Protein AF-V9KMQ1-F1 (afdb_monomer_lite)

Secondary structure (DSSP, 8-state):
-------------------------------------PPP-------------PPS---------HHHHHHHHHHHHHH-GGGGGG--------TTTTHHHH-S----HHHHHHHHHHHHHHHHHHHHHH-HHHHHHHHH---S-TTSS---HHHHHHHHHHHHHHHHHHHHHHHHHHHHH---HHHHHHHHHHHHHHHHHHHHHHHHHHHHHHHHHHHHHHHHHHHHHHHHHHHTSTT--HHHHHHHHHHHHHHHHHHHHHHHHHHHHHHHHHHHHHHHHHHHHHHHTTTTTTS-HHHHHHHHHHHHHHHHHHHHHHHHHHHHHHHHHHHHHHHHHHHHHTPPPSTTHHHHHHHHHHHHHHHHHHHHHHHHHHHHHHHHHHHHHHHHHHHHHHHHHH-----PPP-SSHHHHHHHHHHHHHHHHHHHHHHHHHHHHHHHHHHHHHHHHHHHHHHHHHHHHHHHHHHHHHHHHHHHHHHHHHHHHHHHHHHHHHHHHHHHHHHHHHHHHHHHHHHHHHSTT------------------------------------------------

Radius of gyration: 43.31 Å; chains: 1; bounding box: 112×114×112 Å

pLDDT: mean 76.74, std 24.16, range [22.09, 98.56]

InterPro domains:
  IPR031738 JMY/WHAMM, middle domain [PF15871] (151-413)
  IPR031808 JMY/WHAMM, N-terminal [PF15920] (49-150)

Sequence (569 aa):
MTVPESISGDPKMTGHGTGKTCFLDPIQDHTRVQESTTTAGEAGDQTQDQESVMPDDCSWAGLFSFQDLRLIHQQFCAVNSELEPCLPAFPEETSGMWSVLFGATEVFEGEMDSLCLQLQMYLGHALDICGWKILSHLLFTESDDPDEYYESLSELRQKGYEEVLHRAKKHLQELLEKHKTTERMVELLDLYLEEDEAFAALVEATTELYQYLLQPFRDMRELAMLRRQQIKISIENDYLGPRRIEGLKKEDFNWQRKAHMAVLSIQDLTVKYFEITAKAQKGVYDRMRADQKKCGKAAWAMAVERMEKLRYAVAKETLQLMRAKEICLEQNKHALKDKMQSLQSGTDAIARLVRLETDYYDMQLQLYEVQFEILKCEELLLTAQLESIKRLITEKQEEVVYYDTYESMEAMQAKEEIAMSTTAQKAELVKLQQKSRQLEARRGRISAKKAYLRNKKEICIVSHSDQIQQYKLSEEAHRAHHGVQTKREPDDEEERSSKWVSQERQKTLDRLRSFKQRYPGQVILKSTRQRFGRRKGTTGSVTFTSKEQPQSLPGAFQALHTTEDISAR

Organism: Callorhinchus milii (NCBI:txid7868)

Foldseek 3Di:
DDDDDDDDDDDDDFAFAADDDDDDDDDDPPPPDDDDDDDDDDDDDDDDDDDDPDDPDAAWDADDDPVLVVVLLVVLCVQPVVLVVQDDDDDDFPDDPVCVVPNTPDDDPVNVVVNVVSVVVSLVVSCVPVNDVSSCCSRPDDDPDPPDGIDGPLRVVLVVLVVQLVVLVVQLVVLVVVVVVDQDLVVVVVSLVVNVVSLVSNLVSLVVSLVSVLVVLVVLLVVLVVLLVVLVVVLVDPPDDPVVNVVSVVVNVVSVVSNVVSVLSNLVSQLVSLVVSLVVLVVSNHSSSHRCVSDDPVSCVVNVVNHQVSLLVNLVSLLSNLVSVLVNLVVVLVVLVVVLVPQDDDPCSVVVNVVSVVVNLVSVLVNLVSVLSNLVSVLSNLVSVLVVLVVVLVCLVPPDDDDDDDDDPVVVVVVVVVVVVVVVSVVVSVVSVVVSVVSVVVSVVSVVVSVVSVVVSVCSVVVVVVVVVVVVVVVVVVVVVVVVVVVVVVVVVVVVVVVVVVVVVVVVVVVVVVVCVVDPPDDDPPPPCDDDDDDDDDDDDDDDDDDDDDDDDDDDDDDDDDDDDDDDD

Structure (mmCIF, N/CA/C/O backbone):
data_AF-V9KMQ1-F1
#
_entry.id   AF-V9KMQ1-F1
#
loop_
_atom_site.group_PDB
_atom_site.id
_atom_site.type_symbol
_atom_site.label_atom_id
_atom_site.label_alt_id
_atom_site.label_comp_id
_atom_site.label_asym_id
_atom_site.label_entity_id
_atom_site.label_seq_id
_atom_site.pdbx_PDB_ins_code
_atom_site.Cartn_x
_atom_site.Cartn_y
_atom_site.Cartn_z
_atom_site.occupancy
_atom_site.B_iso_or_equiv
_atom_site.auth_seq_id
_atom_site.auth_comp_id
_atom_site.auth_asym_id
_atom_site.auth_atom_id
_atom_site.pdbx_PDB_model_num
ATOM 1 N N . MET A 1 1 ? 12.046 -12.776 -5.323 1.00 27.17 1 MET A N 1
ATOM 2 C CA . MET A 1 1 ? 11.687 -12.234 -3.996 1.00 27.17 1 MET A CA 1
ATOM 3 C C . MET A 1 1 ? 10.221 -12.535 -3.779 1.00 27.17 1 MET A C 1
ATOM 5 O O . MET A 1 1 ? 9.415 -12.137 -4.608 1.00 27.17 1 MET A O 1
ATOM 9 N N . THR A 1 2 ? 9.905 -13.324 -2.759 1.00 23.42 2 THR A N 1
ATOM 10 C CA . THR A 1 2 ? 8.551 -13.802 -2.464 1.00 23.42 2 THR A CA 1
ATOM 11 C C . THR A 1 2 ? 7.707 -12.677 -1.871 1.00 23.42 2 THR A C 1
ATOM 13 O O . THR A 1 2 ? 8.019 -12.161 -0.800 1.00 23.42 2 THR A O 1
ATOM 16 N N . VAL A 1 3 ? 6.642 -12.299 -2.577 1.00 28.31 3 VAL A N 1
ATOM 17 C CA . VAL A 1 3 ? 5.535 -11.520 -2.005 1.00 28.31 3 VAL A CA 1
ATOM 18 C C . VAL A 1 3 ? 4.736 -12.482 -1.115 1.00 28.31 3 VAL A C 1
ATOM 20 O O . VAL A 1 3 ? 4.497 -13.605 -1.558 1.00 28.31 3 VAL A O 1
ATOM 23 N N . PRO A 1 4 ? 4.366 -12.121 0.126 1.00 29.52 4 PRO A N 1
ATOM 24 C CA . PRO A 1 4 ? 3.642 -13.033 1.001 1.00 29.52 4 PRO A CA 1
ATOM 25 C C . PRO A 1 4 ? 2.191 -13.215 0.537 1.00 29.52 4 PRO A C 1
ATOM 27 O O . PRO A 1 4 ? 1.388 -12.285 0.587 1.00 29.52 4 PRO A O 1
ATOM 30 N N . GLU A 1 5 ? 1.850 -14.437 0.139 1.00 31.50 5 GLU A N 1
ATOM 31 C CA . GLU A 1 5 ? 0.468 -14.896 0.003 1.00 31.50 5 GLU A CA 1
ATOM 32 C C . GLU A 1 5 ? -0.148 -15.081 1.394 1.00 31.50 5 GLU A C 1
ATOM 34 O O . GLU A 1 5 ? 0.209 -16.008 2.122 1.00 31.50 5 GLU A O 1
ATOM 39 N N . SER A 1 6 ? -1.050 -14.185 1.797 1.00 27.27 6 SER A N 1
ATOM 40 C CA . SER A 1 6 ? -2.115 -14.462 2.782 1.00 27.27 6 SER A CA 1
ATOM 41 C C . SER A 1 6 ? -3.076 -13.272 2.872 1.00 27.27 6 SER A C 1
ATOM 43 O O . SER A 1 6 ? -2.911 -12.376 3.699 1.00 27.27 6 SER A O 1
ATOM 45 N N . ILE A 1 7 ? -4.103 -13.271 2.018 1.00 31.48 7 ILE A N 1
ATOM 46 C CA . ILE A 1 7 ? -5.279 -12.400 2.157 1.00 31.48 7 ILE A CA 1
ATOM 47 C C . ILE A 1 7 ? -6.444 -13.282 2.620 1.00 31.48 7 ILE A C 1
ATOM 49 O O . ILE A 1 7 ? -7.217 -13.783 1.816 1.00 31.48 7 ILE A O 1
ATOM 53 N N . SER A 1 8 ? -6.510 -13.534 3.927 1.00 28.25 8 SER A N 1
ATOM 54 C CA . SER A 1 8 ? -7.665 -14.129 4.611 1.00 28.25 8 SER A CA 1
ATOM 55 C C . SER A 1 8 ? -7.524 -13.889 6.118 1.00 28.25 8 SER A C 1
ATOM 57 O O . SER A 1 8 ? -6.419 -13.993 6.658 1.00 28.25 8 SER A O 1
ATOM 59 N N . GLY A 1 9 ? -8.615 -13.520 6.793 1.00 25.56 9 GLY A N 1
ATOM 60 C CA . GLY A 1 9 ? -8.625 -13.274 8.236 1.00 25.56 9 GLY A CA 1
ATOM 61 C C . GLY A 1 9 ? -9.769 -12.365 8.679 1.00 25.56 9 GLY A C 1
ATOM 62 O O . GLY A 1 9 ? -9.627 -11.141 8.649 1.00 25.56 9 GLY A O 1
ATOM 63 N N . ASP A 1 10 ? -10.862 -12.988 9.119 1.00 26.70 10 ASP A N 1
ATOM 64 C CA . ASP A 1 10 ? -12.123 -12.348 9.511 1.00 26.70 10 ASP A CA 1
ATOM 65 C C . ASP A 1 10 ? -11.997 -11.307 10.644 1.00 26.70 10 ASP A C 1
ATOM 67 O O . ASP A 1 10 ? -11.125 -11.413 11.520 1.00 26.70 10 ASP A O 1
ATOM 71 N N . PRO A 1 11 ? -12.897 -10.305 10.695 1.00 28.30 11 PRO A N 1
ATOM 72 C CA . PRO A 1 11 ? -12.863 -9.258 11.704 1.00 28.30 11 PRO A CA 1
ATOM 73 C C . PRO A 1 11 ? -13.692 -9.605 12.951 1.00 28.30 11 PRO A C 1
ATOM 75 O O . PRO A 1 11 ? -14.869 -9.942 12.870 1.00 28.30 11 PRO A O 1
ATOM 78 N N . LYS A 1 12 ? -13.137 -9.354 14.146 1.00 25.72 12 LYS A N 1
ATOM 79 C CA . LYS A 1 12 ? -13.947 -9.111 15.357 1.00 25.72 12 LYS A CA 1
ATOM 80 C C . LYS A 1 12 ? -13.995 -7.626 15.717 1.00 25.72 12 LYS A C 1
ATOM 82 O O . LYS A 1 12 ? -13.364 -7.178 16.675 1.00 25.72 12 LYS A O 1
ATOM 87 N N . MET A 1 13 ? -14.767 -6.928 14.875 1.00 26.53 13 MET A N 1
ATOM 88 C CA . MET A 1 13 ? -15.760 -5.887 15.193 1.00 26.53 13 MET A CA 1
ATOM 89 C C . MET A 1 13 ? -15.387 -4.817 16.219 1.00 26.53 13 MET A C 1
ATOM 91 O O . MET A 1 13 ? -15.221 -5.203 17.363 1.00 26.53 13 MET A O 1
ATOM 95 N N . THR A 1 14 ? -15.357 -3.523 15.829 1.00 31.44 14 THR A N 1
ATOM 96 C CA . THR A 1 14 ? -15.757 -2.292 16.587 1.00 31.44 14 THR A CA 1
ATOM 97 C C . THR A 1 14 ? -14.917 -1.001 16.214 1.00 31.44 14 THR A C 1
ATOM 99 O O . THR A 1 14 ? -13.711 -1.010 16.429 1.00 31.44 14 THR A O 1
ATOM 102 N N . GLY A 1 15 ? -15.512 0.149 15.753 1.00 34.59 15 GLY A N 1
ATOM 103 C CA . GLY A 1 15 ? -14.858 1.441 15.298 1.00 34.59 15 GLY A CA 1
ATOM 104 C C . GLY A 1 15 ? -15.322 2.881 15.810 1.00 34.59 15 GLY A C 1
ATOM 105 O O . GLY A 1 15 ? -16.485 3.162 15.599 1.00 34.59 15 GLY A O 1
ATOM 106 N N . HIS A 1 16 ? -14.539 3.829 16.440 1.00 36.84 16 HIS A N 1
ATOM 107 C CA . HIS A 1 16 ? -15.062 5.157 17.016 1.00 36.84 16 HIS A CA 1
ATOM 108 C C . HIS A 1 16 ? -14.147 6.372 17.522 1.00 36.84 16 HIS A C 1
ATOM 110 O O . HIS A 1 16 ? -13.855 6.465 18.707 1.00 36.84 16 HIS A O 1
ATOM 116 N N . GLY A 1 17 ? -13.838 7.409 16.707 1.00 33.72 17 GLY A N 1
ATOM 117 C CA . GLY A 1 17 ? -13.583 8.889 16.979 1.00 33.72 17 GLY A CA 1
ATOM 118 C C . GLY A 1 17 ? -12.721 9.528 18.146 1.00 33.72 17 GLY A C 1
ATOM 119 O O . GLY A 1 17 ? -12.594 8.930 19.205 1.00 33.72 17 GLY A O 1
ATOM 120 N N . THR A 1 18 ? -12.116 10.773 18.139 1.00 34.31 18 THR A N 1
ATOM 121 C CA . THR A 1 18 ? -12.406 12.133 17.500 1.00 34.31 18 THR A CA 1
ATOM 122 C C . THR A 1 18 ? -11.250 13.167 17.282 1.00 34.31 18 THR A C 1
ATOM 124 O O . THR A 1 18 ? -10.168 12.968 17.837 1.00 34.31 18 THR A O 1
ATOM 127 N N . GLY A 1 19 ? -11.323 14.288 16.492 1.00 27.20 19 GLY A N 1
ATOM 128 C CA . GLY A 1 19 ? -12.398 14.836 15.604 1.00 27.20 19 GLY A CA 1
ATOM 129 C C . GLY A 1 19 ? -12.218 16.166 14.809 1.00 27.20 19 GLY A C 1
ATOM 130 O O . GLY A 1 19 ? -11.366 16.959 15.208 1.00 27.20 19 GLY A O 1
ATOM 131 N N . LYS A 1 20 ? -13.109 16.442 13.811 1.00 28.75 20 LYS A N 1
ATOM 132 C CA . LYS A 1 20 ? -13.250 17.631 12.884 1.00 28.75 20 LYS A CA 1
ATOM 133 C C . LYS A 1 20 ? -12.038 17.946 11.964 1.00 28.75 20 LYS A C 1
ATOM 135 O O . LYS A 1 20 ? -10.919 17.850 12.449 1.00 28.75 20 LYS A O 1
ATOM 140 N N . THR A 1 21 ? -12.114 18.425 10.707 1.00 22.09 21 THR A N 1
ATOM 141 C CA . THR A 1 21 ? -13.136 18.539 9.617 1.00 22.09 21 THR A CA 1
ATOM 142 C C . THR A 1 21 ? -12.367 18.904 8.327 1.00 22.09 21 THR A C 1
ATOM 144 O O . THR A 1 21 ? -11.640 19.895 8.363 1.00 22.09 21 THR A O 1
ATOM 147 N N . CYS A 1 22 ? -12.551 18.204 7.200 1.00 24.38 22 CYS A N 1
ATOM 148 C CA . CYS A 1 22 ? -12.001 18.600 5.888 1.00 24.38 22 CYS A CA 1
ATOM 149 C C . CYS A 1 22 ? -13.027 18.360 4.770 1.00 24.38 22 CYS A C 1
ATOM 151 O O . CYS A 1 22 ? -13.755 17.370 4.814 1.00 24.38 22 CYS A O 1
ATOM 153 N N . PHE A 1 23 ? -13.068 19.264 3.790 1.00 23.30 23 PHE A N 1
ATOM 154 C CA . PHE A 1 23 ? -13.918 19.157 2.603 1.00 23.30 23 PHE A CA 1
ATOM 155 C C . PHE A 1 23 ? -13.435 18.020 1.687 1.00 23.30 23 PHE A C 1
ATOM 157 O O . PHE A 1 23 ? -12.232 17.785 1.566 1.00 23.30 23 PHE A O 1
ATOM 164 N N . LEU A 1 24 ? -14.382 17.326 1.055 1.00 25.45 24 LEU A N 1
ATOM 165 C CA . LEU A 1 24 ? -14.137 16.380 -0.031 1.00 25.45 24 LEU A CA 1
ATOM 166 C C . LEU A 1 24 ? -14.703 16.994 -1.311 1.00 25.45 24 LEU A C 1
ATOM 168 O O . LEU A 1 24 ? -15.916 16.984 -1.508 1.00 25.45 24 LEU A O 1
ATOM 172 N N . ASP A 1 25 ? -13.820 17.529 -2.150 1.00 22.55 25 ASP A N 1
ATOM 173 C CA . ASP A 1 25 ? -14.165 17.910 -3.519 1.00 22.55 25 ASP A CA 1
ATOM 174 C C . ASP A 1 25 ? -14.283 16.661 -4.418 1.00 22.55 25 ASP A C 1
ATOM 176 O O . ASP A 1 25 ? -13.709 15.611 -4.090 1.00 22.55 25 ASP A O 1
ATOM 180 N N . PRO A 1 26 ? -15.009 16.739 -5.551 1.00 23.52 26 PRO A N 1
ATOM 181 C CA . PRO A 1 26 ? -15.170 15.613 -6.463 1.00 23.52 26 PRO A CA 1
ATOM 182 C C . PRO A 1 26 ? -13.827 15.179 -7.055 1.00 23.52 26 PRO A C 1
ATOM 184 O O . PRO A 1 26 ? -13.106 15.976 -7.655 1.00 23.52 26 PRO A O 1
ATOM 187 N N . ILE A 1 27 ? -13.506 13.893 -6.926 1.00 28.16 27 ILE A N 1
ATOM 188 C CA . ILE A 1 27 ? -12.366 13.295 -7.622 1.00 28.16 27 ILE A CA 1
ATOM 189 C C . ILE A 1 27 ? -12.800 13.077 -9.070 1.00 28.16 27 ILE A C 1
ATOM 191 O O . ILE A 1 27 ? -13.613 12.200 -9.348 1.00 28.16 27 ILE A O 1
ATOM 195 N N . GLN A 1 28 ? -12.280 13.894 -9.982 1.00 23.91 28 GLN A N 1
ATOM 196 C CA . GLN A 1 28 ? -12.376 13.626 -11.412 1.00 23.91 28 GLN A CA 1
ATOM 197 C C . GLN A 1 28 ? -11.380 12.515 -11.758 1.00 23.91 28 GLN A C 1
ATOM 199 O O . GLN A 1 28 ? -10.169 12.742 -11.759 1.00 23.91 28 GLN A O 1
ATOM 204 N N . ASP A 1 29 ? -11.890 11.314 -12.037 1.00 26.00 29 ASP A N 1
ATOM 205 C CA . ASP A 1 29 ? -11.082 10.217 -12.565 1.00 26.00 29 ASP A CA 1
ATOM 206 C C . ASP A 1 29 ? -10.661 10.542 -14.007 1.00 26.00 29 ASP A C 1
ATOM 208 O O . ASP A 1 29 ? -11.402 10.358 -14.970 1.00 26.00 29 ASP A O 1
ATOM 212 N N . HIS A 1 30 ? -9.435 11.044 -14.157 1.00 24.72 30 HIS A N 1
ATOM 213 C CA . HIS A 1 30 ? -8.754 11.155 -15.445 1.00 24.72 30 HIS A CA 1
ATOM 214 C C . HIS A 1 30 ? -7.867 9.930 -15.697 1.00 24.72 30 HIS A C 1
ATOM 216 O O . HIS A 1 30 ? -6.651 10.035 -15.866 1.00 24.72 30 HIS A O 1
ATOM 222 N N . THR A 1 31 ? -8.486 8.752 -15.777 1.00 26.83 31 THR A N 1
ATOM 223 C CA . THR A 1 31 ? -7.889 7.533 -16.345 1.00 26.83 31 THR A CA 1
ATOM 224 C C . THR A 1 31 ? -7.791 7.642 -17.869 1.00 26.83 31 THR A C 1
ATOM 226 O O . THR A 1 31 ? -8.400 6.887 -18.619 1.00 26.83 31 THR A O 1
ATOM 229 N N . ARG A 1 32 ? -6.979 8.588 -18.360 1.00 23.14 32 ARG A N 1
ATOM 230 C CA . ARG A 1 32 ? -6.567 8.595 -19.767 1.00 23.14 32 ARG A CA 1
ATOM 231 C C . ARG A 1 32 ? -5.417 7.609 -19.945 1.00 23.14 32 ARG A C 1
ATOM 233 O O . ARG A 1 32 ? -4.257 7.966 -19.745 1.00 23.14 32 ARG A O 1
ATOM 240 N N . VAL A 1 33 ? -5.745 6.373 -20.318 1.00 27.84 33 VAL A N 1
ATOM 241 C CA . VAL A 1 33 ? -4.754 5.442 -20.871 1.00 27.84 33 VAL A CA 1
ATOM 242 C C . VAL A 1 33 ? -4.158 6.097 -22.118 1.00 27.84 33 VAL A C 1
ATOM 244 O O . VAL A 1 33 ? -4.873 6.633 -22.963 1.00 27.84 33 VAL A O 1
ATOM 247 N N . GLN A 1 34 ? -2.830 6.154 -22.177 1.00 25.03 34 GLN A N 1
ATOM 248 C CA . GLN A 1 34 ? -2.115 6.883 -23.216 1.00 25.03 34 GLN A CA 1
ATOM 249 C C . GLN A 1 34 ? -1.796 5.937 -24.376 1.00 25.03 34 GLN A C 1
ATOM 251 O O . GLN A 1 34 ? -0.707 5.365 -24.450 1.00 25.03 34 GLN A O 1
ATOM 256 N N . GLU A 1 35 ? -2.765 5.762 -25.271 1.00 24.52 35 GLU A N 1
ATOM 257 C CA . GLU A 1 35 ? -2.571 5.010 -26.509 1.00 24.52 35 GLU A CA 1
ATOM 258 C C . GLU A 1 35 ? -1.445 5.618 -27.347 1.00 24.52 35 GLU A C 1
ATOM 260 O O . GLU A 1 35 ? -1.362 6.829 -27.567 1.00 24.52 35 GLU A O 1
ATOM 265 N N . SER A 1 36 ? -0.539 4.753 -27.795 1.00 25.53 36 SER A N 1
ATOM 266 C CA . SER A 1 36 ? 0.634 5.142 -28.572 1.00 25.53 36 SER A CA 1
ATOM 267 C C . SER A 1 36 ? 0.336 5.011 -30.062 1.00 25.53 36 SER A C 1
ATOM 269 O O . SER A 1 36 ? 0.711 4.024 -30.694 1.00 25.53 36 SER A O 1
ATOM 271 N N . THR A 1 37 ? -0.332 6.019 -30.629 1.00 23.53 37 THR A N 1
ATOM 272 C CA . THR A 1 37 ? -0.565 6.123 -32.077 1.00 23.53 37 THR A CA 1
ATOM 273 C C . THR A 1 37 ? 0.757 6.049 -32.841 1.00 23.53 37 THR A C 1
ATOM 275 O O . THR A 1 37 ? 1.576 6.969 -32.771 1.00 23.53 37 THR A O 1
ATOM 278 N N . THR A 1 38 ? 0.955 4.966 -33.591 1.00 24.89 38 THR A N 1
ATOM 279 C CA . THR A 1 38 ? 2.089 4.814 -34.508 1.00 24.89 38 THR A CA 1
ATOM 280 C C . THR A 1 38 ? 1.649 5.276 -35.892 1.00 24.89 38 THR A C 1
ATOM 282 O O . THR A 1 38 ? 0.710 4.734 -36.463 1.00 24.89 38 THR A O 1
ATOM 285 N N . THR A 1 39 ? 2.295 6.312 -36.425 1.00 27.30 39 THR A N 1
ATOM 286 C CA . THR A 1 39 ? 1.928 6.914 -37.714 1.00 27.30 39 THR A CA 1
ATOM 287 C C . THR A 1 39 ? 2.306 6.013 -38.886 1.00 27.30 39 THR A C 1
ATOM 289 O O . THR A 1 39 ? 3.488 5.710 -39.066 1.00 27.30 39 THR A O 1
ATOM 292 N N . ALA A 1 40 ? 1.328 5.661 -39.719 1.00 24.97 40 ALA A N 1
ATOM 293 C CA . ALA A 1 40 ? 1.570 5.059 -41.025 1.00 24.97 40 ALA A CA 1
ATOM 294 C C . ALA A 1 40 ? 2.126 6.091 -42.027 1.00 24.97 40 ALA A C 1
ATOM 296 O O . ALA A 1 40 ? 1.781 7.273 -41.986 1.00 24.97 40 ALA A O 1
ATOM 297 N N . GLY A 1 41 ? 2.972 5.620 -42.943 1.00 24.88 41 GLY A N 1
ATOM 298 C CA . GLY A 1 41 ? 3.465 6.355 -44.106 1.00 24.88 41 GLY A CA 1
ATOM 299 C C . GLY A 1 41 ? 3.795 5.352 -45.209 1.00 24.88 41 GLY A C 1
ATOM 300 O O . GLY A 1 41 ? 4.594 4.443 -44.995 1.00 24.88 41 GLY A O 1
ATOM 301 N N . GLU A 1 42 ? 3.117 5.470 -46.346 1.00 28.31 42 GLU A N 1
ATOM 302 C CA . GLU A 1 42 ? 3.052 4.448 -47.398 1.00 28.31 42 GLU A CA 1
ATOM 303 C C . GLU A 1 42 ? 4.276 4.450 -48.333 1.00 28.31 42 GLU A C 1
ATOM 305 O O . GLU A 1 42 ? 4.810 5.514 -48.643 1.00 28.31 42 GLU A O 1
ATOM 310 N N . ALA A 1 43 ? 4.646 3.275 -48.863 1.00 27.59 43 ALA A N 1
ATOM 311 C CA . ALA A 1 43 ? 4.842 3.024 -50.306 1.00 27.59 43 ALA A CA 1
ATOM 312 C C . ALA A 1 43 ? 5.252 1.554 -50.549 1.00 27.59 43 ALA A C 1
ATOM 314 O O . ALA A 1 43 ? 6.230 1.080 -49.978 1.00 27.59 43 ALA A O 1
ATOM 315 N N . GLY A 1 44 ? 4.485 0.834 -51.373 1.00 25.36 44 GLY A N 1
ATOM 316 C CA . GLY A 1 44 ? 4.563 -0.626 -51.515 1.00 25.36 44 GLY A CA 1
ATOM 317 C C . GLY A 1 44 ? 5.700 -1.220 -52.356 1.00 25.36 44 GLY A C 1
ATOM 318 O O . GLY A 1 44 ? 6.493 -0.511 -52.965 1.00 25.36 44 GLY A O 1
ATOM 319 N N . ASP A 1 45 ? 5.686 -2.552 -52.442 1.00 26.66 45 ASP A N 1
ATOM 320 C CA . ASP A 1 45 ? 5.539 -3.264 -53.721 1.00 26.66 45 ASP A CA 1
ATOM 321 C C . ASP A 1 45 ? 4.876 -4.642 -53.484 1.00 26.66 45 ASP A C 1
ATOM 323 O O . ASP A 1 45 ? 4.818 -5.122 -52.350 1.00 26.66 45 ASP A O 1
ATOM 327 N N . GLN A 1 46 ? 4.321 -5.251 -54.532 1.00 29.36 46 GLN A N 1
ATOM 328 C CA . GLN A 1 46 ? 3.563 -6.503 -54.482 1.00 29.36 46 GLN A CA 1
ATOM 329 C C . GLN A 1 46 ? 4.448 -7.728 -54.747 1.00 29.36 46 GLN A C 1
ATOM 331 O O . GLN A 1 46 ? 5.038 -7.834 -55.820 1.00 29.36 46 GLN A O 1
ATOM 336 N N . THR A 1 47 ? 4.365 -8.746 -53.887 1.00 28.08 47 THR A N 1
ATOM 337 C CA . THR A 1 47 ? 4.486 -10.138 -54.348 1.00 28.08 47 THR A CA 1
ATOM 338 C C . THR A 1 47 ? 3.583 -11.049 -53.526 1.00 28.08 47 THR A C 1
ATOM 340 O O . THR A 1 47 ? 3.480 -10.907 -52.311 1.00 28.08 47 THR A O 1
ATOM 343 N N . GLN A 1 48 ? 2.898 -11.966 -54.205 1.00 31.98 48 GLN A N 1
ATOM 344 C CA . GLN A 1 48 ? 2.009 -12.945 -53.589 1.00 31.98 48 GLN A CA 1
ATOM 345 C C . GLN A 1 48 ? 2.821 -14.070 -52.942 1.00 31.98 48 GLN A C 1
ATOM 347 O O . GLN A 1 48 ? 3.591 -14.719 -53.640 1.00 31.98 48 GLN A O 1
ATOM 352 N N . ASP A 1 49 ? 2.545 -14.366 -51.675 1.00 28.27 49 ASP A N 1
ATOM 353 C CA . ASP A 1 49 ? 2.627 -15.725 -51.137 1.00 28.27 49 ASP A CA 1
ATOM 354 C C . ASP A 1 49 ? 1.460 -15.922 -50.160 1.00 28.27 49 ASP A C 1
ATOM 356 O O . ASP A 1 49 ? 1.279 -15.164 -49.206 1.00 28.27 49 ASP A O 1
ATOM 360 N N . GLN A 1 50 ? 0.610 -16.911 -50.447 1.00 35.31 50 GLN A N 1
ATOM 361 C CA . GLN A 1 50 ? -0.526 -17.276 -49.602 1.00 35.31 50 GLN A CA 1
ATOM 362 C C . GLN A 1 50 ? -0.068 -18.235 -48.500 1.00 35.31 50 GLN A C 1
ATOM 364 O O . GLN A 1 50 ? -0.238 -19.447 -48.618 1.00 35.31 50 GLN A O 1
ATOM 369 N N . GLU A 1 51 ? 0.440 -17.695 -47.395 1.00 26.84 51 GLU A N 1
ATOM 370 C CA . GLU A 1 51 ? 0.373 -18.390 -46.109 1.00 26.84 51 GLU A CA 1
ATOM 371 C C . GLU A 1 51 ? -0.724 -17.757 -45.252 1.00 26.84 51 GLU A C 1
ATOM 373 O O . GLU A 1 51 ? -0.833 -16.535 -45.133 1.00 26.84 51 GLU A O 1
ATOM 378 N N . SER A 1 52 ? -1.585 -18.600 -44.683 1.00 29.03 52 SER A N 1
ATOM 379 C CA . SER A 1 52 ? -2.688 -18.165 -43.833 1.00 29.03 52 SER A CA 1
ATOM 380 C C . SER A 1 52 ? -2.146 -17.635 -42.507 1.00 29.03 52 SER A C 1
ATOM 382 O O . SER A 1 52 ? -1.965 -18.400 -41.556 1.00 29.03 52 SER A O 1
ATOM 384 N N . VAL A 1 53 ? -1.910 -16.325 -42.446 1.00 28.92 53 VAL A N 1
ATOM 385 C CA . VAL A 1 53 ? -1.695 -15.606 -41.190 1.00 28.92 53 VAL A CA 1
ATOM 386 C C . VAL A 1 53 ? -2.982 -15.710 -40.376 1.00 28.92 53 VAL A C 1
ATOM 388 O O . VAL A 1 53 ? -3.938 -14.972 -40.601 1.00 28.92 53 VAL A O 1
ATOM 391 N N . MET A 1 54 ? -3.016 -16.665 -39.449 1.00 29.83 54 MET A N 1
ATOM 392 C CA . MET A 1 54 ? -3.951 -16.627 -38.329 1.00 29.83 54 MET A CA 1
ATOM 393 C C . MET A 1 54 ? -3.612 -15.374 -37.511 1.00 29.83 54 MET A C 1
ATOM 395 O O . MET A 1 54 ? -2.458 -15.260 -37.091 1.00 29.83 54 MET A O 1
ATOM 399 N N . PRO A 1 55 ? -4.549 -14.434 -37.294 1.00 39.09 55 PRO A N 1
ATOM 400 C CA . PRO A 1 55 ? -4.317 -13.324 -36.378 1.00 39.09 55 PRO A CA 1
ATOM 401 C C . PRO A 1 55 ? -4.056 -13.857 -34.963 1.00 39.09 55 PRO A C 1
ATOM 403 O O . PRO A 1 55 ? -4.724 -14.799 -34.530 1.00 39.09 55 PRO A O 1
ATOM 406 N N . ASP A 1 56 ? -3.081 -13.268 -34.269 1.00 41.84 56 ASP A N 1
ATOM 407 C CA . ASP A 1 56 ? -2.709 -13.630 -32.897 1.00 41.84 56 ASP A CA 1
ATOM 408 C C . ASP A 1 56 ? -3.912 -13.528 -31.937 1.00 41.84 56 ASP A C 1
ATOM 410 O O . ASP A 1 56 ? -4.513 -12.464 -31.825 1.00 41.84 56 ASP A O 1
ATOM 414 N N . ASP A 1 57 ? -4.212 -14.612 -31.210 1.00 43.59 57 ASP A N 1
ATOM 415 C CA . ASP A 1 57 ? -4.912 -14.670 -29.911 1.00 43.59 57 ASP A CA 1
ATOM 416 C C . ASP A 1 57 ? -6.051 -13.646 -29.628 1.00 43.59 57 ASP A C 1
ATOM 418 O O . ASP A 1 57 ? -6.192 -13.155 -28.504 1.00 43.59 57 ASP A O 1
ATOM 422 N N . CYS A 1 58 ? -6.919 -13.340 -30.601 1.00 48.91 58 CYS A N 1
ATOM 423 C CA . CYS A 1 58 ? -8.099 -12.496 -30.370 1.00 48.91 58 CYS A CA 1
ATOM 424 C C . CYS A 1 58 ? -9.172 -13.237 -29.547 1.00 48.91 58 CYS A C 1
ATOM 426 O O . CYS A 1 58 ? -9.728 -14.245 -29.993 1.00 48.91 58 CYS A O 1
ATOM 428 N N . SER A 1 59 ? -9.513 -12.714 -28.364 1.00 58.81 59 SER A N 1
ATOM 429 C CA . SER A 1 59 ? -10.637 -13.191 -27.548 1.00 58.81 59 SER A CA 1
ATOM 430 C C . SER A 1 59 ? -11.938 -12.469 -27.909 1.00 58.81 59 SER A C 1
ATOM 432 O O . SER A 1 59 ? -12.104 -11.296 -27.579 1.00 58.81 59 SER A O 1
ATOM 434 N N . TRP A 1 60 ? -12.870 -13.184 -28.534 1.00 65.75 60 TRP A N 1
ATOM 435 C CA . TRP A 1 60 ? -14.162 -12.655 -28.982 1.00 65.75 60 TRP A CA 1
ATOM 436 C C . TRP A 1 60 ? -15.200 -12.671 -27.851 1.00 65.75 60 TRP A C 1
ATOM 438 O O . TRP A 1 60 ? -15.341 -13.683 -27.159 1.00 65.75 60 TRP A O 1
ATOM 448 N N . ALA A 1 61 ? -15.952 -11.581 -27.691 1.00 69.62 61 ALA A N 1
ATOM 449 C CA . ALA A 1 61 ? -17.171 -11.534 -26.885 1.00 69.62 61 ALA A CA 1
ATOM 450 C C . ALA A 1 61 ? -18.302 -10.887 -27.682 1.00 69.62 61 ALA A C 1
ATOM 452 O O . ALA A 1 61 ? -18.062 -10.106 -28.594 1.00 69.62 61 ALA A O 1
ATOM 453 N N . GLY A 1 62 ? -19.534 -11.192 -27.294 1.00 70.81 62 GLY A N 1
ATOM 454 C CA . GLY A 1 62 ? -20.733 -10.531 -27.785 1.00 70.81 62 GLY A CA 1
ATOM 455 C C . GLY A 1 62 ? -21.796 -10.567 -26.696 1.00 70.81 62 GLY A C 1
ATOM 456 O O . GLY A 1 62 ? -21.831 -11.502 -25.890 1.00 70.81 62 GLY A O 1
ATOM 457 N N . LEU A 1 63 ? -22.639 -9.540 -26.653 1.00 71.56 63 LEU A N 1
ATOM 458 C CA . LEU A 1 63 ? -23.846 -9.536 -25.836 1.00 71.56 63 LEU A CA 1
ATOM 459 C C . LEU A 1 63 ? -24.995 -10.072 -26.691 1.00 71.56 63 LEU A C 1
ATOM 461 O O . LEU A 1 63 ? -25.269 -9.539 -27.761 1.00 71.56 63 LEU A O 1
ATOM 465 N N . PHE A 1 64 ? -25.659 -11.119 -26.207 1.00 79.81 64 PHE A N 1
ATOM 466 C CA . PHE A 1 64 ? -26.776 -11.770 -26.887 1.00 79.81 64 PHE A CA 1
ATOM 467 C C . PHE A 1 64 ? -27.974 -11.817 -25.938 1.00 79.81 64 PHE A C 1
ATOM 469 O O . PHE A 1 64 ? -27.837 -12.266 -24.798 1.00 79.81 64 PHE A O 1
ATOM 476 N N . SER A 1 65 ? -29.149 -11.389 -26.398 1.00 81.31 65 SER A N 1
ATOM 477 C CA . SER A 1 65 ? -30.409 -11.677 -25.702 1.00 81.31 65 SER A CA 1
ATOM 478 C C . SER A 1 65 ? -30.757 -13.167 -25.809 1.00 81.31 65 SER A C 1
ATOM 480 O O . SER A 1 65 ? -30.225 -13.888 -26.664 1.00 81.31 65 SER A O 1
ATOM 482 N N . PHE A 1 66 ? -31.702 -13.657 -24.997 1.00 83.50 66 PHE A N 1
ATOM 483 C CA . PHE A 1 66 ? -32.177 -15.035 -25.167 1.00 83.50 66 PHE A CA 1
ATOM 484 C C . PHE A 1 66 ? -32.861 -15.227 -26.526 1.00 83.50 66 PHE A C 1
ATOM 486 O O . PHE A 1 66 ? -32.841 -16.328 -27.083 1.00 83.50 66 PHE A O 1
ATOM 493 N N . GLN A 1 67 ? -33.430 -14.162 -27.096 1.00 82.06 67 GLN A N 1
ATOM 494 C CA . GLN A 1 67 ? -33.986 -14.190 -28.440 1.00 82.06 67 GLN A CA 1
ATOM 495 C C . GLN A 1 67 ? -32.906 -14.302 -29.529 1.00 82.06 67 GLN A C 1
ATOM 497 O O . GLN A 1 67 ? -33.096 -15.075 -30.469 1.00 82.06 67 GLN A O 1
ATOM 502 N N . ASP A 1 68 ? -31.763 -13.627 -29.385 1.00 83.75 68 ASP A N 1
ATOM 503 C CA . ASP A 1 68 ? -30.637 -13.759 -30.323 1.00 83.75 68 ASP A CA 1
ATOM 504 C C . ASP A 1 68 ? -30.078 -15.184 -30.294 1.00 83.75 68 ASP A C 1
ATOM 506 O O . ASP A 1 68 ? -29.924 -15.812 -31.340 1.00 83.75 68 ASP A O 1
ATOM 510 N N . LEU A 1 69 ? -29.886 -15.756 -29.100 1.00 88.38 69 LEU A N 1
ATOM 511 C CA . LEU A 1 69 ? -29.437 -17.143 -28.941 1.00 88.38 69 LEU A CA 1
ATOM 512 C C . LEU A 1 69 ? -30.416 -18.155 -29.563 1.00 88.38 69 LEU A C 1
ATOM 514 O O . LEU A 1 69 ? -29.976 -19.137 -30.162 1.00 88.38 69 LEU A O 1
ATOM 518 N N . ARG A 1 70 ? -31.735 -17.913 -29.491 1.00 88.12 70 ARG A N 1
ATOM 519 C CA . ARG A 1 70 ? -32.751 -18.726 -30.194 1.00 88.12 70 ARG A CA 1
ATOM 520 C C . ARG A 1 70 ? -32.636 -18.609 -31.720 1.00 88.12 70 ARG A C 1
ATOM 522 O O . ARG A 1 70 ? -32.789 -19.616 -32.408 1.00 88.12 70 ARG A O 1
ATOM 529 N N . LEU A 1 71 ? -32.365 -17.418 -32.259 1.00 87.62 71 LEU A N 1
ATOM 530 C CA . LEU A 1 71 ? -32.178 -17.205 -33.702 1.00 87.62 71 LEU A CA 1
ATOM 531 C C . LEU A 1 71 ? -30.880 -17.853 -34.209 1.00 87.62 71 LEU A C 1
ATOM 533 O O . LEU A 1 71 ? -30.893 -18.561 -35.214 1.00 87.62 71 LEU A O 1
ATOM 537 N N . ILE A 1 72 ? -29.781 -17.681 -33.475 1.00 88.69 72 ILE A N 1
ATOM 538 C CA . ILE A 1 72 ? -28.478 -18.304 -33.744 1.00 88.69 72 ILE A CA 1
ATOM 539 C C . ILE A 1 72 ? -28.596 -19.836 -33.693 1.00 88.69 72 ILE A C 1
ATOM 541 O O . ILE A 1 72 ? -28.096 -20.529 -34.577 1.00 88.69 72 ILE A O 1
ATOM 545 N N . HIS A 1 73 ? -29.337 -20.380 -32.725 1.00 91.38 73 HIS A N 1
ATOM 546 C CA . HIS A 1 73 ? -29.637 -21.810 -32.652 1.00 91.38 73 HIS A CA 1
ATOM 547 C C . HIS A 1 73 ? -30.387 -22.334 -33.887 1.00 91.38 73 HIS A C 1
ATOM 549 O O . HIS A 1 73 ? -30.048 -23.406 -34.388 1.00 91.38 73 HIS A O 1
ATOM 555 N N . GLN A 1 74 ? -31.355 -21.584 -34.427 1.00 89.62 74 GLN A N 1
ATOM 556 C CA . GLN A 1 74 ? -32.027 -21.961 -35.680 1.00 89.62 74 GLN A CA 1
ATOM 557 C C . GLN A 1 74 ? -31.043 -22.012 -36.861 1.00 89.62 74 GLN A C 1
ATOM 559 O O . GLN A 1 74 ? -31.137 -22.921 -37.685 1.00 89.62 74 GLN A O 1
ATOM 564 N N . GLN A 1 75 ? -30.063 -21.099 -36.918 1.00 88.25 75 GLN A N 1
ATOM 565 C CA . GLN A 1 75 ? -28.993 -21.156 -37.923 1.00 88.25 75 GLN A CA 1
ATOM 566 C C . GLN A 1 75 ? -28.078 -22.373 -37.716 1.00 88.25 75 GLN A C 1
ATOM 568 O O . GLN A 1 75 ? -27.757 -23.064 -38.682 1.00 88.25 75 GLN A O 1
ATOM 573 N N . PHE A 1 76 ? -27.717 -22.708 -36.472 1.00 90.75 76 PHE A N 1
ATOM 574 C CA . PHE A 1 76 ? -26.959 -23.930 -36.184 1.00 90.75 76 PHE A CA 1
ATOM 575 C C . PHE A 1 76 ? -27.716 -25.202 -36.587 1.00 90.75 76 PHE A C 1
ATOM 577 O O . PHE A 1 76 ? -27.116 -26.087 -37.193 1.00 90.75 76 PHE A O 1
ATOM 584 N N . CYS A 1 77 ? -29.026 -25.277 -36.343 1.00 90.50 77 CYS A N 1
ATOM 585 C CA . CYS A 1 77 ? -29.852 -26.415 -36.763 1.00 90.50 77 CYS A CA 1
ATOM 586 C C . CYS A 1 77 ? -29.978 -26.528 -38.289 1.00 90.50 77 CYS A C 1
ATOM 588 O O . CYS A 1 77 ? -30.047 -27.635 -38.821 1.00 90.50 77 CYS A O 1
ATOM 590 N N . ALA A 1 78 ? -29.965 -25.399 -39.007 1.00 87.50 78 ALA A N 1
ATOM 591 C CA . ALA A 1 78 ? -29.928 -25.383 -40.469 1.00 87.50 78 ALA A CA 1
ATOM 592 C C . ALA A 1 78 ? -28.587 -25.889 -41.042 1.00 87.50 78 ALA A C 1
ATOM 594 O O . ALA A 1 78 ? -28.560 -26.389 -42.166 1.00 87.50 78 ALA A O 1
ATOM 595 N N . VAL A 1 79 ? -27.491 -25.790 -40.276 1.00 85.81 79 VAL A N 1
ATOM 596 C CA . VAL A 1 79 ? -26.182 -26.374 -40.619 1.00 85.81 79 VAL A CA 1
ATOM 597 C C . VAL A 1 79 ? -26.113 -27.859 -40.239 1.00 85.81 79 VAL A C 1
ATOM 599 O O . VAL A 1 79 ? -25.665 -28.667 -41.052 1.00 85.81 79 VAL A O 1
ATOM 602 N N . ASN A 1 80 ? -26.564 -28.237 -39.037 1.00 85.25 80 ASN A N 1
ATOM 603 C CA . ASN A 1 80 ? -26.714 -29.635 -38.626 1.00 85.25 80 ASN A CA 1
ATOM 604 C C . ASN A 1 80 ? -27.909 -29.825 -37.669 1.00 85.25 80 ASN A C 1
ATOM 606 O O . ASN A 1 80 ? -27.931 -29.294 -36.557 1.00 85.25 80 ASN A O 1
ATOM 610 N N . SER A 1 81 ? -28.864 -30.666 -38.077 1.00 88.00 81 SER A N 1
ATOM 611 C CA . SER A 1 81 ? -30.069 -31.020 -37.314 1.00 88.00 81 SER A CA 1
ATOM 612 C C . SER A 1 81 ? -29.804 -31.755 -35.994 1.00 88.00 81 SER A C 1
ATOM 614 O O . SER A 1 81 ? -30.684 -31.796 -35.142 1.00 88.00 81 SER A O 1
ATOM 616 N N . GLU A 1 82 ? -28.615 -32.328 -35.783 1.00 87.31 82 GLU A N 1
ATOM 617 C CA . GLU A 1 82 ? -28.258 -32.989 -34.514 1.00 87.31 82 GLU A CA 1
ATOM 618 C C . GLU A 1 82 ? -28.270 -32.033 -33.307 1.00 87.31 82 GLU A C 1
ATOM 620 O O . GLU A 1 82 ? -28.393 -32.490 -32.173 1.00 87.31 82 GLU A O 1
ATOM 625 N N . LEU A 1 83 ? -28.200 -30.715 -33.540 1.00 87.44 83 LEU A N 1
ATOM 626 C CA . LEU A 1 83 ? -28.250 -29.692 -32.491 1.00 87.44 83 LEU A CA 1
ATOM 627 C C . LEU A 1 83 ? -29.672 -29.314 -32.043 1.00 87.44 83 LEU A C 1
ATOM 629 O O . LEU A 1 83 ? -29.807 -28.676 -31.000 1.00 87.44 83 LEU A O 1
ATOM 633 N N . GLU A 1 84 ? -30.720 -29.710 -32.776 1.00 85.25 84 GLU A N 1
ATOM 634 C CA . GLU A 1 84 ? -32.126 -29.345 -32.517 1.00 85.25 84 GLU A CA 1
ATOM 635 C C . GLU A 1 84 ? -32.622 -29.642 -31.078 1.00 85.25 84 GLU A C 1
ATOM 637 O O . GLU A 1 84 ? -33.268 -28.773 -30.491 1.00 85.25 84 GLU A O 1
ATOM 642 N N . PRO A 1 85 ? -32.296 -30.783 -30.428 1.00 86.62 85 PRO A N 1
ATOM 643 C CA . PRO A 1 85 ? -32.710 -31.044 -29.046 1.00 86.62 85 PRO A CA 1
ATOM 644 C C . PRO A 1 85 ? -31.780 -30.429 -27.981 1.00 86.62 85 PRO A C 1
ATOM 646 O O . PRO A 1 85 ? -32.006 -30.644 -26.791 1.00 86.62 85 PRO A O 1
ATOM 649 N N . CYS A 1 86 ? -30.709 -29.727 -28.371 1.00 85.88 86 CYS A N 1
ATOM 650 C CA . CYS A 1 86 ? -29.608 -29.368 -27.469 1.00 85.88 86 CYS A CA 1
ATOM 651 C C . CYS A 1 86 ? -29.671 -27.944 -26.888 1.00 85.88 86 CYS A C 1
ATOM 653 O O . CYS A 1 86 ? -28.847 -27.624 -26.030 1.00 85.88 86 CYS A O 1
ATOM 655 N N . LEU A 1 87 ? -30.602 -27.087 -27.326 1.00 88.19 87 LEU A N 1
ATOM 656 C CA . LEU A 1 87 ? -30.730 -25.727 -26.785 1.00 88.19 87 LEU A CA 1
ATOM 657 C C . LEU A 1 87 ? -31.208 -25.760 -25.319 1.00 88.19 87 LEU A C 1
ATOM 659 O O . LEU A 1 87 ? -32.250 -26.363 -25.047 1.00 88.19 87 LEU A O 1
ATOM 663 N N . PRO A 1 88 ? -30.526 -25.090 -24.369 1.00 87.50 88 PRO A N 1
ATOM 664 C CA . PRO A 1 88 ? -31.053 -24.916 -23.019 1.00 87.50 88 PRO A CA 1
ATOM 665 C C . PRO A 1 88 ? -32.374 -24.136 -23.007 1.00 87.50 88 PRO A C 1
ATOM 667 O O . PRO A 1 88 ? -32.615 -23.240 -23.819 1.00 87.50 88 PRO A O 1
ATOM 670 N N . ALA A 1 89 ? -33.233 -24.452 -22.039 1.00 82.81 89 ALA A N 1
ATOM 671 C CA . ALA A 1 89 ? -34.502 -23.762 -21.855 1.00 82.81 89 ALA A CA 1
ATOM 672 C C . ALA A 1 89 ? -34.274 -22.354 -21.277 1.00 82.81 89 ALA A C 1
ATOM 674 O O . ALA A 1 89 ? -34.082 -22.187 -20.074 1.00 82.81 89 ALA A O 1
ATOM 675 N N . PHE A 1 90 ? -34.299 -21.335 -22.137 1.00 81.62 90 PHE A N 1
ATOM 676 C CA . PHE A 1 90 ? -34.234 -19.940 -21.699 1.00 81.62 90 PHE A CA 1
ATOM 677 C C . PHE A 1 90 ? -35.537 -19.485 -21.019 1.00 81.62 90 PHE A C 1
ATOM 679 O O . PHE A 1 90 ? -36.614 -19.884 -21.481 1.00 81.62 90 PHE A O 1
ATOM 686 N N . PRO A 1 91 ? -35.464 -18.588 -20.015 1.00 75.69 91 PRO A N 1
ATOM 687 C CA . PRO A 1 91 ? -36.633 -17.938 -19.425 1.00 75.69 91 PRO A CA 1
ATOM 688 C C . PRO A 1 91 ? -37.569 -17.287 -20.461 1.00 75.69 91 PRO A C 1
ATOM 690 O O . PRO A 1 91 ? -37.169 -16.909 -21.571 1.00 75.69 91 PRO A O 1
ATOM 693 N N . GLU A 1 92 ? -38.841 -17.135 -20.091 1.00 64.94 92 GLU A N 1
ATOM 694 C CA . GLU A 1 92 ? -39.813 -16.387 -20.892 1.00 64.94 92 GLU A CA 1
ATOM 695 C C . GLU A 1 92 ? -39.614 -14.878 -20.685 1.00 64.94 92 GLU A C 1
ATOM 697 O O . GLU A 1 92 ? -40.037 -14.303 -19.682 1.00 64.94 92 GLU A O 1
ATOM 702 N N . GLU A 1 93 ? -38.964 -14.222 -21.649 1.00 59.91 93 GLU A N 1
ATOM 703 C CA . GLU A 1 93 ? -38.859 -12.761 -21.700 1.00 59.91 93 GLU A CA 1
ATOM 704 C C . GLU A 1 93 ? -40.260 -12.138 -21.871 1.00 59.91 93 GLU A C 1
ATOM 706 O O . GLU A 1 93 ? -40.952 -12.367 -22.869 1.00 59.91 93 GLU A O 1
ATOM 711 N N . THR A 1 94 ? -40.688 -11.316 -20.908 1.00 55.59 94 THR A N 1
ATOM 712 C CA . THR A 1 94 ? -41.991 -10.631 -20.923 1.00 55.59 94 THR A CA 1
ATOM 713 C C . THR A 1 94 ? -42.012 -9.487 -21.942 1.00 55.59 94 THR A C 1
ATOM 715 O O . THR A 1 94 ? -41.850 -8.308 -21.626 1.00 55.59 94 THR A O 1
ATOM 718 N N . SER A 1 95 ? -42.215 -9.840 -23.211 1.00 52.38 95 SER A N 1
ATOM 719 C CA . SER A 1 95 ? -42.214 -8.879 -24.318 1.00 52.38 95 SER A CA 1
ATOM 720 C C . SER A 1 95 ? -43.364 -7.852 -24.259 1.00 52.38 95 SER A C 1
ATOM 722 O O . SER A 1 95 ? -44.491 -8.130 -23.839 1.00 52.38 95 SER A O 1
ATOM 724 N N . GLY A 1 96 ? -43.080 -6.635 -24.733 1.00 62.25 96 GLY A N 1
ATOM 725 C CA . GLY A 1 96 ? -44.058 -5.554 -24.875 1.00 62.25 96 GLY A CA 1
ATOM 726 C C . GLY A 1 96 ? -44.283 -4.718 -23.610 1.00 62.25 96 GLY A C 1
ATOM 727 O O . GLY A 1 96 ? -43.425 -4.603 -22.744 1.00 62.25 96 GLY A O 1
ATOM 728 N N . MET A 1 97 ? -45.461 -4.095 -23.517 1.00 50.69 97 MET A N 1
ATOM 729 C CA . MET A 1 97 ? -45.792 -3.046 -22.533 1.00 50.69 97 MET A CA 1
ATOM 730 C C . MET A 1 97 ? -45.769 -3.502 -21.056 1.00 50.69 97 MET A C 1
ATOM 732 O O . MET A 1 97 ? -45.906 -2.676 -20.155 1.00 50.69 97 MET A O 1
ATOM 736 N N . TRP A 1 98 ? -45.613 -4.805 -20.805 1.00 54.50 98 TRP A N 1
ATOM 737 C CA . TRP A 1 98 ? -45.616 -5.419 -19.478 1.00 54.50 98 TRP A CA 1
ATOM 738 C C . TRP A 1 98 ? -44.269 -5.304 -18.752 1.00 54.50 98 TRP A C 1
ATOM 740 O O . TRP A 1 98 ? -44.272 -5.071 -17.545 1.00 54.50 98 TRP A O 1
ATOM 750 N N . SER A 1 99 ? -43.135 -5.347 -19.461 1.00 59.00 99 SER A N 1
ATOM 751 C CA . SER A 1 99 ? -41.804 -5.150 -18.854 1.00 59.00 99 SER A CA 1
ATOM 752 C C . SER A 1 99 ? -41.628 -3.744 -18.261 1.00 59.00 99 SER A C 1
ATOM 754 O O . SER A 1 99 ? -40.967 -3.569 -17.241 1.00 59.00 99 SER A O 1
ATOM 756 N N . VAL A 1 100 ? -42.302 -2.742 -18.836 1.00 56.97 100 VAL A N 1
ATOM 757 C CA . VAL A 1 100 ? -42.346 -1.358 -18.323 1.00 56.97 100 VAL A CA 1
ATOM 758 C C . VAL A 1 100 ? -43.180 -1.236 -17.038 1.00 56.97 100 VAL A C 1
ATOM 760 O O . VAL A 1 100 ? -42.944 -0.334 -16.237 1.00 56.97 100 VAL A O 1
ATOM 763 N N . LEU A 1 101 ? -44.159 -2.123 -16.830 1.00 55.00 101 LEU A N 1
ATOM 764 C CA . LEU A 1 101 ? -45.069 -2.083 -15.678 1.00 55.00 101 LEU A CA 1
ATOM 765 C C . LEU A 1 101 ? -44.605 -2.948 -14.498 1.00 55.00 101 LEU A C 1
ATOM 767 O O . LEU A 1 101 ? -44.949 -2.632 -13.361 1.00 55.00 101 LEU A O 1
ATOM 771 N N . PHE A 1 102 ? -43.855 -4.023 -14.760 1.00 56.50 102 PHE A N 1
ATOM 772 C CA . PHE A 1 102 ? -43.486 -5.027 -13.752 1.00 56.50 102 PHE A CA 1
ATOM 773 C C . PHE A 1 102 ? -41.975 -5.281 -13.633 1.00 56.50 102 PHE A C 1
ATOM 775 O O . PHE A 1 102 ? -41.567 -6.043 -12.762 1.00 56.50 102 PHE A O 1
ATOM 782 N N . GLY A 1 103 ? -41.152 -4.616 -14.450 1.00 48.41 103 GLY A N 1
ATOM 783 C CA . GLY A 1 103 ? -39.711 -4.851 -14.525 1.00 48.41 103 GLY A CA 1
ATOM 784 C C . GLY A 1 103 ? -39.351 -6.055 -15.398 1.00 48.41 103 GLY A C 1
ATOM 785 O O . GLY A 1 103 ? -40.217 -6.798 -15.866 1.00 48.41 103 GLY A O 1
ATOM 786 N N . ALA A 1 104 ? -38.052 -6.236 -15.633 1.00 54.12 104 ALA A N 1
ATOM 787 C CA . ALA A 1 104 ? -37.536 -7.500 -16.145 1.00 54.12 104 ALA A CA 1
ATOM 788 C C . ALA A 1 104 ? -37.670 -8.579 -15.060 1.00 54.12 104 ALA A C 1
ATOM 790 O O . ALA A 1 104 ? -37.520 -8.286 -13.875 1.00 54.12 104 ALA A O 1
ATOM 791 N N . THR A 1 105 ? -37.938 -9.821 -15.459 1.00 53.56 105 THR A N 1
ATOM 792 C CA . THR A 1 105 ? -37.979 -10.953 -14.529 1.00 53.56 105 THR A CA 1
ATOM 793 C C . THR A 1 105 ? -36.591 -11.172 -13.929 1.00 53.56 105 THR A C 1
ATOM 795 O O . THR A 1 105 ? -35.683 -11.623 -14.625 1.00 53.56 105 THR A O 1
ATOM 798 N N . GLU A 1 106 ? -36.424 -10.843 -12.647 1.00 52.41 106 GLU A N 1
ATOM 799 C CA . GLU A 1 106 ? -35.194 -11.108 -11.899 1.00 52.41 106 GLU A CA 1
ATOM 800 C C . GLU A 1 106 ? -34.993 -12.627 -11.779 1.00 52.41 106 GLU A C 1
ATOM 802 O O . GLU A 1 106 ? -35.707 -13.308 -11.043 1.00 52.41 106 GLU A O 1
ATOM 807 N N . VAL A 1 107 ? -34.038 -13.165 -12.542 1.00 59.25 107 VAL A N 1
ATOM 808 C CA . VAL A 1 107 ? -33.582 -14.556 -12.421 1.00 59.25 107 VAL A CA 1
ATOM 809 C C . VAL A 1 107 ? -32.696 -14.651 -11.180 1.00 59.25 107 VAL A C 1
ATOM 811 O O . VAL A 1 107 ? -31.797 -13.826 -11.003 1.00 59.25 107 VAL A O 1
ATOM 814 N N . PHE A 1 108 ? -32.926 -15.643 -10.316 1.00 61.22 108 PHE A N 1
ATOM 815 C CA . PHE A 1 108 ? -32.103 -15.806 -9.118 1.00 61.22 108 PHE A CA 1
ATOM 816 C C . PHE A 1 108 ? -30.665 -16.198 -9.491 1.00 61.22 108 PHE A C 1
ATOM 818 O O . PHE A 1 108 ? -30.436 -16.972 -10.417 1.00 61.22 108 PHE A O 1
ATOM 825 N N . GLU A 1 109 ? -29.688 -15.701 -8.732 1.00 59.66 109 GLU A N 1
ATOM 826 C CA . GLU A 1 109 ? -28.249 -15.834 -9.016 1.00 59.66 109 GLU A CA 1
ATOM 827 C C . GLU A 1 109 ? -27.820 -17.290 -9.307 1.00 59.66 109 GLU A C 1
ATOM 829 O O . GLU A 1 109 ? -27.220 -17.571 -10.343 1.00 59.66 109 GLU A O 1
ATOM 834 N N . GLY A 1 110 ? -28.262 -18.250 -8.483 1.00 67.50 110 GLY A N 1
ATOM 835 C CA . GLY A 1 110 ? -27.979 -19.679 -8.691 1.00 67.50 110 GLY A CA 1
ATOM 836 C C . GLY A 1 110 ? -28.722 -20.344 -9.864 1.00 67.50 110 GLY A C 1
ATOM 837 O O . GLY A 1 110 ? -28.279 -21.382 -10.359 1.00 67.50 110 GLY A O 1
ATOM 838 N N . GLU A 1 111 ? -29.833 -19.772 -10.338 1.00 76.44 111 GLU A N 1
ATOM 839 C CA . GLU A 1 111 ? -30.503 -20.220 -11.571 1.00 76.44 111 GLU A CA 1
ATOM 840 C C . GLU A 1 111 ? -29.740 -19.715 -12.803 1.00 76.44 111 GLU A C 1
ATOM 842 O O . GLU A 1 111 ? -29.576 -20.448 -13.782 1.00 76.44 111 GLU A O 1
ATOM 847 N N . MET A 1 112 ? -29.200 -18.494 -12.725 1.00 77.31 112 MET A N 1
ATOM 848 C CA . MET A 1 112 ? -28.388 -17.890 -13.778 1.00 77.31 112 MET A CA 1
ATOM 849 C C . MET A 1 112 ? -27.043 -18.612 -13.953 1.00 77.31 112 MET A C 1
ATOM 851 O O . MET A 1 112 ? -26.676 -18.920 -15.086 1.00 77.31 112 MET A O 1
ATOM 855 N N . ASP A 1 113 ? -26.366 -18.998 -12.867 1.00 81.56 113 ASP A N 1
ATOM 856 C CA . ASP A 1 113 ? -25.158 -19.842 -12.923 1.00 81.56 113 ASP A CA 1
ATOM 857 C C . ASP A 1 113 ? -25.417 -21.193 -13.614 1.00 81.56 113 ASP A C 1
ATOM 859 O O . ASP A 1 113 ? -24.624 -21.650 -14.445 1.00 81.56 113 ASP A O 1
ATOM 863 N N . SER A 1 114 ? -26.556 -21.830 -13.309 1.00 85.06 114 SER A N 1
ATOM 864 C CA . SER A 1 114 ? -26.961 -23.088 -13.945 1.00 85.06 114 SER A CA 1
ATOM 865 C C . SER A 1 114 ? -27.193 -22.914 -15.448 1.00 85.06 114 SER A C 1
ATOM 867 O O . SER A 1 114 ? -26.727 -23.733 -16.245 1.00 85.06 114 SER A O 1
ATOM 869 N N . LEU A 1 115 ? -27.866 -21.830 -15.846 1.00 87.00 115 LEU A N 1
ATOM 870 C CA . LEU A 1 115 ? -28.125 -21.512 -17.249 1.00 87.00 115 LEU A CA 1
ATOM 871 C C . LEU A 1 115 ? -26.828 -21.196 -18.010 1.00 87.00 115 LEU A C 1
ATOM 873 O O . LEU A 1 115 ? -26.642 -21.694 -19.120 1.00 87.00 115 LEU A O 1
ATOM 877 N N . CYS A 1 116 ? -25.900 -20.451 -17.403 1.00 86.19 116 CYS A N 1
ATOM 878 C CA . CYS A 1 116 ? -24.572 -20.180 -17.957 1.00 86.19 116 CYS A CA 1
ATOM 879 C C . CYS A 1 116 ? -23.779 -21.471 -18.212 1.00 86.19 116 CYS A C 1
ATOM 881 O O . CYS A 1 116 ? -23.206 -21.636 -19.290 1.00 86.19 116 CYS A O 1
ATOM 883 N N . LEU A 1 117 ? -23.793 -22.420 -17.268 1.00 87.00 117 LEU A N 1
ATOM 884 C CA . LEU A 1 117 ? -23.131 -23.718 -17.432 1.00 87.00 117 LEU A CA 1
ATOM 885 C C . LEU A 1 117 ? -23.761 -24.549 -18.564 1.00 87.00 117 LEU A C 1
ATOM 887 O O . LEU A 1 117 ? -23.044 -25.133 -19.378 1.00 87.00 117 LEU A O 1
ATOM 891 N N . GLN A 1 118 ? -25.095 -24.578 -18.652 1.00 90.06 118 GLN A N 1
ATOM 892 C CA . GLN A 1 118 ? -25.804 -25.277 -19.729 1.00 90.06 118 GLN A CA 1
ATOM 893 C C . GLN A 1 118 ? -25.530 -24.644 -21.101 1.00 90.06 118 GLN A C 1
ATOM 895 O O . GLN A 1 118 ? -25.296 -25.362 -22.073 1.00 90.06 118 GLN A O 1
ATOM 900 N N . LEU A 1 119 ? -25.498 -23.310 -21.184 1.00 91.06 119 LEU A N 1
ATOM 901 C CA . LEU A 1 119 ? -25.170 -22.583 -22.410 1.00 91.06 119 LEU A CA 1
ATOM 902 C C . LEU A 1 119 ? -23.716 -22.827 -22.838 1.00 91.06 119 LEU A C 1
ATOM 904 O O . LEU A 1 119 ? -23.459 -23.049 -24.020 1.00 91.06 119 LEU A O 1
ATOM 908 N N . GLN A 1 120 ? -22.775 -22.866 -21.890 1.00 91.06 120 GLN A N 1
ATOM 909 C CA . GLN A 1 120 ? -21.379 -23.223 -22.151 1.00 91.06 120 GLN A CA 1
ATOM 910 C C . GLN A 1 120 ? -21.257 -24.649 -22.713 1.00 91.06 120 GLN A C 1
ATOM 912 O O . GLN A 1 120 ? -20.528 -24.864 -23.682 1.00 91.06 120 GLN A O 1
ATOM 917 N N . MET A 1 121 ? -21.986 -25.618 -22.147 1.00 91.38 121 MET A N 1
ATOM 918 C CA . MET A 1 121 ? -22.038 -26.988 -22.672 1.00 91.38 121 MET A CA 1
ATOM 919 C C . MET A 1 121 ? -22.633 -27.043 -24.086 1.00 91.38 121 MET A C 1
ATOM 921 O O . MET A 1 121 ? -22.069 -27.703 -24.958 1.00 91.38 121 MET A O 1
ATOM 925 N N . TYR A 1 122 ? -23.739 -26.333 -24.329 1.00 93.75 122 TYR A N 1
ATOM 926 C CA . TYR A 1 122 ? -24.385 -26.262 -25.642 1.00 93.75 122 TYR A CA 1
ATOM 927 C C . TYR A 1 122 ? -23.463 -25.657 -26.710 1.00 93.75 122 TYR A C 1
ATOM 929 O O . TYR A 1 122 ? -23.294 -26.247 -27.775 1.00 93.75 122 TYR A O 1
ATOM 937 N N . LEU A 1 123 ? -22.817 -24.523 -26.421 1.00 91.81 123 LEU A N 1
ATOM 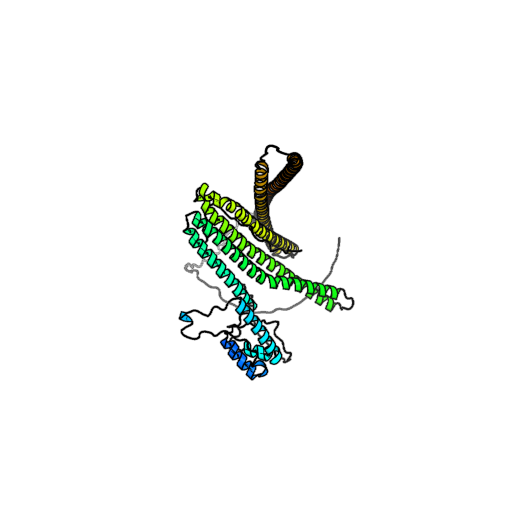938 C CA . LEU A 1 123 ? -21.891 -23.874 -27.355 1.00 91.81 123 LEU A CA 1
ATOM 939 C C . LEU A 1 123 ? -20.621 -24.707 -27.586 1.00 91.81 123 LEU A C 1
ATOM 941 O O . LEU A 1 123 ? -20.106 -24.718 -28.702 1.00 91.81 123 LEU A O 1
ATOM 945 N N . GLY A 1 124 ? -20.155 -25.458 -26.582 1.00 91.25 124 GLY A N 1
ATOM 946 C CA . GLY A 1 124 ? -19.106 -26.466 -26.761 1.00 91.25 124 GLY A CA 1
ATOM 947 C C . GLY A 1 124 ? -19.528 -27.578 -27.727 1.00 91.25 124 GLY A C 1
ATOM 948 O O . GLY A 1 124 ? -18.792 -27.909 -28.651 1.00 91.25 124 GLY A O 1
ATOM 949 N N . HIS A 1 125 ? -20.753 -28.090 -27.594 1.00 90.75 125 HIS A N 1
ATOM 950 C CA . HIS A 1 125 ? -21.274 -29.112 -28.503 1.00 90.75 125 HIS A CA 1
ATOM 951 C C . HIS A 1 125 ? -21.504 -28.580 -29.930 1.00 90.75 125 HIS A C 1
ATOM 953 O O . HIS A 1 125 ? -21.184 -29.255 -30.909 1.00 90.75 125 HIS A O 1
ATOM 959 N N . ALA A 1 126 ? -21.985 -27.340 -30.064 1.00 90.50 126 ALA A N 1
ATOM 960 C CA . ALA A 1 126 ? -22.097 -26.652 -31.349 1.00 90.50 126 ALA A CA 1
ATOM 961 C C . ALA A 1 126 ? -20.722 -26.409 -32.000 1.00 90.50 126 ALA A C 1
ATOM 963 O O . ALA A 1 126 ? -20.601 -26.517 -33.220 1.00 90.50 126 ALA A O 1
ATOM 964 N N . LEU A 1 127 ? -19.678 -26.138 -31.208 1.00 90.88 127 LEU A N 1
ATOM 965 C CA . LEU A 1 127 ? -18.298 -26.025 -31.687 1.00 90.88 127 LEU A CA 1
ATOM 966 C C . LEU A 1 127 ? -17.773 -27.365 -32.222 1.00 90.88 127 LEU A C 1
ATOM 968 O O . LEU A 1 127 ? -17.184 -27.385 -33.303 1.00 90.88 127 LEU A O 1
ATOM 972 N N . ASP A 1 128 ? -18.008 -28.463 -31.501 1.00 91.75 128 ASP A N 1
ATOM 973 C CA . ASP A 1 128 ? -17.583 -29.808 -31.911 1.00 91.75 128 ASP A CA 1
ATOM 974 C C . ASP A 1 128 ? -18.272 -30.267 -33.209 1.00 91.75 128 ASP A C 1
ATOM 976 O O . ASP A 1 128 ? -17.645 -30.913 -34.050 1.00 91.75 128 ASP A O 1
ATOM 980 N N . ILE A 1 129 ? -19.554 -29.919 -33.387 1.00 90.06 129 ILE A N 1
ATOM 981 C CA . ILE A 1 129 ? -20.371 -30.339 -34.535 1.00 90.06 129 ILE A CA 1
ATOM 982 C C . ILE A 1 129 ? -20.186 -29.429 -35.761 1.00 90.06 129 ILE A C 1
ATOM 984 O O . ILE A 1 129 ? -19.955 -29.921 -36.866 1.00 90.06 129 ILE A O 1
ATOM 988 N N . CYS A 1 130 ? -20.306 -28.108 -35.597 1.00 88.44 130 CYS A N 1
ATOM 989 C CA . CYS A 1 130 ? -20.271 -27.150 -36.711 1.00 88.44 130 CYS A CA 1
ATOM 990 C C . CYS A 1 130 ? -18.853 -26.637 -37.019 1.00 88.44 130 CYS A C 1
ATOM 992 O O . CYS A 1 130 ? -18.605 -26.100 -38.100 1.00 88.44 130 CYS A O 1
ATOM 994 N N . GLY A 1 131 ? -17.911 -26.796 -36.087 1.00 87.62 131 GLY A N 1
ATOM 995 C CA . GLY A 1 131 ? -16.543 -26.304 -36.206 1.00 87.62 131 GLY A CA 1
ATOM 996 C C . GLY A 1 131 ? -16.409 -24.791 -35.994 1.00 87.62 131 GLY A C 1
ATOM 997 O O . GLY A 1 131 ? -17.325 -24.003 -36.245 1.00 87.62 131 GLY A O 1
ATOM 998 N N . TRP A 1 132 ? -15.211 -24.370 -35.570 1.00 85.12 132 TRP A N 1
ATOM 999 C CA . TRP A 1 132 ? -14.931 -22.983 -35.170 1.00 85.12 132 TRP A CA 1
ATOM 1000 C C . TRP A 1 132 ? -15.355 -21.940 -36.206 1.00 85.12 132 TRP A C 1
ATOM 1002 O O . TRP A 1 132 ? -15.979 -20.962 -35.832 1.00 85.12 132 TRP A O 1
ATOM 1012 N N . LYS A 1 133 ? -15.081 -22.154 -37.502 1.00 84.69 133 LYS A N 1
ATOM 1013 C CA . LYS A 1 133 ? -15.381 -21.155 -38.545 1.00 84.69 133 LYS A CA 1
ATOM 1014 C C . LYS A 1 133 ? -16.871 -20.839 -38.677 1.00 84.69 133 LYS A C 1
ATOM 1016 O O . LYS A 1 133 ? -17.211 -19.697 -38.955 1.00 84.69 133 LYS A O 1
ATOM 1021 N N . ILE A 1 134 ? -17.745 -21.834 -38.513 1.00 85.88 134 ILE A N 1
ATOM 1022 C CA . ILE A 1 134 ? -19.197 -21.629 -38.602 1.00 85.88 134 ILE A CA 1
ATOM 1023 C C . ILE A 1 134 ? -19.708 -21.029 -37.292 1.00 85.88 134 ILE A C 1
ATOM 1025 O O . ILE A 1 134 ? -20.498 -20.091 -37.325 1.00 85.88 134 ILE A O 1
ATOM 1029 N N . LEU A 1 135 ? -19.207 -21.516 -36.150 1.00 87.75 135 LEU A N 1
ATOM 1030 C CA . LEU A 1 135 ? -19.533 -20.968 -34.834 1.00 87.75 135 LEU A CA 1
ATOM 1031 C C . LEU A 1 135 ? -19.152 -19.483 -34.722 1.00 87.75 135 LEU A C 1
ATOM 1033 O O . LEU A 1 135 ? -19.978 -18.668 -34.326 1.00 87.75 135 LEU A O 1
ATOM 1037 N N . SER A 1 136 ? -17.927 -19.122 -35.109 1.00 85.44 136 SER A N 1
ATOM 1038 C CA . SER A 1 136 ? -17.430 -17.749 -35.035 1.00 85.44 136 SER A CA 1
ATOM 1039 C C . SER A 1 136 ? -18.157 -16.825 -36.005 1.00 85.44 136 SER A C 1
ATOM 1041 O O . SER A 1 136 ? -18.410 -15.681 -35.663 1.00 85.44 136 SER A O 1
ATOM 1043 N N . HIS A 1 137 ? -18.521 -17.314 -37.194 1.00 83.62 137 HIS A N 1
ATOM 1044 C CA . HIS A 1 137 ? -19.301 -16.537 -38.154 1.00 83.62 137 HIS A CA 1
ATOM 1045 C C . HIS A 1 137 ? -20.718 -16.289 -37.606 1.00 83.62 137 HIS A C 1
ATOM 1047 O O . HIS A 1 137 ? -21.116 -15.145 -37.456 1.00 83.62 137 HIS A O 1
ATOM 1053 N N . LEU A 1 138 ? -21.447 -17.325 -37.176 1.00 85.19 138 LEU A N 1
ATOM 1054 C CA . LEU A 1 138 ? -22.821 -17.163 -36.672 1.00 85.19 138 LEU A CA 1
ATOM 1055 C C . LEU A 1 138 ? -22.937 -16.397 -35.341 1.00 85.19 138 LEU A C 1
ATOM 1057 O O . LEU A 1 138 ? -24.004 -15.854 -35.064 1.00 85.19 138 LEU A O 1
ATOM 1061 N N . LEU A 1 139 ? -21.880 -16.348 -34.521 1.00 84.00 139 LEU A N 1
ATOM 1062 C CA . LEU A 1 139 ? -21.846 -15.546 -33.290 1.00 84.00 139 LEU A CA 1
ATOM 1063 C C . LEU A 1 139 ? -21.297 -14.122 -33.501 1.00 84.00 139 LEU A C 1
ATOM 1065 O O . LEU A 1 139 ? -21.708 -13.216 -32.783 1.00 84.00 139 LEU A O 1
ATOM 1069 N N . PHE A 1 140 ? -20.363 -13.908 -34.436 1.00 77.56 140 PHE A N 1
ATOM 1070 C CA . PHE A 1 140 ? -19.545 -12.685 -34.500 1.00 77.56 140 PHE A CA 1
ATOM 1071 C C . PHE A 1 140 ? -19.406 -12.087 -35.923 1.00 77.56 140 PHE A C 1
ATOM 1073 O O . PHE A 1 140 ? -18.366 -11.520 -36.255 1.00 77.56 140 PHE A O 1
ATOM 1080 N N . THR A 1 141 ? -20.416 -12.216 -36.796 1.00 68.75 141 THR A N 1
ATOM 1081 C CA . THR A 1 141 ? -20.403 -11.582 -38.135 1.00 68.75 141 THR A CA 1
ATOM 1082 C C . THR A 1 141 ? -20.751 -10.098 -38.156 1.00 68.75 141 THR A C 1
ATOM 1084 O O . THR A 1 141 ? -21.885 -9.728 -37.862 1.00 68.75 141 THR A O 1
ATOM 1087 N N . GLU A 1 142 ? -19.807 -9.320 -38.691 1.00 54.19 142 GLU A N 1
ATOM 1088 C CA . GLU A 1 142 ? -19.990 -8.286 -39.728 1.00 54.19 142 GLU A CA 1
ATOM 1089 C C . GLU A 1 142 ? -21.309 -7.483 -39.698 1.00 54.19 142 GLU A C 1
ATOM 1091 O O . GLU A 1 142 ? -22.160 -7.581 -40.584 1.00 54.19 142 GLU A O 1
ATOM 1096 N N . SER A 1 143 ? -21.407 -6.560 -38.741 1.00 42.19 143 SER A N 1
ATOM 1097 C CA . SER A 1 143 ? -21.707 -5.172 -39.116 1.00 42.19 143 SER A CA 1
ATOM 1098 C C . SER A 1 143 ? -20.445 -4.530 -39.710 1.00 42.19 143 SER A C 1
ATOM 1100 O O . SER A 1 143 ? -19.352 -4.794 -39.217 1.00 42.19 143 SER A O 1
ATOM 1102 N N . ASP A 1 144 ? -20.585 -3.679 -40.734 1.00 46.91 144 ASP A N 1
ATOM 1103 C CA . ASP A 1 144 ? -19.487 -3.072 -41.529 1.00 46.91 144 ASP A CA 1
ATOM 1104 C C . ASP A 1 144 ? -18.530 -2.115 -40.762 1.00 46.91 144 ASP A C 1
ATOM 1106 O O . ASP A 1 144 ? -17.746 -1.398 -41.385 1.00 46.91 144 ASP A O 1
ATOM 1110 N N . ASP A 1 145 ? -18.563 -2.094 -39.426 1.00 47.00 145 ASP A N 1
ATOM 1111 C CA . ASP A 1 145 ? -17.604 -1.368 -38.589 1.00 47.00 145 ASP A CA 1
ATOM 1112 C C . ASP A 1 145 ? -16.929 -2.337 -37.591 1.00 47.00 145 ASP A C 1
ATOM 1114 O O . ASP A 1 145 ? -17.582 -2.802 -36.648 1.00 47.00 145 ASP A O 1
ATOM 1118 N N . PRO A 1 146 ? -15.642 -2.694 -37.794 1.00 49.12 146 PRO A N 1
ATOM 1119 C CA . PRO A 1 146 ? -14.931 -3.635 -36.930 1.00 49.12 146 PRO A CA 1
ATOM 1120 C C . PRO A 1 146 ? -14.611 -3.070 -35.536 1.00 49.12 146 PRO A C 1
ATOM 1122 O O . PRO A 1 146 ? -14.266 -3.855 -34.654 1.00 49.12 146 PRO A O 1
ATOM 1125 N N . ASP A 1 147 ? -14.740 -1.753 -35.327 1.00 49.44 147 ASP A N 1
ATOM 1126 C CA . ASP A 1 147 ? -14.427 -1.088 -34.057 1.00 49.44 147 ASP A CA 1
ATOM 1127 C C . ASP A 1 147 ? -15.684 -0.796 -33.195 1.00 49.44 147 ASP A C 1
ATOM 1129 O O . ASP A 1 147 ? -15.543 -0.389 -32.040 1.00 49.44 147 ASP A O 1
ATOM 1133 N N . GLU A 1 148 ? -16.917 -0.986 -33.702 1.00 47.19 148 GLU A N 1
ATOM 1134 C CA . GLU A 1 148 ? -18.117 -0.376 -33.081 1.00 47.19 148 GLU A CA 1
ATOM 1135 C C . GLU A 1 148 ? -18.914 -1.262 -32.087 1.00 47.19 148 GLU A C 1
ATOM 1137 O O . GLU A 1 148 ? -19.677 -0.707 -31.292 1.00 47.19 148 GLU A O 1
ATOM 1142 N N . TYR A 1 149 ? -18.771 -2.605 -32.055 1.00 50.28 149 TYR A N 1
ATOM 1143 C CA . TYR A 1 149 ? -19.634 -3.440 -31.175 1.00 50.28 149 TYR A CA 1
ATOM 1144 C C . TYR A 1 149 ? -19.076 -4.762 -30.593 1.00 50.28 149 TYR A C 1
ATOM 1146 O O . TYR A 1 149 ? -19.854 -5.603 -30.135 1.00 50.28 149 TYR A O 1
ATOM 1154 N N . TYR A 1 150 ? -17.757 -4.964 -30.531 1.00 50.94 150 TYR A N 1
ATOM 1155 C CA . TYR A 1 150 ? -17.172 -6.143 -29.865 1.00 50.94 150 TYR A CA 1
ATOM 1156 C C . TYR A 1 150 ? -16.278 -5.745 -28.688 1.00 50.94 150 TYR A C 1
ATOM 1158 O O . TYR A 1 150 ? -15.070 -5.572 -28.830 1.00 50.94 150 TYR A O 1
ATOM 1166 N N . GLU A 1 151 ? -16.874 -5.629 -27.498 1.00 54.28 151 GLU A N 1
ATOM 1167 C CA . GLU A 1 151 ? -16.103 -5.512 -26.255 1.00 54.28 151 GLU A CA 1
ATOM 1168 C C . GLU A 1 151 ? -15.314 -6.802 -26.014 1.00 54.28 151 GLU A C 1
ATOM 1170 O O . GLU A 1 151 ? -15.850 -7.903 -26.160 1.00 54.28 151 GLU A O 1
ATOM 1175 N N . SER A 1 152 ? -14.054 -6.706 -25.595 1.00 66.44 152 SER A N 1
ATOM 1176 C CA . SER A 1 152 ? -13.295 -7.904 -25.232 1.00 66.44 152 SER A CA 1
ATOM 1177 C C . SER A 1 152 ? -13.941 -8.607 -24.031 1.00 66.44 152 SER A C 1
ATOM 1179 O O . SER A 1 152 ? -14.423 -7.961 -23.097 1.00 66.44 152 SER A O 1
ATOM 1181 N N . LEU A 1 153 ? -13.857 -9.945 -23.963 1.00 67.06 153 LEU A N 1
ATOM 1182 C CA . LEU A 1 153 ? -14.284 -10.712 -22.778 1.00 67.06 153 LEU A CA 1
ATOM 1183 C C . LEU A 1 153 ? -13.604 -10.206 -21.495 1.00 67.06 153 LEU A C 1
ATOM 1185 O O . LEU A 1 153 ? -14.157 -10.353 -20.403 1.00 67.06 153 LEU A O 1
ATOM 1189 N N . SER A 1 154 ? -12.405 -9.623 -21.611 1.00 73.38 154 SER A N 1
ATOM 1190 C CA . SER A 1 154 ? -11.721 -8.998 -20.482 1.00 73.38 154 SER A CA 1
ATOM 1191 C C . SER A 1 154 ? -12.341 -7.667 -20.055 1.00 73.38 154 SER A C 1
ATOM 1193 O O . SER A 1 154 ? -12.410 -7.376 -18.865 1.00 73.38 154 SER A O 1
ATOM 1195 N N . GLU A 1 155 ? -12.816 -6.872 -21.010 1.00 78.94 155 GLU A N 1
ATOM 1196 C CA . GLU A 1 155 ? -13.428 -5.564 -20.767 1.00 78.94 155 GLU A CA 1
ATOM 1197 C C . GLU A 1 155 ? -14.824 -5.724 -20.172 1.00 78.94 155 GLU A C 1
ATOM 1199 O O . GLU A 1 155 ? -15.122 -5.096 -19.160 1.00 78.94 155 GLU A O 1
ATOM 1204 N N . LEU A 1 156 ? -15.634 -6.643 -20.708 1.00 80.94 156 LEU A N 1
ATOM 1205 C CA . LEU A 1 156 ? -16.952 -6.960 -20.154 1.00 80.94 156 LEU A CA 1
ATOM 1206 C C . LEU A 1 156 ? -16.849 -7.457 -18.700 1.00 80.94 156 LEU A C 1
ATOM 1208 O O . LEU A 1 156 ? -17.598 -7.015 -17.828 1.00 80.94 156 LEU A O 1
ATOM 1212 N N . ARG A 1 157 ? -15.872 -8.329 -18.401 1.00 83.94 157 ARG A N 1
ATOM 1213 C CA . ARG A 1 157 ? -15.591 -8.769 -17.020 1.00 83.94 157 ARG A CA 1
ATOM 1214 C C . ARG A 1 157 ? -15.116 -7.620 -16.135 1.00 83.94 157 ARG A C 1
ATOM 1216 O O . ARG A 1 157 ? -15.581 -7.506 -15.004 1.00 83.94 157 ARG A O 1
ATOM 1223 N N . GLN A 1 158 ? -14.221 -6.765 -16.635 1.00 87.44 158 GLN A N 1
ATOM 1224 C CA . GLN A 1 158 ? -13.766 -5.586 -15.901 1.00 87.44 158 GLN A CA 1
ATOM 1225 C C . GLN A 1 158 ? -14.942 -4.662 -15.555 1.00 87.44 158 GLN A C 1
ATOM 1227 O O . GLN A 1 158 ? -15.078 -4.284 -14.393 1.00 87.44 158 GLN A O 1
ATOM 1232 N N . LYS A 1 159 ? -15.824 -4.368 -16.520 1.00 89.19 159 LYS A N 1
ATOM 1233 C CA . LYS A 1 159 ? -17.045 -3.578 -16.309 1.00 89.19 159 LYS A CA 1
ATOM 1234 C C . LYS A 1 159 ? -17.951 -4.203 -15.254 1.00 89.19 159 LYS A C 1
ATOM 1236 O O . LYS A 1 159 ? -18.377 -3.494 -14.351 1.00 89.19 159 LYS A O 1
ATOM 1241 N N . GLY A 1 160 ? -18.158 -5.522 -15.281 1.00 89.56 160 GLY A N 1
ATOM 1242 C CA . GLY A 1 160 ? -18.912 -6.231 -14.240 1.00 89.56 160 GLY A CA 1
ATOM 1243 C C . GLY A 1 160 ? -18.366 -5.979 -12.826 1.00 89.56 160 GLY A C 1
ATOM 1244 O O . GLY A 1 160 ? -19.117 -5.586 -11.930 1.00 89.56 160 GLY A O 1
ATOM 1245 N N . TYR A 1 161 ? -17.050 -6.109 -12.623 1.00 94.00 161 TYR A N 1
ATOM 1246 C CA . TYR A 1 161 ? -16.411 -5.782 -11.339 1.00 94.00 161 TYR A CA 1
ATOM 1247 C C . TYR A 1 161 ? -16.503 -4.283 -10.990 1.00 94.00 161 TYR A C 1
ATOM 1249 O O . TYR A 1 161 ? -16.738 -3.921 -9.833 1.00 94.00 161 TYR A O 1
ATOM 1257 N N . GLU A 1 162 ? -16.345 -3.392 -11.972 1.00 95.44 162 GLU A N 1
ATOM 1258 C CA . GLU A 1 162 ? -16.483 -1.942 -11.788 1.00 95.44 162 GLU A CA 1
ATOM 1259 C C . GLU A 1 162 ? -17.918 -1.531 -11.415 1.00 95.44 162 GLU A C 1
ATOM 1261 O O . GLU A 1 162 ? -18.094 -0.632 -10.591 1.00 95.44 162 GLU A O 1
ATOM 1266 N N . GLU A 1 163 ? -18.938 -2.217 -11.933 1.00 95.19 163 GLU A N 1
ATOM 1267 C CA . GLU A 1 163 ? -20.349 -2.026 -11.588 1.00 95.19 163 GLU A CA 1
ATOM 1268 C C . GLU A 1 163 ? -20.686 -2.514 -10.178 1.00 95.19 163 GLU A C 1
ATOM 1270 O O . GLU A 1 163 ? -21.389 -1.809 -9.448 1.00 95.19 163 GLU A O 1
ATOM 1275 N N . VAL A 1 164 ? -20.179 -3.682 -9.759 1.00 95.88 164 VAL A N 1
ATOM 1276 C CA . VAL A 1 164 ? -20.298 -4.155 -8.363 1.00 95.88 164 VAL A CA 1
ATOM 1277 C C . VAL A 1 164 ? -19.668 -3.123 -7.424 1.00 95.88 164 VAL A C 1
ATOM 1279 O O . VAL A 1 164 ? -20.302 -2.666 -6.467 1.00 95.88 164 VAL A O 1
ATOM 1282 N N . LEU A 1 165 ? -18.459 -2.659 -7.753 1.00 96.38 165 LEU A N 1
ATOM 1283 C CA . LEU A 1 165 ? -17.767 -1.611 -7.011 1.00 96.38 165 LEU A CA 1
ATOM 1284 C C . LEU A 1 165 ? -18.540 -0.279 -7.014 1.00 96.38 165 LEU A C 1
ATOM 1286 O O . LEU A 1 165 ? -18.578 0.415 -5.996 1.00 96.38 165 LEU A O 1
ATOM 1290 N N . HIS A 1 166 ? -19.168 0.099 -8.128 1.00 96.56 166 HIS A N 1
ATOM 1291 C CA . HIS A 1 166 ? -19.988 1.306 -8.225 1.00 96.56 166 HIS A CA 1
ATOM 1292 C C . HIS A 1 166 ? -21.245 1.209 -7.350 1.00 96.56 166 HIS A C 1
ATOM 1294 O O . HIS A 1 166 ? -21.548 2.149 -6.612 1.00 96.56 166 HIS A O 1
ATOM 1300 N N . ARG A 1 167 ? -21.935 0.060 -7.360 1.00 97.19 167 ARG A N 1
ATOM 1301 C CA . ARG A 1 167 ? -23.087 -0.223 -6.489 1.00 97.19 167 ARG A CA 1
ATOM 1302 C C . ARG A 1 167 ? -22.704 -0.134 -5.009 1.00 97.19 167 ARG A C 1
ATOM 1304 O O . ARG A 1 167 ? -23.365 0.590 -4.266 1.00 97.19 167 ARG A O 1
ATOM 1311 N N . ALA A 1 168 ? -21.595 -0.755 -4.600 1.00 96.75 168 ALA A N 1
ATOM 1312 C CA . ALA A 1 168 ? -21.090 -0.669 -3.227 1.00 96.75 168 ALA A CA 1
ATOM 1313 C C . ALA A 1 168 ? -20.715 0.774 -2.821 1.00 96.75 168 ALA A C 1
ATOM 1315 O O . ALA A 1 168 ? -21.090 1.240 -1.743 1.00 96.75 168 ALA A O 1
ATOM 1316 N N . LYS A 1 169 ? -20.041 1.530 -3.707 1.00 95.50 169 LYS A N 1
ATOM 1317 C CA . LYS A 1 169 ? -19.740 2.962 -3.496 1.00 95.50 169 LYS A CA 1
ATOM 1318 C C . LYS A 1 169 ? -21.012 3.792 -3.304 1.00 95.50 169 LYS A C 1
ATOM 1320 O O . LYS A 1 169 ? -21.048 4.620 -2.395 1.00 95.50 169 LYS A O 1
ATOM 1325 N N . LYS A 1 170 ? -22.031 3.584 -4.144 1.00 96.62 170 LYS A N 1
ATOM 1326 C CA . LYS A 1 170 ? -23.312 4.302 -4.083 1.00 96.62 170 LYS A CA 1
ATOM 1327 C C . LYS A 1 170 ? -24.057 3.999 -2.782 1.00 96.62 170 LYS A C 1
ATOM 1329 O O . LYS A 1 170 ? -24.457 4.931 -2.092 1.00 96.62 170 LYS A O 1
ATOM 1334 N N . HIS A 1 171 ? -24.168 2.724 -2.408 1.00 96.00 171 HIS A N 1
ATOM 1335 C CA . HIS A 1 171 ? -24.814 2.324 -1.159 1.00 96.00 171 HIS A CA 1
ATOM 1336 C C . HIS A 1 171 ? -24.129 2.954 0.065 1.00 96.00 171 HIS A C 1
ATOM 1338 O O . HIS A 1 171 ? -24.794 3.569 0.899 1.00 96.00 171 HIS A O 1
ATOM 1344 N N . LEU A 1 172 ? -22.790 2.914 0.129 1.00 95.00 172 LEU A N 1
ATOM 1345 C CA . LEU A 1 172 ? -22.059 3.594 1.197 1.00 95.00 172 LEU A CA 1
ATOM 1346 C C . LEU A 1 172 ? -22.342 5.106 1.194 1.00 95.00 172 LEU A C 1
ATOM 1348 O O . LEU A 1 172 ? -22.607 5.663 2.254 1.00 95.00 172 LEU A O 1
ATOM 1352 N N . GLN A 1 173 ? -22.332 5.779 0.035 1.00 95.19 173 GLN A N 1
ATOM 1353 C CA . GLN A 1 173 ? -22.661 7.210 -0.060 1.00 95.19 173 GLN A CA 1
ATOM 1354 C C . GLN A 1 173 ? -24.060 7.532 0.486 1.00 95.19 173 GLN A C 1
ATOM 1356 O O . GLN A 1 173 ? -24.197 8.496 1.236 1.00 95.19 173 GLN A O 1
ATOM 1361 N N . GLU A 1 174 ? -25.073 6.719 0.183 1.00 95.69 174 GLU A N 1
ATOM 1362 C CA . GLU A 1 174 ? -26.432 6.884 0.716 1.00 95.69 174 GLU A CA 1
ATOM 1363 C C . GLU A 1 174 ? -26.459 6.802 2.253 1.00 95.69 174 GLU A C 1
ATOM 1365 O O . GLU A 1 174 ? -27.086 7.643 2.902 1.00 95.69 174 GLU A O 1
ATOM 1370 N N . LEU A 1 175 ? -25.718 5.861 2.854 1.00 95.50 175 LEU A N 1
ATOM 1371 C CA . LEU A 1 175 ? -25.544 5.794 4.312 1.00 95.50 175 LEU A CA 1
ATOM 1372 C C . LEU A 1 175 ? -24.817 7.027 4.871 1.00 95.50 175 LEU A C 1
ATOM 1374 O O . LEU A 1 175 ? -25.203 7.544 5.920 1.00 95.50 175 LEU A O 1
ATOM 1378 N N . LEU A 1 176 ? -23.814 7.556 4.160 1.00 93.12 176 LEU A N 1
ATOM 1379 C CA . LEU A 1 176 ? -23.102 8.767 4.585 1.00 93.12 176 LEU A CA 1
ATOM 1380 C C . LEU A 1 176 ? -23.976 10.024 4.528 1.00 93.12 176 LEU A C 1
ATOM 1382 O O . LEU A 1 176 ? -23.796 10.919 5.355 1.00 93.12 176 LEU A O 1
ATOM 1386 N N . GLU A 1 177 ? -24.920 10.112 3.589 1.00 94.06 177 GLU A N 1
ATOM 1387 C CA . GLU A 1 177 ? -25.903 11.199 3.569 1.00 94.06 177 GLU A CA 1
ATOM 1388 C C . GLU A 1 177 ? -26.896 11.076 4.733 1.00 94.06 177 GLU A C 1
ATOM 1390 O O . GLU A 1 177 ? -27.137 12.075 5.417 1.00 94.06 177 GLU A O 1
ATOM 1395 N N . LYS A 1 178 ? -27.384 9.862 5.051 1.00 93.44 178 LYS A N 1
ATOM 1396 C CA . LYS A 1 178 ? -28.176 9.620 6.275 1.00 93.44 178 LYS A CA 1
ATOM 1397 C C . LYS A 1 178 ? -27.399 10.065 7.522 1.00 93.44 178 LYS A C 1
ATOM 1399 O O . LYS A 1 178 ? -27.918 10.853 8.313 1.00 93.44 178 LYS A O 1
ATOM 1404 N N . HIS A 1 179 ? -26.131 9.660 7.652 1.00 94.12 179 HIS A N 1
ATOM 1405 C CA . HIS A 1 179 ? -25.270 9.964 8.803 1.00 94.12 179 HIS A CA 1
ATOM 1406 C C . HIS A 1 179 ? -25.141 11.471 9.081 1.00 94.12 179 HIS A C 1
ATOM 1408 O O . HIS A 1 179 ? -25.133 11.886 10.239 1.00 94.12 179 HIS A O 1
ATOM 1414 N N . LYS A 1 180 ? -25.127 12.332 8.054 1.00 89.94 180 LYS A N 1
ATOM 1415 C CA . LYS A 1 180 ? -25.108 13.795 8.258 1.00 89.94 180 LYS A CA 1
ATOM 1416 C C . LYS A 1 180 ? -26.331 14.322 9.015 1.00 89.94 180 LYS A C 1
ATOM 1418 O O . LYS A 1 180 ? -26.225 15.375 9.641 1.00 89.94 180 LYS A O 1
ATOM 1423 N N . THR A 1 181 ? -27.467 13.631 8.926 1.00 91.44 181 THR A N 1
ATOM 1424 C CA . THR A 1 181 ? -28.748 14.035 9.531 1.00 91.44 181 THR A CA 1
ATOM 1425 C C . THR A 1 181 ? -29.028 13.378 10.885 1.00 91.44 181 THR A C 1
ATOM 1427 O O . THR A 1 181 ? -29.852 13.883 11.645 1.00 91.44 181 THR A O 1
ATOM 1430 N N . THR A 1 182 ? -28.330 12.289 11.220 1.00 90.94 182 THR A N 1
ATOM 1431 C CA . THR A 1 182 ? -28.538 11.539 12.465 1.00 90.94 182 THR A CA 1
ATOM 1432 C C . THR A 1 182 ? -27.746 12.148 13.627 1.00 90.94 182 THR A C 1
ATOM 1434 O O . THR A 1 182 ? -26.517 12.187 13.610 1.00 90.94 182 THR A O 1
ATOM 1437 N N . GLU A 1 183 ? -28.439 12.593 14.680 1.00 83.88 183 GLU A N 1
ATOM 1438 C CA . GLU A 1 183 ? -27.805 13.169 15.885 1.00 83.88 183 GLU A CA 1
ATOM 1439 C C . GLU A 1 183 ? -27.944 12.297 17.147 1.00 83.88 183 GLU A C 1
ATOM 1441 O O . GLU A 1 183 ? -27.220 12.485 18.131 1.00 83.88 183 GLU A O 1
ATOM 1446 N N . ARG A 1 184 ? -28.882 11.343 17.159 1.00 89.25 184 ARG A N 1
ATOM 1447 C CA . ARG A 1 184 ? -29.183 10.507 18.330 1.00 89.25 184 ARG A CA 1
ATOM 1448 C C . ARG A 1 184 ? -28.224 9.323 18.409 1.00 89.25 184 ARG A C 1
ATOM 1450 O O . ARG A 1 184 ? -28.071 8.581 17.451 1.00 89.25 184 ARG A O 1
ATOM 1457 N N . MET A 1 185 ? -27.642 9.092 19.589 1.00 90.94 185 MET A N 1
ATOM 1458 C CA . MET A 1 185 ? -26.650 8.024 19.794 1.00 90.94 185 MET A CA 1
ATOM 1459 C C . MET A 1 185 ? -27.165 6.622 19.435 1.00 90.94 185 MET A C 1
ATOM 1461 O O . MET A 1 185 ? -26.397 5.834 18.907 1.00 90.94 185 MET A O 1
ATOM 1465 N N . VAL A 1 186 ? -28.433 6.301 19.715 1.00 90.62 186 VAL A N 1
ATOM 1466 C CA . VAL A 1 186 ? -28.991 4.967 19.414 1.00 90.62 186 VAL A CA 1
ATOM 1467 C C . VAL A 1 186 ? -29.069 4.747 17.901 1.00 90.62 186 VAL A C 1
ATOM 1469 O O . VAL A 1 186 ? -28.460 3.818 17.396 1.00 90.62 186 VAL A O 1
ATOM 1472 N N . GLU A 1 187 ? -29.698 5.676 17.179 1.00 92.44 187 GLU A N 1
ATOM 1473 C CA . GLU A 1 187 ? -29.802 5.649 15.711 1.00 92.44 187 GLU A CA 1
ATOM 1474 C C . GLU A 1 187 ? -28.423 5.687 15.028 1.00 92.44 187 GLU A C 1
ATOM 1476 O O . GLU A 1 187 ? -28.227 5.079 13.981 1.00 92.44 187 GLU A O 1
ATOM 1481 N N . LEU A 1 188 ? -27.446 6.376 15.632 1.00 93.56 188 LEU A N 1
ATOM 1482 C CA . LEU A 1 188 ? -26.054 6.333 15.188 1.00 93.56 188 LEU A CA 1
ATOM 1483 C C . LEU A 1 188 ? -25.438 4.939 15.379 1.00 93.56 188 LEU A C 1
ATOM 1485 O O . LEU A 1 188 ? -24.772 4.469 14.468 1.00 93.56 188 LEU A O 1
ATOM 1489 N N . LEU A 1 189 ? -25.647 4.270 16.521 1.00 93.75 189 LEU A N 1
ATOM 1490 C CA . LEU A 1 189 ? -25.111 2.924 16.781 1.00 93.75 189 LEU A CA 1
ATOM 1491 C C . LEU A 1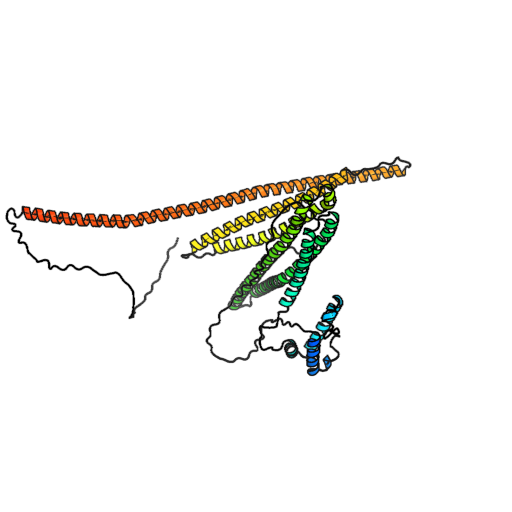 189 ? -25.593 1.884 15.767 1.00 93.75 189 LEU A C 1
ATOM 1493 O O . LEU A 1 189 ? -24.775 1.069 15.349 1.00 93.75 189 LEU A O 1
ATOM 1497 N N . ASP A 1 190 ? -26.851 1.958 15.338 1.00 93.94 190 ASP A N 1
ATOM 1498 C CA . ASP A 1 190 ? -27.388 1.082 14.292 1.00 93.94 190 ASP A CA 1
ATOM 1499 C C . ASP A 1 190 ? -26.778 1.431 12.919 1.00 93.94 190 ASP A C 1
ATOM 1501 O O . ASP A 1 190 ? -26.189 0.576 12.257 1.00 93.94 190 ASP A O 1
ATOM 1505 N N . LEU A 1 191 ? -26.789 2.717 12.538 1.00 95.00 191 LEU A N 1
ATOM 1506 C CA . LEU A 1 191 ? -26.199 3.201 11.280 1.00 95.00 191 LEU A CA 1
ATOM 1507 C C . LEU A 1 191 ? -24.698 2.895 11.161 1.00 95.00 191 LEU A C 1
ATOM 1509 O O . LEU A 1 191 ? -24.169 2.715 10.071 1.00 95.00 191 LEU A O 1
ATOM 1513 N N . TYR A 1 192 ? -23.995 2.835 12.284 1.00 95.38 192 TYR A N 1
ATOM 1514 C CA . TYR A 1 192 ? -22.587 2.481 12.347 1.00 95.38 192 TYR A CA 1
ATOM 1515 C C . TYR A 1 192 ? -22.295 1.009 12.039 1.00 95.38 192 TYR A C 1
ATOM 1517 O O . TYR A 1 192 ? -21.171 0.710 11.635 1.00 95.38 192 TYR A O 1
ATOM 1525 N N . LEU A 1 193 ? -23.262 0.111 12.250 1.00 94.38 193 LEU A N 1
ATOM 1526 C CA . LEU A 1 193 ? -23.176 -1.281 11.808 1.00 94.38 193 LEU A CA 1
ATOM 1527 C C . LEU A 1 193 ? -23.408 -1.348 10.295 1.00 94.38 193 LEU A C 1
ATOM 1529 O O . LEU A 1 193 ? -22.569 -1.905 9.592 1.00 94.38 193 LEU A O 1
ATOM 1533 N N . GLU A 1 194 ? -24.442 -0.659 9.789 1.00 95.69 194 GLU A N 1
ATOM 1534 C CA . GLU A 1 194 ? -24.685 -0.507 8.343 1.00 95.69 194 GLU A CA 1
ATOM 1535 C C . GLU A 1 194 ? -23.456 0.094 7.620 1.00 95.69 194 GLU A C 1
ATOM 1537 O O . GLU A 1 194 ? -23.057 -0.387 6.561 1.00 95.69 194 GLU A O 1
ATOM 1542 N N . GLU A 1 195 ? -22.801 1.116 8.197 1.00 94.75 195 GLU A N 1
ATOM 1543 C CA . GLU A 1 195 ? -21.557 1.698 7.662 1.00 94.75 195 GLU A CA 1
ATOM 1544 C C . GLU A 1 195 ? -20.392 0.690 7.635 1.00 94.75 195 GLU A C 1
ATOM 1546 O O . GLU A 1 195 ? -19.611 0.717 6.681 1.00 94.75 195 GLU A O 1
ATOM 1551 N N . ASP A 1 196 ? -20.234 -0.159 8.661 1.00 95.19 196 ASP A N 1
ATOM 1552 C CA . ASP A 1 196 ? -19.162 -1.167 8.720 1.00 95.19 196 ASP A CA 1
ATOM 1553 C C . ASP A 1 196 ? -19.407 -2.288 7.684 1.00 95.19 196 ASP A C 1
ATOM 1555 O O . ASP A 1 196 ? -18.462 -2.714 7.017 1.00 95.19 196 ASP A O 1
ATOM 1559 N N . GLU A 1 197 ? -20.660 -2.714 7.488 1.00 96.06 197 GLU A N 1
ATOM 1560 C CA . GLU A 1 197 ? -21.069 -3.710 6.482 1.00 96.06 197 GLU A CA 1
ATOM 1561 C C . GLU A 1 197 ? -20.917 -3.176 5.048 1.00 96.06 197 GLU A C 1
ATOM 1563 O O . GLU A 1 197 ? -20.245 -3.792 4.218 1.00 96.06 197 GLU A O 1
ATOM 1568 N N . ALA A 1 198 ? -21.441 -1.981 4.757 1.00 95.75 198 ALA A N 1
ATOM 1569 C CA . ALA A 1 198 ? -21.287 -1.341 3.449 1.00 95.75 198 ALA A CA 1
ATOM 1570 C C . ALA A 1 198 ? -19.818 -1.014 3.124 1.00 95.75 198 ALA A C 1
ATOM 1572 O O . ALA A 1 198 ? -19.403 -1.056 1.962 1.00 95.75 198 ALA A O 1
ATOM 1573 N N . PHE A 1 199 ? -19.003 -0.704 4.139 1.00 95.06 199 PHE A N 1
ATOM 1574 C CA . PHE A 1 199 ? -17.560 -0.550 3.973 1.00 95.06 199 PHE A CA 1
ATOM 1575 C C . PHE A 1 199 ? -16.861 -1.887 3.687 1.00 95.06 199 PHE A C 1
ATOM 1577 O O . PHE A 1 199 ? -15.963 -1.917 2.845 1.00 95.06 199 PHE A O 1
ATOM 1584 N N . ALA A 1 200 ? -17.267 -2.984 4.335 1.00 95.44 200 ALA A N 1
ATOM 1585 C CA . ALA A 1 200 ? -16.735 -4.315 4.047 1.00 95.44 200 ALA A CA 1
ATOM 1586 C C . ALA A 1 200 ? -17.023 -4.723 2.592 1.00 95.44 200 ALA A C 1
ATOM 1588 O O . ALA A 1 200 ? -16.079 -5.031 1.865 1.00 95.44 200 ALA A O 1
ATOM 1589 N N . ALA A 1 201 ? -18.272 -4.584 2.132 1.00 96.06 201 ALA A N 1
ATOM 1590 C CA . ALA A 1 201 ? -18.662 -4.847 0.743 1.00 96.06 201 ALA A CA 1
ATOM 1591 C C . ALA A 1 201 ? -17.910 -3.955 -0.269 1.00 96.06 201 ALA A C 1
ATOM 1593 O O . ALA A 1 201 ? -17.504 -4.408 -1.338 1.00 96.06 201 ALA A O 1
ATOM 1594 N N . LEU A 1 202 ? -17.654 -2.683 0.071 1.00 96.06 202 LEU A N 1
ATOM 1595 C CA . LEU A 1 202 ? -16.818 -1.796 -0.746 1.00 96.06 202 LEU A CA 1
ATOM 1596 C C . LEU A 1 202 ? -15.372 -2.304 -0.864 1.00 96.06 202 LEU A C 1
ATOM 1598 O O . LEU A 1 202 ? -14.781 -2.233 -1.946 1.00 96.06 202 LEU A O 1
ATOM 1602 N N . VAL A 1 203 ? -14.779 -2.774 0.237 1.00 95.69 203 VAL A N 1
ATOM 1603 C CA . VAL A 1 203 ? -13.415 -3.326 0.242 1.00 95.69 203 VAL A CA 1
ATOM 1604 C C . VAL A 1 203 ? -13.361 -4.646 -0.523 1.00 95.69 203 VAL A C 1
ATOM 1606 O O . VAL A 1 203 ? -12.422 -4.838 -1.290 1.00 95.69 203 VAL A O 1
ATOM 1609 N N . GLU A 1 204 ? -14.359 -5.511 -0.375 1.00 96.38 204 GLU A N 1
ATOM 1610 C CA . GLU A 1 204 ? -14.496 -6.781 -1.095 1.00 96.38 204 GLU A CA 1
ATOM 1611 C C . GLU A 1 204 ? -14.574 -6.560 -2.611 1.00 96.38 204 GLU A C 1
ATOM 1613 O O . GLU A 1 204 ? -13.667 -6.981 -3.327 1.00 96.38 204 GLU A O 1
ATOM 1618 N N . ALA A 1 205 ? -15.520 -5.746 -3.090 1.00 97.12 205 ALA A N 1
ATOM 1619 C CA . ALA A 1 205 ? -15.633 -5.390 -4.508 1.00 97.12 205 ALA A CA 1
ATOM 1620 C C . ALA A 1 205 ? -14.364 -4.710 -5.067 1.00 97.12 205 ALA A C 1
ATOM 1622 O O . ALA A 1 205 ? -13.966 -4.928 -6.212 1.00 97.12 205 ALA A O 1
ATOM 1623 N N . THR A 1 206 ? -13.680 -3.892 -4.253 1.00 96.94 206 THR A N 1
ATOM 1624 C CA . THR A 1 206 ? -12.374 -3.319 -4.633 1.00 96.94 206 THR A CA 1
ATOM 1625 C C . THR A 1 206 ? -11.302 -4.410 -4.722 1.00 96.94 206 THR A C 1
ATOM 1627 O O . THR A 1 206 ? -10.456 -4.375 -5.613 1.00 96.94 206 THR A O 1
ATOM 1630 N N . THR A 1 207 ? -11.317 -5.378 -3.807 1.00 97.00 207 THR A N 1
ATOM 1631 C CA . THR A 1 207 ? -10.363 -6.489 -3.761 1.00 97.00 207 THR A CA 1
ATOM 1632 C C . THR A 1 207 ? -10.515 -7.384 -4.983 1.00 97.00 207 THR A C 1
ATOM 1634 O O . THR A 1 207 ? -9.510 -7.674 -5.623 1.00 97.00 207 THR A O 1
ATOM 1637 N N . GLU A 1 208 ? -11.738 -7.764 -5.351 1.00 96.12 208 GLU A N 1
ATOM 1638 C CA . GLU A 1 208 ? -12.019 -8.582 -6.537 1.00 96.12 208 GLU A CA 1
ATOM 1639 C C . GLU A 1 208 ? -11.551 -7.902 -7.829 1.00 96.12 208 GLU A C 1
ATOM 1641 O O . GLU A 1 208 ? -10.755 -8.481 -8.573 1.00 96.12 208 GLU A O 1
ATOM 1646 N N . LEU A 1 209 ? -11.936 -6.635 -8.043 1.00 96.31 209 LEU A N 1
ATOM 1647 C CA . LEU A 1 209 ? -11.494 -5.853 -9.201 1.00 96.31 209 LEU A CA 1
ATOM 1648 C C . LEU A 1 209 ? -9.961 -5.800 -9.294 1.00 96.31 209 LEU A C 1
ATOM 1650 O O . LEU A 1 209 ? -9.388 -6.031 -10.357 1.00 96.31 209 LEU A O 1
ATOM 1654 N N . TYR A 1 210 ? -9.266 -5.519 -8.187 1.00 96.50 210 TYR A N 1
ATOM 1655 C CA . TYR A 1 210 ? -7.803 -5.451 -8.201 1.00 96.50 210 TYR A CA 1
ATOM 1656 C C . TYR A 1 210 ? -7.130 -6.825 -8.301 1.00 96.50 210 TYR A C 1
ATOM 1658 O O . TYR A 1 210 ? -6.049 -6.912 -8.882 1.00 96.50 210 TYR A O 1
ATOM 1666 N N . GLN A 1 211 ? -7.736 -7.903 -7.798 1.00 94.94 211 GLN A N 1
ATOM 1667 C CA . GLN A 1 211 ? -7.254 -9.265 -8.044 1.00 94.94 211 GLN A CA 1
ATOM 1668 C C . GLN A 1 211 ? -7.328 -9.605 -9.535 1.00 94.94 211 GLN A C 1
ATOM 1670 O O . GLN A 1 211 ? -6.337 -10.089 -10.083 1.00 94.94 211 GLN A O 1
ATOM 1675 N N . TYR A 1 212 ? -8.446 -9.272 -10.186 1.00 94.06 212 TYR A N 1
ATOM 1676 C CA . TYR A 1 212 ? -8.640 -9.429 -11.623 1.00 94.06 212 TYR A CA 1
ATOM 1677 C C . TYR A 1 212 ? -7.618 -8.611 -12.434 1.00 94.06 212 TYR A C 1
ATOM 1679 O O . TYR A 1 212 ? -6.856 -9.177 -13.217 1.00 94.06 212 TYR A O 1
ATOM 1687 N N . LEU A 1 213 ? -7.502 -7.302 -12.172 1.00 94.62 213 LEU A N 1
ATOM 1688 C CA . LEU A 1 213 ? -6.555 -6.406 -12.858 1.00 94.62 213 LEU A CA 1
ATOM 1689 C C . LEU A 1 213 ? -5.078 -6.794 -12.655 1.00 94.62 213 LEU A C 1
ATOM 1691 O O . LEU A 1 213 ? -4.238 -6.521 -13.513 1.00 94.62 213 LEU A O 1
ATOM 1695 N N . LEU A 1 214 ? -4.730 -7.419 -11.526 1.00 94.81 214 LEU A N 1
ATOM 1696 C CA . LEU A 1 214 ? -3.372 -7.906 -11.266 1.00 94.81 214 LEU A CA 1
ATOM 1697 C C . LEU A 1 214 ? -3.033 -9.190 -12.034 1.00 94.81 214 LEU A C 1
ATOM 1699 O O . LEU A 1 214 ? -1.846 -9.460 -12.241 1.00 94.81 214 LEU A O 1
ATOM 1703 N N . GLN A 1 215 ? -4.028 -9.990 -12.427 1.00 91.31 215 GLN A N 1
ATOM 1704 C CA . GLN A 1 215 ? -3.804 -11.349 -12.917 1.00 91.31 215 GLN A CA 1
ATOM 1705 C C . GLN A 1 215 ? -2.974 -11.414 -14.215 1.00 91.31 215 GLN A C 1
ATOM 1707 O O . GLN A 1 215 ? -1.944 -12.094 -14.185 1.00 91.31 215 GLN A O 1
ATOM 1712 N N . PRO A 1 216 ? -3.254 -10.629 -15.280 1.00 92.44 216 PRO A N 1
ATOM 1713 C CA . PRO A 1 216 ? -2.457 -10.668 -16.513 1.00 92.44 216 PRO A CA 1
ATOM 1714 C C . PRO A 1 216 ? -0.967 -10.377 -16.286 1.00 92.44 216 PRO A C 1
ATOM 1716 O O . PRO A 1 216 ? -0.096 -10.941 -16.949 1.00 92.44 216 PRO A O 1
ATOM 1719 N N . PHE A 1 217 ? -0.638 -9.523 -15.311 1.00 95.19 217 PHE A N 1
ATOM 1720 C CA . PHE A 1 217 ? 0.749 -9.211 -14.967 1.00 95.19 217 PHE A CA 1
ATOM 1721 C C . PHE A 1 217 ? 1.418 -10.315 -14.137 1.00 95.19 217 PHE A C 1
ATOM 1723 O O . PHE A 1 217 ? 2.624 -10.534 -14.276 1.00 95.19 217 PHE A O 1
ATOM 1730 N N . ARG A 1 218 ? 0.668 -11.036 -13.292 1.00 94.56 218 ARG A N 1
ATOM 1731 C CA . ARG A 1 218 ? 1.174 -12.229 -12.588 1.00 94.56 218 ARG A CA 1
ATOM 1732 C C . ARG A 1 218 ? 1.508 -13.329 -13.594 1.00 94.56 218 ARG A C 1
ATOM 1734 O O . ARG A 1 218 ? 2.646 -13.804 -13.600 1.00 94.56 218 ARG A O 1
ATOM 1741 N N . ASP A 1 219 ? 0.583 -13.605 -14.509 1.00 89.94 219 ASP A N 1
ATOM 1742 C CA . ASP A 1 219 ? 0.733 -14.604 -15.568 1.00 89.94 219 ASP A CA 1
ATOM 1743 C C . ASP A 1 219 ? 1.906 -14.253 -16.495 1.00 89.94 219 ASP A C 1
ATOM 1745 O O . ASP A 1 219 ? 2.797 -15.070 -16.722 1.00 89.94 219 ASP A O 1
ATOM 1749 N N . MET A 1 220 ? 1.994 -13.000 -16.960 1.00 93.62 220 MET A N 1
ATOM 1750 C CA . MET A 1 220 ? 3.104 -12.511 -17.789 1.00 93.62 220 MET A CA 1
ATOM 1751 C C . MET A 1 220 ? 4.459 -12.613 -17.065 1.00 93.62 220 MET A C 1
ATOM 1753 O O . MET A 1 220 ? 5.465 -12.996 -17.670 1.00 93.62 220 MET A O 1
ATOM 1757 N N . ARG A 1 221 ? 4.516 -12.316 -15.761 1.00 95.25 221 ARG A N 1
ATOM 1758 C CA . ARG A 1 221 ? 5.731 -12.483 -14.946 1.00 95.25 221 ARG A CA 1
ATOM 1759 C C . ARG A 1 221 ? 6.148 -13.955 -14.868 1.00 95.25 221 ARG A C 1
ATOM 1761 O O . ARG A 1 221 ? 7.333 -14.254 -15.012 1.00 95.25 221 ARG A O 1
ATOM 1768 N N . GLU A 1 222 ? 5.205 -14.864 -14.650 1.00 92.38 222 GLU A N 1
ATOM 1769 C CA . GLU A 1 222 ? 5.462 -16.300 -14.488 1.00 92.38 222 GLU A CA 1
ATOM 1770 C C . GLU A 1 222 ? 5.818 -16.981 -15.810 1.00 92.38 222 GLU A C 1
ATOM 1772 O O . GLU A 1 222 ? 6.863 -17.630 -15.896 1.00 92.38 222 GLU A O 1
ATOM 1777 N N . LEU A 1 223 ? 5.057 -16.716 -16.873 1.00 92.94 223 LEU A N 1
ATOM 1778 C CA . LEU A 1 223 ? 5.368 -17.135 -18.238 1.00 92.94 223 LEU A CA 1
ATOM 1779 C C . LEU A 1 223 ? 6.767 -16.672 -18.660 1.00 92.94 223 LEU A C 1
ATOM 1781 O O . LEU A 1 223 ? 7.543 -17.461 -19.200 1.00 92.94 223 LEU A O 1
ATOM 1785 N N . ALA A 1 224 ? 7.127 -15.416 -18.383 1.00 93.69 224 ALA A N 1
ATOM 1786 C CA . ALA A 1 224 ? 8.463 -14.922 -18.687 1.00 93.69 224 ALA A CA 1
ATOM 1787 C C . ALA A 1 224 ? 9.549 -15.654 -17.884 1.00 93.69 224 ALA A C 1
ATOM 1789 O O . ALA A 1 224 ? 10.562 -16.031 -18.466 1.00 93.69 224 ALA A O 1
ATOM 1790 N N . MET A 1 225 ? 9.356 -15.913 -16.584 1.00 92.69 225 MET A N 1
ATOM 1791 C CA . MET A 1 225 ? 10.320 -16.695 -15.793 1.00 92.69 225 MET A CA 1
ATOM 1792 C C . MET A 1 225 ? 10.503 -18.118 -16.348 1.00 92.69 225 MET A C 1
ATOM 1794 O O . MET A 1 225 ? 11.643 -18.556 -16.514 1.00 92.69 225 MET A O 1
ATOM 1798 N N . LEU A 1 226 ? 9.413 -18.799 -16.719 1.00 93.38 226 LEU A N 1
ATOM 1799 C CA . LEU A 1 226 ? 9.451 -20.130 -17.334 1.00 93.38 226 LEU A CA 1
ATOM 1800 C C . LEU A 1 226 ? 10.176 -20.120 -18.689 1.00 93.38 226 LEU A C 1
ATOM 1802 O O . LEU A 1 226 ? 11.061 -20.946 -18.923 1.00 93.38 226 LEU A O 1
ATOM 1806 N N . ARG A 1 227 ? 9.870 -19.155 -19.569 1.00 94.44 227 ARG A N 1
ATOM 1807 C CA . ARG A 1 227 ? 10.542 -19.015 -20.874 1.00 94.44 227 ARG A CA 1
ATOM 1808 C C . ARG A 1 227 ? 12.033 -18.728 -20.727 1.00 94.44 227 ARG A C 1
ATOM 1810 O O . ARG A 1 227 ? 12.830 -19.341 -21.429 1.00 94.44 227 ARG A O 1
ATOM 1817 N N . ARG A 1 228 ? 12.433 -17.878 -19.779 1.00 96.25 228 ARG A N 1
ATOM 1818 C CA . ARG A 1 228 ? 13.852 -17.629 -19.471 1.00 96.25 228 ARG A CA 1
ATOM 1819 C C . ARG A 1 228 ? 14.570 -18.875 -18.957 1.00 96.25 228 ARG A C 1
ATOM 1821 O O . ARG A 1 228 ? 15.688 -19.152 -19.381 1.00 96.25 228 ARG A O 1
ATOM 1828 N N . GLN A 1 229 ? 13.928 -19.664 -18.094 1.00 95.62 229 GLN A N 1
ATOM 1829 C CA . GLN A 1 229 ? 14.485 -20.936 -17.631 1.00 95.62 229 GLN A CA 1
ATOM 1830 C C . GLN A 1 229 ? 14.648 -21.936 -18.787 1.00 95.62 229 GLN A C 1
ATOM 1832 O O . GLN A 1 229 ? 15.706 -22.551 -18.911 1.00 95.62 229 GLN A O 1
ATOM 1837 N N . GLN A 1 230 ? 13.653 -22.047 -19.674 1.00 94.19 230 GLN A N 1
ATOM 1838 C CA . GLN A 1 230 ? 13.729 -22.873 -20.883 1.00 94.19 230 GLN A CA 1
ATOM 1839 C C . GLN A 1 230 ? 14.872 -22.424 -21.812 1.00 94.19 230 GLN A C 1
ATOM 1841 O O . GLN A 1 230 ? 15.644 -23.256 -22.288 1.00 94.19 230 GLN A O 1
ATOM 1846 N N . ILE A 1 231 ? 15.018 -21.113 -22.030 1.00 94.50 231 ILE A N 1
ATOM 1847 C CA . ILE A 1 231 ? 16.106 -20.536 -22.826 1.00 94.50 231 ILE A CA 1
ATOM 1848 C C . ILE A 1 231 ? 17.465 -20.852 -22.196 1.00 94.50 231 ILE A C 1
ATOM 1850 O O . ILE A 1 231 ? 18.358 -21.321 -22.900 1.00 94.50 231 ILE A O 1
ATOM 1854 N N . LYS A 1 232 ? 17.618 -20.672 -20.879 1.00 95.00 232 LYS A N 1
ATOM 1855 C CA . LYS A 1 232 ? 18.854 -20.999 -20.161 1.00 95.00 232 LYS A CA 1
ATOM 1856 C C . LYS A 1 232 ? 19.248 -22.469 -20.352 1.00 95.00 232 LYS A C 1
ATOM 1858 O O . LYS A 1 232 ? 20.366 -22.723 -20.787 1.00 95.00 232 LYS A O 1
ATOM 1863 N N . ILE A 1 233 ? 18.318 -23.403 -20.133 1.00 93.62 233 ILE A N 1
ATOM 1864 C CA . ILE A 1 233 ? 18.538 -24.842 -20.371 1.00 93.62 233 ILE A CA 1
ATOM 1865 C C . ILE A 1 233 ? 18.940 -25.095 -21.832 1.00 93.62 233 ILE A C 1
ATOM 1867 O O . ILE A 1 233 ? 19.838 -25.885 -22.099 1.00 93.62 233 ILE A O 1
ATOM 1871 N N . SER A 1 234 ? 18.315 -24.407 -22.795 1.00 90.56 234 SER A N 1
ATOM 1872 C CA . SER A 1 234 ? 18.674 -24.571 -24.208 1.00 90.56 234 SER A CA 1
ATOM 1873 C C . SER A 1 234 ? 20.088 -24.072 -24.535 1.00 90.56 234 SER A C 1
ATOM 1875 O O . SER A 1 234 ? 20.773 -24.722 -25.314 1.00 90.56 234 SER A O 1
ATOM 1877 N N . ILE A 1 235 ? 20.546 -22.975 -23.917 1.00 91.94 235 ILE A N 1
ATOM 1878 C CA . ILE A 1 235 ? 21.909 -22.436 -24.077 1.00 91.94 235 ILE A CA 1
ATOM 1879 C C . ILE A 1 235 ? 22.955 -23.343 -23.409 1.00 91.94 235 ILE A C 1
ATOM 1881 O O . ILE A 1 235 ? 24.081 -23.419 -23.892 1.00 91.94 235 ILE A O 1
ATOM 1885 N N . GLU A 1 236 ? 22.590 -24.033 -22.326 1.00 89.00 236 GLU A N 1
ATOM 1886 C CA . GLU A 1 236 ? 23.439 -25.013 -21.632 1.00 89.00 236 GLU A CA 1
ATOM 1887 C C . GLU A 1 236 ? 23.599 -26.340 -22.409 1.00 89.00 236 GLU A C 1
ATOM 1889 O O . GLU A 1 236 ? 24.420 -27.168 -22.026 1.00 89.00 236 GLU A O 1
ATOM 1894 N N . ASN A 1 237 ? 22.872 -26.542 -23.518 1.00 86.12 237 ASN A N 1
ATOM 1895 C CA . ASN A 1 237 ? 23.049 -27.700 -24.398 1.00 86.12 237 ASN A CA 1
ATOM 1896 C C . ASN A 1 237 ? 24.125 -27.441 -25.471 1.00 86.12 237 ASN A C 1
ATOM 1898 O O . ASN A 1 237 ? 23.936 -26.616 -26.368 1.00 86.12 237 ASN A O 1
ATOM 1902 N N . ASP A 1 238 ? 25.191 -28.247 -25.467 1.00 73.69 238 ASP A N 1
ATOM 1903 C CA . ASP A 1 238 ? 26.376 -28.114 -26.342 1.00 73.69 238 ASP A CA 1
ATOM 1904 C C . ASP A 1 238 ? 26.119 -28.245 -27.864 1.00 73.69 238 ASP A C 1
ATOM 1906 O O . ASP A 1 238 ? 27.018 -28.035 -28.677 1.00 73.69 238 ASP A O 1
ATOM 1910 N N . TYR A 1 239 ? 24.897 -28.586 -28.283 1.00 84.62 239 TYR A N 1
ATOM 1911 C CA . TYR A 1 239 ? 24.533 -28.824 -29.687 1.00 84.62 239 TYR A CA 1
ATOM 1912 C C . TYR A 1 239 ? 24.113 -27.559 -30.462 1.00 84.62 239 TYR A C 1
ATOM 1914 O O . TYR A 1 239 ? 23.772 -27.649 -31.644 1.00 84.62 239 TYR A O 1
ATOM 1922 N N . LEU A 1 240 ? 24.097 -26.379 -29.831 1.00 87.69 240 LEU A N 1
ATOM 1923 C CA . LEU A 1 240 ? 23.645 -25.139 -30.472 1.00 87.69 240 LEU A CA 1
ATOM 1924 C C . LEU A 1 240 ? 24.785 -24.327 -31.102 1.00 87.69 240 LEU A C 1
ATOM 1926 O O . LEU A 1 240 ? 25.759 -23.955 -30.455 1.00 87.69 240 LEU A O 1
ATOM 1930 N N . GLY A 1 241 ? 24.616 -23.954 -32.374 1.00 90.81 241 GLY A N 1
ATOM 1931 C CA . GLY A 1 241 ? 25.541 -23.052 -33.065 1.00 90.81 241 GLY A CA 1
ATOM 1932 C C . GLY A 1 241 ? 25.501 -21.608 -32.526 1.00 90.81 241 GLY A C 1
ATOM 1933 O O . GLY A 1 241 ? 24.456 -21.151 -32.047 1.00 90.81 241 GLY A O 1
ATOM 1934 N N . PRO A 1 242 ? 26.592 -20.828 -32.674 1.00 90.81 242 PRO A N 1
ATOM 1935 C CA . PRO A 1 242 ? 26.750 -19.518 -32.030 1.00 90.81 242 PRO A CA 1
ATOM 1936 C C . PRO A 1 242 ? 25.652 -18.507 -32.392 1.00 90.81 242 PRO A C 1
ATOM 1938 O O . PRO A 1 242 ? 25.174 -17.790 -31.517 1.00 90.81 242 PRO A O 1
ATOM 1941 N N . ARG A 1 243 ? 25.170 -18.506 -33.645 1.00 90.94 243 ARG A N 1
ATOM 1942 C CA . ARG A 1 243 ? 24.047 -17.650 -34.078 1.00 90.94 243 ARG A CA 1
ATOM 1943 C C . ARG A 1 243 ? 22.735 -17.972 -33.351 1.00 90.94 243 ARG A C 1
ATOM 1945 O O . ARG A 1 243 ? 21.964 -17.061 -33.060 1.00 90.94 243 ARG A O 1
ATOM 1952 N N . ARG A 1 244 ? 22.468 -19.249 -33.031 1.00 93.94 244 ARG A N 1
ATOM 1953 C CA . ARG A 1 244 ? 21.263 -19.635 -32.274 1.00 93.94 244 ARG A CA 1
ATOM 1954 C C . ARG A 1 244 ? 21.396 -19.244 -30.806 1.00 93.94 244 ARG A C 1
ATOM 1956 O O . ARG A 1 244 ? 20.431 -18.738 -30.248 1.00 93.94 244 ARG A O 1
ATOM 1963 N N . ILE A 1 245 ? 22.585 -19.399 -30.218 1.00 92.62 245 ILE A N 1
ATOM 1964 C CA . ILE A 1 245 ? 22.890 -18.934 -28.855 1.00 92.62 245 ILE A CA 1
ATOM 1965 C C . ILE A 1 245 ? 22.711 -17.411 -28.740 1.00 92.62 245 ILE A C 1
ATOM 1967 O O . ILE A 1 245 ? 22.141 -16.931 -27.765 1.00 92.62 245 ILE A O 1
ATOM 1971 N N . GLU A 1 246 ? 23.158 -16.637 -29.731 1.00 94.06 246 GLU A N 1
ATOM 1972 C CA . GLU A 1 246 ? 22.967 -15.181 -29.760 1.00 94.06 246 GLU A CA 1
ATOM 1973 C C . GLU A 1 246 ? 21.484 -14.787 -29.884 1.00 94.06 246 GLU A C 1
ATOM 1975 O O . GLU A 1 246 ? 21.010 -13.940 -29.125 1.00 94.06 246 GLU A O 1
ATOM 1980 N N . GLY A 1 247 ? 20.725 -15.464 -30.755 1.00 95.00 247 GLY A N 1
ATOM 1981 C CA . GLY A 1 247 ? 19.268 -15.308 -30.836 1.00 95.00 247 GLY A CA 1
ATOM 1982 C C . GLY A 1 247 ? 18.574 -15.592 -29.500 1.00 95.00 247 GLY A C 1
ATOM 1983 O O . GLY A 1 247 ? 17.819 -14.757 -29.010 1.00 95.00 247 GLY A O 1
ATOM 1984 N N . LEU A 1 248 ? 18.918 -16.707 -28.851 1.00 94.69 248 LEU A N 1
ATOM 1985 C CA . LEU A 1 248 ? 18.397 -17.089 -27.535 1.00 94.69 248 LEU A CA 1
ATOM 1986 C C . LEU A 1 248 ? 18.753 -16.076 -26.432 1.00 94.69 248 LEU A C 1
ATOM 1988 O O . LEU A 1 248 ? 17.912 -15.764 -25.596 1.00 94.69 248 LEU A O 1
ATOM 1992 N N . LYS A 1 249 ? 19.956 -15.487 -26.445 1.00 95.25 249 LYS A N 1
ATOM 1993 C CA . LYS A 1 249 ? 20.318 -14.392 -25.520 1.00 95.25 249 LYS A CA 1
ATOM 1994 C C . LYS A 1 249 ? 19.459 -13.140 -25.736 1.00 95.25 249 LYS A C 1
ATOM 1996 O O . LYS A 1 249 ? 19.073 -12.489 -24.766 1.00 95.25 249 LYS A O 1
ATOM 2001 N N . LYS A 1 250 ? 19.129 -12.809 -26.990 1.00 95.88 250 LYS A N 1
ATOM 2002 C CA . LYS A 1 250 ? 18.213 -11.704 -27.322 1.00 95.88 250 LYS A CA 1
ATOM 2003 C C . LYS A 1 250 ? 16.772 -12.014 -26.892 1.00 95.88 250 LYS A C 1
ATOM 2005 O O . LYS A 1 250 ? 16.091 -11.130 -26.377 1.00 95.88 250 LYS A O 1
ATOM 2010 N N . GLU A 1 251 ? 16.327 -13.261 -27.049 1.00 95.44 251 GLU A N 1
ATOM 2011 C CA . GLU A 1 251 ? 15.044 -13.745 -26.524 1.00 95.44 251 GLU A CA 1
ATOM 2012 C C . GLU A 1 251 ? 14.992 -13.630 -24.986 1.00 95.44 251 GLU A C 1
ATOM 2014 O O . GLU A 1 251 ? 14.041 -13.049 -24.464 1.00 95.44 251 GLU A O 1
ATOM 2019 N N . ASP A 1 252 ? 16.022 -14.081 -24.254 1.00 96.56 252 ASP A N 1
ATOM 2020 C CA . ASP A 1 252 ? 16.092 -13.966 -22.784 1.00 96.56 252 ASP A CA 1
ATOM 2021 C C . ASP A 1 252 ? 15.993 -12.511 -22.311 1.00 96.56 252 ASP A C 1
ATOM 2023 O O . ASP A 1 252 ? 15.220 -12.210 -21.401 1.00 96.56 252 ASP A O 1
ATOM 2027 N N . PHE A 1 253 ? 16.708 -11.590 -22.967 1.00 96.50 253 PHE A N 1
ATOM 2028 C CA . PHE A 1 253 ? 16.637 -10.162 -22.658 1.00 96.50 253 PHE A CA 1
ATOM 2029 C C . PHE A 1 253 ? 15.226 -9.587 -22.875 1.00 96.50 253 PHE A C 1
ATOM 2031 O O . PHE A 1 253 ? 14.726 -8.820 -22.047 1.00 96.50 253 PHE A O 1
ATOM 2038 N N . ASN A 1 254 ? 14.544 -9.990 -23.951 1.00 95.88 254 ASN A N 1
ATOM 2039 C CA . ASN A 1 254 ? 13.164 -9.579 -24.212 1.00 95.88 254 ASN A CA 1
ATOM 2040 C C . ASN A 1 254 ? 12.198 -10.115 -23.140 1.00 95.88 254 ASN A C 1
ATOM 2042 O O . ASN A 1 254 ? 11.374 -9.354 -22.628 1.00 95.88 254 ASN A O 1
ATOM 2046 N N . TRP A 1 255 ? 12.322 -11.385 -22.740 1.00 96.50 255 TRP A N 1
ATOM 2047 C CA . TRP A 1 255 ? 11.522 -11.948 -21.645 1.00 96.50 255 TRP A CA 1
ATOM 2048 C C . TRP A 1 255 ? 11.864 -11.317 -20.289 1.00 96.50 255 TRP A C 1
ATOM 2050 O O . TRP A 1 255 ? 10.954 -11.049 -19.508 1.00 96.50 255 TRP A O 1
ATOM 2060 N N . GLN A 1 256 ? 13.133 -10.989 -20.021 1.00 96.50 256 GLN A N 1
ATOM 2061 C CA . GLN A 1 256 ? 13.537 -10.228 -18.834 1.00 96.50 256 GLN A CA 1
ATOM 2062 C C . GLN A 1 256 ? 12.842 -8.866 -18.788 1.00 96.50 256 GLN A C 1
ATOM 2064 O O . GLN A 1 256 ? 12.344 -8.468 -17.735 1.00 96.50 256 GLN A O 1
ATOM 2069 N N . ARG A 1 257 ? 12.773 -8.167 -19.927 1.00 95.19 257 ARG A N 1
ATOM 2070 C CA . ARG A 1 257 ? 12.087 -6.877 -20.033 1.00 95.19 257 ARG A CA 1
ATOM 2071 C C . ARG A 1 257 ? 10.587 -7.016 -19.773 1.00 95.19 257 ARG A C 1
ATOM 2073 O O . ARG A 1 257 ? 10.062 -6.254 -18.967 1.00 95.19 257 ARG A O 1
ATOM 2080 N N . LYS A 1 258 ? 9.917 -8.009 -20.377 1.00 92.31 258 LYS A N 1
ATOM 2081 C CA . LYS A 1 258 ? 8.491 -8.297 -20.124 1.00 92.31 258 LYS A CA 1
ATOM 2082 C C . LYS A 1 258 ? 8.226 -8.618 -18.644 1.00 92.31 258 LYS A C 1
ATOM 2084 O O . LYS A 1 258 ? 7.335 -8.021 -18.048 1.00 92.31 258 LYS A O 1
ATOM 2089 N N . ALA A 1 259 ? 9.045 -9.476 -18.026 1.00 95.81 259 ALA A N 1
ATOM 2090 C CA . ALA A 1 259 ? 8.950 -9.800 -16.599 1.00 95.81 259 ALA A CA 1
ATOM 2091 C C . ALA A 1 259 ? 9.126 -8.564 -15.702 1.00 95.81 259 ALA A C 1
ATOM 2093 O O . ALA A 1 259 ? 8.389 -8.391 -14.735 1.00 95.81 259 ALA A O 1
ATOM 2094 N N . HIS A 1 260 ? 10.096 -7.699 -16.018 1.00 95.00 260 HIS A N 1
ATOM 2095 C CA . HIS A 1 260 ? 10.354 -6.488 -15.244 1.00 95.00 260 HIS A CA 1
ATOM 2096 C C . HIS A 1 260 ? 9.202 -5.482 -15.350 1.00 95.00 260 HIS A C 1
ATOM 2098 O O . HIS A 1 260 ? 8.745 -4.994 -14.320 1.00 95.00 260 HIS A O 1
ATOM 2104 N N . MET A 1 261 ? 8.679 -5.236 -16.559 1.00 94.69 261 MET A N 1
ATOM 2105 C CA . MET A 1 261 ? 7.506 -4.374 -16.750 1.00 94.69 261 MET A CA 1
ATOM 2106 C C . MET A 1 261 ? 6.292 -4.898 -15.975 1.00 94.69 261 MET A C 1
ATOM 2108 O O . MET A 1 261 ? 5.671 -4.135 -15.244 1.00 94.69 261 MET A O 1
ATOM 2112 N N . ALA A 1 262 ? 6.014 -6.204 -16.040 1.00 95.25 262 ALA A N 1
ATOM 2113 C CA . ALA A 1 262 ? 4.922 -6.814 -15.285 1.00 95.25 262 ALA A CA 1
ATOM 2114 C C . ALA A 1 262 ? 5.088 -6.655 -13.758 1.00 95.25 262 ALA A C 1
ATOM 2116 O O . ALA A 1 262 ? 4.121 -6.382 -13.050 1.00 95.25 262 ALA A O 1
ATOM 2117 N N . VAL A 1 263 ? 6.317 -6.753 -13.238 1.00 96.31 263 VAL A N 1
ATOM 2118 C CA . VAL A 1 263 ? 6.624 -6.505 -11.817 1.00 96.31 263 VAL A CA 1
ATOM 2119 C C . VAL A 1 263 ? 6.396 -5.045 -11.406 1.00 96.31 263 VAL A C 1
ATOM 2121 O O . VAL A 1 263 ? 5.987 -4.814 -10.267 1.00 96.31 263 VAL A O 1
ATOM 2124 N N . LEU A 1 264 ? 6.630 -4.074 -12.294 1.00 95.06 264 LEU A N 1
ATOM 2125 C CA . LEU A 1 264 ? 6.309 -2.663 -12.044 1.00 95.06 264 LEU A CA 1
ATOM 2126 C C . LEU A 1 264 ? 4.789 -2.435 -12.059 1.00 95.06 264 LEU A C 1
ATOM 2128 O O . LEU A 1 264 ? 4.251 -1.885 -11.105 1.00 95.06 264 LEU A O 1
ATOM 2132 N N . SER A 1 265 ? 4.073 -2.965 -13.057 1.00 96.81 265 SER A N 1
ATOM 2133 C CA . SER A 1 265 ? 2.607 -2.865 -13.135 1.00 96.81 265 SER A CA 1
ATOM 2134 C C . SER A 1 265 ? 1.893 -3.494 -11.930 1.00 96.81 265 SER A C 1
ATOM 2136 O O . SER A 1 265 ? 0.948 -2.904 -11.405 1.00 96.81 265 SER A O 1
ATOM 2138 N N . ILE A 1 266 ? 2.376 -4.641 -11.427 1.00 96.75 266 ILE A N 1
ATOM 2139 C CA . ILE A 1 266 ? 1.886 -5.247 -10.174 1.00 96.75 266 ILE A CA 1
ATOM 2140 C C . ILE A 1 266 ? 2.049 -4.279 -8.996 1.00 96.75 266 ILE A C 1
ATOM 2142 O O . ILE A 1 266 ? 1.141 -4.152 -8.174 1.00 96.75 266 ILE A O 1
ATOM 2146 N N . GLN A 1 267 ? 3.197 -3.608 -8.894 1.00 96.75 267 GLN A N 1
ATOM 2147 C CA . GLN A 1 267 ? 3.490 -2.681 -7.800 1.00 96.75 267 GLN A CA 1
ATOM 2148 C C . GLN A 1 267 ? 2.616 -1.429 -7.861 1.00 96.75 267 GLN A C 1
ATOM 2150 O O . GLN A 1 267 ? 2.011 -1.075 -6.850 1.00 96.75 267 GLN A O 1
ATOM 2155 N N . ASP A 1 268 ? 2.477 -0.818 -9.038 1.00 96.25 268 ASP A N 1
ATOM 2156 C CA . ASP A 1 268 ? 1.637 0.365 -9.240 1.00 96.25 268 ASP A CA 1
ATOM 2157 C C . ASP A 1 268 ? 0.167 0.076 -8.902 1.00 96.25 268 ASP A C 1
ATOM 2159 O O . ASP A 1 268 ? -0.471 0.848 -8.182 1.00 96.25 268 ASP A O 1
ATOM 2163 N N . LEU A 1 269 ? -0.373 -1.062 -9.360 1.00 97.19 269 LEU A N 1
ATOM 2164 C CA . LEU A 1 269 ? -1.728 -1.501 -9.005 1.00 97.19 269 LEU A CA 1
ATOM 2165 C C . LEU A 1 269 ? -1.861 -1.793 -7.503 1.00 97.19 269 LEU A C 1
ATOM 2167 O O . LEU A 1 269 ? -2.843 -1.382 -6.891 1.00 97.19 269 LEU A O 1
ATOM 2171 N N . THR A 1 270 ? -0.863 -2.433 -6.887 1.00 97.94 270 THR A N 1
ATOM 2172 C CA . THR A 1 270 ? -0.859 -2.708 -5.438 1.00 97.94 270 THR A CA 1
ATOM 2173 C C . THR A 1 270 ? -0.842 -1.420 -4.609 1.00 97.94 270 THR A C 1
ATOM 2175 O O . THR A 1 270 ? -1.554 -1.328 -3.609 1.00 97.94 270 THR A O 1
ATOM 2178 N N . VAL A 1 271 ? -0.076 -0.400 -5.016 1.00 98.06 271 VAL A N 1
ATOM 2179 C CA . VAL A 1 271 ? -0.097 0.914 -4.354 1.00 98.06 271 VAL A CA 1
ATOM 2180 C C . VAL A 1 271 ? -1.473 1.559 -4.506 1.00 98.06 271 VAL A C 1
ATOM 2182 O O . VAL A 1 271 ? -2.047 1.949 -3.493 1.00 98.06 271 VAL A O 1
ATOM 2185 N N . LYS A 1 272 ? -2.036 1.617 -5.722 1.00 97.50 272 LYS A N 1
ATOM 2186 C CA . LYS A 1 272 ? -3.371 2.198 -5.972 1.00 97.50 272 LYS A CA 1
ATOM 2187 C C . LYS A 1 272 ? -4.471 1.523 -5.146 1.00 97.50 272 LYS A C 1
ATOM 2189 O O . LYS A 1 272 ? -5.281 2.221 -4.538 1.00 97.50 272 LYS A O 1
ATOM 2194 N N . TYR A 1 273 ? -4.460 0.191 -5.058 1.00 97.62 273 TYR A N 1
ATOM 2195 C CA . TYR A 1 273 ? -5.363 -0.578 -4.197 1.00 97.62 273 TYR A CA 1
ATOM 2196 C C . TYR A 1 273 ? -5.299 -0.091 -2.741 1.00 97.62 273 TYR A C 1
ATOM 2198 O O . TYR A 1 273 ? -6.304 0.365 -2.191 1.00 97.62 273 TYR A O 1
ATOM 2206 N N . PHE A 1 274 ? -4.105 -0.095 -2.136 1.00 97.81 274 PHE A N 1
ATOM 2207 C CA . PHE A 1 274 ? -3.939 0.341 -0.748 1.00 97.81 274 PHE A CA 1
ATOM 2208 C C . PHE A 1 274 ? -4.166 1.850 -0.548 1.00 97.81 274 PHE A C 1
ATOM 2210 O O . PHE A 1 274 ? -4.505 2.271 0.557 1.00 97.81 274 PHE A O 1
ATOM 2217 N N . GLU A 1 275 ? -4.011 2.689 -1.578 1.00 97.38 275 GLU A N 1
ATOM 2218 C CA . GLU A 1 275 ? -4.397 4.105 -1.513 1.00 97.38 275 GLU A CA 1
ATOM 2219 C C . GLU A 1 275 ? -5.910 4.261 -1.381 1.00 97.38 275 GLU A C 1
ATOM 2221 O O . GLU A 1 275 ? -6.366 5.057 -0.557 1.00 97.38 275 GLU A O 1
ATOM 2226 N N . ILE A 1 276 ? -6.684 3.484 -2.143 1.00 94.50 276 ILE A N 1
ATOM 2227 C CA . ILE A 1 276 ? -8.148 3.478 -2.078 1.00 94.50 276 ILE A CA 1
ATOM 2228 C C . ILE A 1 276 ? -8.612 2.944 -0.717 1.00 94.50 276 ILE A C 1
ATOM 2230 O O . ILE A 1 276 ? -9.347 3.652 -0.020 1.00 94.50 276 ILE A O 1
ATOM 2234 N N . THR A 1 277 ? -8.150 1.759 -0.292 1.00 95.31 277 THR A N 1
ATOM 2235 C CA . THR A 1 277 ? -8.600 1.155 0.977 1.00 95.31 277 THR A CA 1
ATOM 2236 C C . THR A 1 277 ? -8.194 2.001 2.182 1.00 95.31 277 THR A C 1
ATOM 2238 O O . THR A 1 277 ? -9.050 2.339 2.999 1.00 95.31 277 THR A O 1
ATOM 2241 N N . ALA A 1 278 ? -6.937 2.453 2.276 1.00 96.31 278 ALA A N 1
ATOM 2242 C CA . ALA A 1 278 ? -6.485 3.265 3.406 1.00 96.31 278 ALA A CA 1
ATOM 2243 C C . ALA A 1 278 ? -7.172 4.642 3.452 1.00 96.31 278 ALA A C 1
ATOM 2245 O O . ALA A 1 278 ? -7.478 5.136 4.541 1.00 96.31 278 ALA A O 1
ATOM 2246 N N . LYS A 1 279 ? -7.468 5.262 2.297 1.00 95.44 279 LYS A N 1
ATOM 2247 C CA . LYS A 1 279 ? -8.229 6.524 2.231 1.00 95.44 279 LYS A CA 1
ATOM 2248 C C . LYS A 1 279 ? -9.674 6.329 2.683 1.00 95.44 279 LYS A C 1
ATOM 2250 O O . LYS A 1 279 ? -10.164 7.138 3.472 1.00 95.44 279 LYS A O 1
ATOM 2255 N N . ALA A 1 280 ? -10.337 5.265 2.233 1.00 92.69 280 ALA A N 1
ATOM 2256 C CA . ALA A 1 280 ? -11.704 4.948 2.632 1.00 92.69 280 ALA A CA 1
ATOM 2257 C C . ALA A 1 280 ? -11.782 4.605 4.134 1.00 92.69 280 ALA A C 1
ATOM 2259 O O . ALA A 1 280 ? -12.563 5.222 4.861 1.00 92.69 280 ALA A O 1
ATOM 2260 N N . GLN A 1 281 ? -10.888 3.738 4.625 1.00 95.00 281 GLN A N 1
ATOM 2261 C CA . GLN A 1 281 ? -10.754 3.355 6.036 1.00 95.00 281 GLN A CA 1
ATOM 2262 C C . GLN A 1 281 ? -10.524 4.572 6.942 1.00 95.00 281 GLN A C 1
ATOM 2264 O O . GLN A 1 281 ? -11.174 4.724 7.982 1.00 95.00 281 GLN A O 1
ATOM 2269 N N . LYS A 1 282 ? -9.616 5.469 6.533 1.00 95.75 282 LYS A N 1
ATOM 2270 C CA . LYS A 1 282 ? -9.369 6.741 7.216 1.00 95.75 282 LYS A CA 1
ATOM 2271 C C . LYS A 1 282 ? -10.608 7.634 7.192 1.00 95.75 282 LYS A C 1
ATOM 2273 O O . LYS A 1 282 ? -10.887 8.267 8.200 1.00 95.75 282 LYS A O 1
ATOM 2278 N N . GLY A 1 283 ? -11.360 7.661 6.092 1.00 94.44 283 GLY A N 1
ATOM 2279 C CA . GLY A 1 283 ? -12.619 8.397 5.977 1.00 94.44 283 GLY A CA 1
ATOM 2280 C C . GLY A 1 283 ? -13.674 7.950 6.993 1.00 94.44 283 GLY A C 1
ATOM 2281 O O . GLY A 1 283 ? -14.273 8.811 7.634 1.00 94.44 283 GLY A O 1
ATOM 2282 N N . VAL A 1 284 ? -13.858 6.635 7.189 1.00 94.00 284 VAL A N 1
ATOM 2283 C CA . VAL A 1 284 ? -14.742 6.092 8.243 1.00 94.00 284 VAL A CA 1
ATOM 2284 C C . VAL A 1 284 ? -14.274 6.583 9.611 1.00 94.00 284 VAL A C 1
ATOM 2286 O O . VAL A 1 284 ? -15.028 7.252 10.313 1.00 94.00 284 VAL A O 1
ATOM 2289 N N . TYR A 1 285 ? -12.997 6.357 9.944 1.00 95.56 285 TYR A N 1
ATOM 2290 C CA . TYR A 1 285 ? -12.408 6.802 11.209 1.00 95.56 285 TYR A CA 1
ATOM 2291 C C . TYR A 1 285 ? -12.532 8.317 11.431 1.00 95.56 285 TYR A C 1
ATOM 2293 O O . TYR A 1 285 ? -12.845 8.720 12.548 1.00 95.56 285 TYR A O 1
ATOM 2301 N N . ASP A 1 286 ? -12.311 9.149 10.401 1.00 95.44 286 ASP A N 1
ATOM 2302 C CA . ASP A 1 286 ? -12.335 10.619 10.461 1.00 95.44 286 ASP A CA 1
ATOM 2303 C C . ASP A 1 286 ? -13.767 11.214 10.537 1.00 95.44 286 ASP A C 1
ATOM 2305 O O . ASP A 1 286 ? -13.956 12.250 11.187 1.00 95.44 286 ASP A O 1
ATOM 2309 N N . ARG A 1 287 ? -14.784 10.563 9.941 1.00 93.19 287 ARG A N 1
ATOM 2310 C CA . ARG A 1 287 ? -16.209 10.976 10.006 1.00 93.19 287 ARG A CA 1
ATOM 2311 C C . ARG A 1 287 ? -16.796 10.786 11.382 1.00 93.19 287 ARG A C 1
ATOM 2313 O O . ARG A 1 287 ? -17.197 11.746 12.007 1.00 93.19 287 ARG A O 1
ATOM 2320 N N . MET A 1 288 ? -16.720 9.558 11.846 1.00 93.38 288 MET A N 1
ATOM 2321 C CA . MET A 1 288 ? -16.934 9.109 13.206 1.00 93.38 288 MET A CA 1
ATOM 2322 C C . MET A 1 288 ? -16.082 9.866 14.227 1.00 93.38 288 MET A C 1
ATOM 2324 O O . MET A 1 288 ? -16.449 10.068 15.388 1.00 93.38 288 MET A O 1
ATOM 2328 N N . ARG A 1 289 ? -14.902 10.331 13.798 1.00 94.12 289 ARG A N 1
ATOM 2329 C CA . ARG A 1 289 ? -14.117 11.302 14.552 1.00 94.12 289 ARG A CA 1
ATOM 2330 C C . ARG A 1 289 ? -14.891 12.607 14.738 1.00 94.12 289 ARG A C 1
ATOM 2332 O O . ARG A 1 289 ? -14.657 13.269 15.731 1.00 94.12 289 ARG A O 1
ATOM 2339 N N . ALA A 1 290 ? -15.812 13.037 13.896 1.00 92.81 290 ALA A N 1
ATOM 2340 C CA . ALA A 1 290 ? -16.667 14.171 14.240 1.00 92.81 290 ALA A CA 1
ATOM 2341 C C . ALA A 1 290 ? -17.507 13.920 15.514 1.00 92.81 290 ALA A C 1
ATOM 2343 O O . ALA A 1 290 ? -17.791 14.889 16.219 1.00 92.81 290 ALA A O 1
ATOM 2344 N N . ASP A 1 291 ? -17.828 12.670 15.871 1.00 92.81 291 ASP A N 1
ATOM 2345 C CA . ASP A 1 291 ? -19.014 12.390 16.690 1.00 92.81 291 ASP A CA 1
ATOM 2346 C C . ASP A 1 291 ? -18.821 12.408 18.216 1.00 92.81 291 ASP A C 1
ATOM 2348 O O . ASP A 1 291 ? -19.542 13.169 18.841 1.00 92.81 291 ASP A O 1
ATOM 2352 N N . GLN A 1 292 ? -17.800 11.823 18.871 1.00 92.56 292 GLN A N 1
ATOM 2353 C CA . GLN A 1 292 ? -17.523 12.126 20.316 1.00 92.56 292 GLN A CA 1
ATOM 2354 C C . GLN A 1 292 ? -17.218 13.611 20.599 1.00 92.56 292 GLN A C 1
ATOM 2356 O O . GLN A 1 292 ? -17.185 14.018 21.757 1.00 92.56 292 GLN A O 1
ATOM 2361 N N . LYS A 1 293 ? -16.972 14.444 19.572 1.00 91.06 293 LYS A N 1
ATOM 2362 C CA . LYS A 1 293 ? -16.859 15.899 19.744 1.00 91.06 293 LYS A CA 1
ATOM 2363 C C . LYS A 1 293 ? -18.234 16.564 19.831 1.00 91.06 293 LYS A C 1
ATOM 2365 O O . LYS A 1 293 ? -18.303 17.685 20.325 1.00 91.06 293 LYS A O 1
ATOM 2370 N N . LYS A 1 294 ? -19.288 15.892 19.357 1.00 89.81 294 LYS A N 1
ATOM 2371 C CA . LYS A 1 294 ? -20.705 16.251 19.505 1.00 89.81 294 LYS A CA 1
ATOM 2372 C C . LYS A 1 294 ? -21.336 15.530 20.711 1.00 89.81 294 LYS A C 1
ATOM 2374 O O . LYS A 1 294 ? -22.048 16.143 21.497 1.00 89.81 294 LYS A O 1
ATOM 2379 N N . CYS A 1 295 ? -21.069 14.233 20.867 1.00 87.06 295 CYS A N 1
ATOM 2380 C CA . CYS A 1 295 ? -21.714 13.344 21.827 1.00 87.06 295 CYS A CA 1
ATOM 2381 C C . CYS A 1 295 ? -21.123 13.463 23.241 1.00 87.06 295 CYS A C 1
ATOM 2383 O O . CYS A 1 295 ? -19.909 13.517 23.436 1.00 87.06 295 CYS A O 1
ATOM 2385 N N . GLY A 1 296 ? -21.989 13.430 24.258 1.00 89.56 296 GLY A N 1
ATOM 2386 C CA . GLY A 1 296 ? -21.568 13.428 25.661 1.00 89.56 296 GLY A CA 1
ATOM 2387 C C . GLY A 1 296 ? -20.831 12.143 26.067 1.00 89.56 296 GLY A C 1
ATOM 2388 O O . GLY A 1 296 ? -21.119 11.063 25.556 1.00 89.56 296 GLY A O 1
ATOM 2389 N N . LYS A 1 297 ? -19.919 12.246 27.047 1.00 90.69 297 LYS A N 1
ATOM 2390 C CA . LYS A 1 297 ? -19.047 11.137 27.498 1.00 90.69 297 LYS A CA 1
ATOM 2391 C C . LYS A 1 297 ? -19.795 9.841 27.840 1.00 90.69 297 LYS A C 1
ATOM 2393 O O . LYS A 1 297 ? -19.301 8.770 27.516 1.00 90.69 297 LYS A O 1
ATOM 2398 N N . ALA A 1 298 ? -20.961 9.940 28.484 1.00 90.00 298 ALA A N 1
ATOM 2399 C CA . ALA A 1 298 ? -21.767 8.777 28.861 1.00 90.00 298 ALA A CA 1
ATOM 2400 C C . ALA A 1 298 ? -22.374 8.073 27.636 1.00 90.00 298 ALA A C 1
ATOM 2402 O O . ALA A 1 298 ? -22.236 6.864 27.502 1.00 90.00 298 ALA A O 1
ATOM 2403 N N . ALA A 1 299 ? -22.960 8.834 26.704 1.00 89.56 299 ALA A N 1
ATOM 2404 C CA . ALA A 1 299 ? -23.467 8.295 25.441 1.00 89.56 299 ALA A CA 1
ATOM 2405 C C . ALA A 1 299 ? -22.338 7.660 24.612 1.00 89.56 299 ALA A C 1
ATOM 2407 O O . ALA A 1 299 ? -22.516 6.597 24.027 1.00 89.56 299 ALA A O 1
ATOM 2408 N N . TRP A 1 300 ? -21.150 8.275 24.616 1.00 93.69 300 TRP A N 1
ATOM 2409 C CA . TRP A 1 300 ? -19.995 7.735 23.907 1.00 93.69 300 TRP A CA 1
ATOM 2410 C C . TRP A 1 300 ? -19.411 6.458 24.518 1.00 93.69 300 TRP A C 1
ATOM 2412 O O . TRP A 1 300 ? -18.686 5.754 23.829 1.00 93.69 300 TRP A O 1
ATOM 2422 N N . ALA A 1 301 ? -19.691 6.113 25.777 1.00 92.62 301 ALA A N 1
ATOM 2423 C CA . ALA A 1 301 ? -19.124 4.905 26.385 1.00 92.62 301 ALA A CA 1
ATOM 2424 C C . ALA A 1 301 ? -19.477 3.634 25.584 1.00 92.62 301 ALA A C 1
ATOM 2426 O O . ALA A 1 301 ? -18.600 2.809 25.341 1.00 92.62 301 ALA A O 1
ATOM 2427 N N . MET A 1 302 ? -20.711 3.559 25.065 1.00 90.56 302 MET A N 1
ATOM 2428 C CA . MET A 1 302 ? -21.194 2.500 24.159 1.00 90.56 302 MET A CA 1
ATOM 2429 C C . MET A 1 302 ? -20.405 2.428 22.843 1.00 90.56 302 MET A C 1
ATOM 2431 O O . MET A 1 302 ? -20.296 1.384 22.211 1.00 90.56 302 MET A O 1
ATOM 2435 N N . ALA A 1 303 ? -19.834 3.559 22.445 1.00 92.81 303 ALA A N 1
ATOM 2436 C CA . ALA A 1 303 ? -19.012 3.736 21.268 1.00 92.81 303 ALA A CA 1
ATOM 2437 C C . ALA A 1 303 ? -17.505 3.516 21.542 1.00 92.81 303 ALA A C 1
ATOM 2439 O O . ALA A 1 303 ? -16.752 3.320 20.602 1.00 92.81 303 ALA A O 1
ATOM 2440 N N . VAL A 1 304 ? -16.993 3.515 22.780 1.00 91.81 304 VAL A N 1
ATOM 2441 C CA . VAL A 1 304 ? -15.526 3.474 23.016 1.00 91.81 304 VAL A CA 1
ATOM 2442 C C . VAL A 1 304 ? -14.861 2.159 22.618 1.00 91.81 304 VAL A C 1
ATOM 2444 O O . VAL A 1 304 ? -13.765 2.217 22.072 1.00 91.81 304 VAL A O 1
ATOM 2447 N N . GLU A 1 305 ? -15.471 0.988 22.834 1.00 90.94 305 GLU A N 1
ATOM 2448 C CA . GLU A 1 305 ? -14.876 -0.267 22.323 1.00 90.94 305 GLU A CA 1
ATOM 2449 C C . GLU A 1 305 ? -14.738 -0.192 20.803 1.00 90.94 305 GLU A C 1
ATOM 2451 O O . GLU A 1 305 ? -13.764 -0.650 20.197 1.00 90.94 305 GLU A O 1
ATOM 2456 N N . ARG A 1 306 ? -15.705 0.496 20.196 1.00 93.75 306 ARG A N 1
ATOM 2457 C CA . ARG A 1 306 ? -15.607 0.919 18.825 1.00 93.75 306 ARG A CA 1
ATOM 2458 C C . ARG A 1 306 ? -14.332 1.783 18.592 1.00 93.75 306 ARG A C 1
ATOM 2460 O O . ARG A 1 306 ? -13.592 1.452 17.682 1.00 93.75 306 ARG A O 1
ATOM 2467 N N . MET A 1 307 ? -13.916 2.779 19.387 1.00 93.19 307 MET A N 1
ATOM 2468 C CA . MET A 1 307 ? -12.731 3.647 19.094 1.00 93.19 307 MET A CA 1
ATOM 2469 C C . MET A 1 307 ? -11.512 2.914 18.540 1.00 93.19 307 MET A C 1
ATOM 2471 O O . MET A 1 307 ? -10.871 3.314 17.562 1.00 93.19 307 MET A O 1
ATOM 2475 N N . GLU A 1 308 ? -11.212 1.801 19.167 1.00 91.56 308 GLU A N 1
ATOM 2476 C CA . GLU A 1 308 ? -9.889 1.237 19.134 1.00 91.56 308 GLU A CA 1
ATOM 2477 C C . GLU A 1 308 ? -9.640 0.398 17.882 1.00 91.56 308 GLU A C 1
ATOM 2479 O O . GLU A 1 308 ? -8.523 0.456 17.359 1.00 91.56 308 GLU A O 1
ATOM 2484 N N . LYS A 1 309 ? -10.644 -0.300 17.324 1.00 93.06 309 LYS A N 1
ATOM 2485 C CA . LYS A 1 309 ? -10.389 -1.207 16.189 1.00 93.06 309 LYS A CA 1
ATOM 2486 C C . LYS A 1 309 ? -10.451 -0.508 14.834 1.00 93.06 309 LYS A C 1
ATOM 2488 O O . LYS A 1 309 ? -9.688 -0.903 13.960 1.00 93.06 309 LYS A O 1
ATOM 2493 N N . LEU A 1 310 ? -11.155 0.622 14.680 1.00 95.06 310 LEU A N 1
ATOM 2494 C CA . LEU A 1 310 ? -10.928 1.499 13.514 1.00 95.06 310 LEU A CA 1
ATOM 2495 C C . LEU A 1 310 ? -9.610 2.270 13.597 1.00 95.06 310 LEU A C 1
ATOM 2497 O O . LEU A 1 310 ? -8.920 2.391 12.587 1.00 95.06 310 LEU A O 1
ATOM 2501 N N . ARG A 1 311 ? -9.193 2.734 14.784 1.00 94.06 311 ARG A N 1
ATOM 2502 C CA . ARG A 1 311 ? -7.844 3.305 14.962 1.00 94.06 311 ARG A CA 1
ATOM 2503 C C . ARG A 1 311 ? -6.760 2.281 14.596 1.00 94.06 311 ARG A C 1
ATOM 2505 O O . ARG A 1 311 ? -5.771 2.635 13.954 1.00 94.06 311 ARG A O 1
ATOM 2512 N N . TYR A 1 312 ? -6.958 1.023 14.987 1.00 95.12 312 TYR A N 1
ATOM 2513 C CA . TYR A 1 312 ? -6.101 -0.104 14.625 1.00 95.12 312 TYR A CA 1
ATOM 2514 C C . TYR A 1 312 ? -6.146 -0.407 13.119 1.00 95.12 312 TYR A C 1
ATOM 2516 O O . TYR A 1 312 ? -5.088 -0.515 12.505 1.00 95.12 312 TYR A O 1
ATOM 2524 N N . ALA A 1 313 ? -7.335 -0.480 12.510 1.00 95.69 313 ALA A N 1
ATOM 2525 C CA . ALA A 1 313 ? -7.511 -0.751 11.083 1.00 95.69 313 ALA A CA 1
ATOM 2526 C C . ALA A 1 313 ? -6.856 0.334 10.216 1.00 95.69 313 ALA A C 1
ATOM 2528 O O . ALA A 1 313 ? -6.053 0.010 9.350 1.00 95.69 313 ALA A O 1
ATOM 2529 N N . VAL A 1 314 ? -7.065 1.622 10.522 1.00 96.69 314 VAL A N 1
ATOM 2530 C CA . VAL A 1 314 ? -6.368 2.729 9.839 1.00 96.69 314 VAL A CA 1
ATOM 2531 C C . VAL A 1 314 ? -4.850 2.584 9.946 1.00 96.69 314 VAL A C 1
ATOM 2533 O O . VAL A 1 314 ? -4.153 2.768 8.950 1.00 96.69 314 VAL A O 1
ATOM 2536 N N . ALA A 1 315 ? -4.315 2.235 11.122 1.00 97.12 315 ALA A N 1
ATOM 2537 C CA . ALA A 1 315 ? -2.877 2.022 11.291 1.00 97.12 315 ALA A CA 1
ATOM 2538 C C . ALA A 1 315 ? -2.362 0.782 10.531 1.00 97.12 315 ALA A C 1
ATOM 2540 O O . ALA A 1 315 ? -1.239 0.810 10.033 1.00 97.12 315 ALA A O 1
ATOM 2541 N N . LYS A 1 316 ? -3.168 -0.282 10.410 1.00 97.25 316 LYS A N 1
ATOM 2542 C CA . LYS A 1 316 ? -2.853 -1.494 9.638 1.00 97.25 316 LYS A CA 1
ATOM 2543 C C . LYS A 1 316 ? -2.852 -1.211 8.130 1.00 97.25 316 LYS A C 1
ATOM 2545 O O . LYS A 1 316 ? -1.842 -1.471 7.484 1.00 97.25 316 LYS A O 1
ATOM 2550 N N . GLU A 1 317 ? -3.914 -0.614 7.594 1.00 96.12 317 GLU A N 1
ATOM 2551 C CA . GLU A 1 317 ? -4.038 -0.292 6.164 1.00 96.12 317 GLU A CA 1
ATOM 2552 C C . GLU A 1 317 ? -3.014 0.760 5.724 1.00 96.12 317 GLU A C 1
ATOM 2554 O O . GLU A 1 317 ? -2.335 0.594 4.711 1.00 96.12 317 GLU A O 1
ATOM 2559 N N . THR A 1 318 ? -2.796 1.803 6.535 1.00 97.94 318 THR A N 1
ATOM 2560 C CA . THR A 1 318 ? -1.750 2.800 6.250 1.00 97.94 318 THR A CA 1
ATOM 2561 C C . THR A 1 318 ? -0.359 2.161 6.270 1.00 97.94 318 THR A C 1
ATOM 2563 O O . THR A 1 318 ? 0.484 2.522 5.453 1.00 97.94 318 THR A O 1
ATOM 2566 N N . LEU A 1 319 ? -0.099 1.186 7.152 1.00 98.19 319 LEU A N 1
ATOM 2567 C CA . LEU A 1 319 ? 1.171 0.458 7.154 1.00 98.19 319 LEU A CA 1
ATOM 2568 C C . LEU A 1 319 ? 1.365 -0.356 5.866 1.00 98.19 319 LEU A C 1
ATOM 2570 O O . LEU A 1 319 ? 2.463 -0.317 5.316 1.00 98.19 319 LEU A O 1
ATOM 2574 N N . GLN A 1 320 ? 0.330 -1.042 5.367 1.00 97.75 320 GLN A N 1
ATOM 2575 C CA . GLN A 1 320 ? 0.411 -1.769 4.092 1.00 97.75 320 GLN A CA 1
ATOM 2576 C C . GLN A 1 320 ? 0.683 -0.819 2.922 1.00 97.75 320 GLN A C 1
ATOM 2578 O O . GLN A 1 320 ? 1.631 -1.034 2.167 1.00 97.75 320 GLN A O 1
ATOM 2583 N N . LEU A 1 321 ? -0.056 0.294 2.844 1.00 98.19 321 LEU A N 1
ATOM 2584 C CA . LEU A 1 321 ? 0.169 1.334 1.841 1.00 98.19 321 LEU A CA 1
ATOM 2585 C C . LEU A 1 321 ? 1.611 1.858 1.865 1.00 98.19 321 LEU A C 1
ATOM 2587 O O . LEU A 1 321 ? 2.269 1.934 0.827 1.00 98.19 321 LEU A O 1
ATOM 2591 N N . MET A 1 322 ? 2.122 2.221 3.043 1.00 98.56 322 MET A N 1
ATOM 2592 C CA . MET A 1 322 ? 3.477 2.762 3.142 1.00 98.56 322 MET A CA 1
ATOM 2593 C C . MET A 1 322 ? 4.543 1.705 2.828 1.00 98.56 322 MET A C 1
ATOM 2595 O O . MET A 1 322 ? 5.552 2.044 2.219 1.00 98.56 322 MET A O 1
ATOM 2599 N N . ARG A 1 323 ? 4.32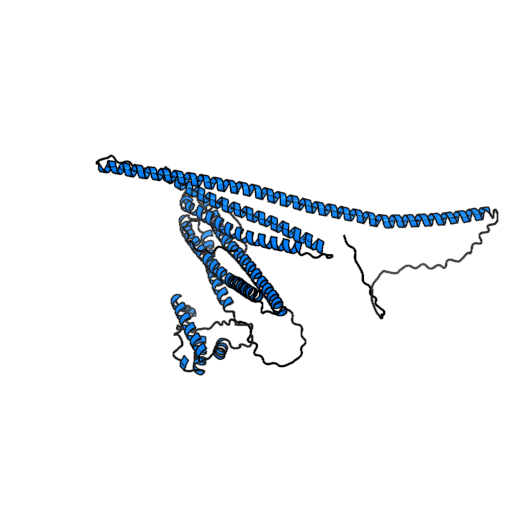2 0.423 3.152 1.00 98.31 323 ARG A N 1
ATOM 2600 C CA . ARG A 1 323 ? 5.223 -0.672 2.748 1.00 98.31 323 ARG A CA 1
ATOM 2601 C C . ARG A 1 323 ? 5.215 -0.905 1.235 1.00 98.31 323 ARG A C 1
ATOM 2603 O O . ARG A 1 323 ? 6.284 -1.070 0.656 1.00 98.31 323 ARG A O 1
ATOM 2610 N N . ALA A 1 324 ? 4.053 -0.846 0.582 1.00 97.69 324 ALA A N 1
ATOM 2611 C CA . ALA A 1 324 ? 3.968 -0.904 -0.878 1.00 97.69 324 ALA A CA 1
ATOM 2612 C C . ALA A 1 324 ? 4.721 0.274 -1.528 1.00 97.69 324 ALA A C 1
ATOM 2614 O O . ALA A 1 324 ? 5.536 0.071 -2.429 1.00 97.69 324 ALA A O 1
ATOM 2615 N N . LYS A 1 325 ? 4.537 1.497 -1.008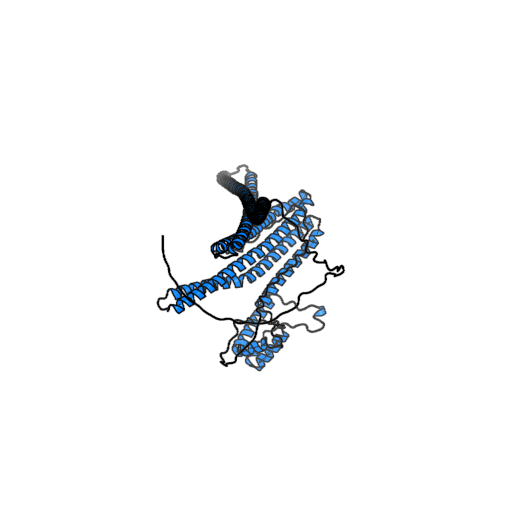 1.00 98.00 325 LYS A N 1
ATOM 2616 C CA . LYS A 1 325 ? 5.261 2.694 -1.471 1.00 98.00 325 LYS A CA 1
ATOM 2617 C C . LYS A 1 325 ? 6.770 2.627 -1.233 1.00 98.00 325 LYS A C 1
ATOM 2619 O O . LYS A 1 325 ? 7.522 3.040 -2.108 1.00 98.00 325 LYS A O 1
ATOM 2624 N N . GLU A 1 326 ? 7.218 2.094 -0.096 1.00 97.75 326 GLU A N 1
ATOM 2625 C CA . GLU A 1 326 ? 8.644 1.901 0.211 1.00 97.75 326 GLU A CA 1
ATOM 2626 C C . GLU A 1 326 ? 9.323 1.044 -0.865 1.00 97.75 326 GLU A C 1
ATOM 2628 O O . GLU A 1 326 ? 10.339 1.459 -1.417 1.00 97.75 326 GLU A O 1
ATOM 2633 N N . ILE A 1 327 ? 8.712 -0.085 -1.242 1.00 96.31 327 ILE A N 1
ATOM 2634 C CA . ILE A 1 327 ? 9.230 -0.989 -2.281 1.00 96.31 327 ILE A CA 1
ATOM 2635 C C . ILE A 1 327 ? 9.352 -0.272 -3.639 1.00 96.31 327 ILE A C 1
ATOM 2637 O O . ILE A 1 327 ? 10.390 -0.379 -4.297 1.00 96.31 327 ILE A O 1
ATOM 2641 N N . CYS A 1 328 ? 8.329 0.492 -4.037 1.00 95.75 328 CYS A N 1
ATOM 2642 C CA . CYS A 1 328 ? 8.322 1.230 -5.305 1.00 95.75 328 CYS A CA 1
ATOM 2643 C C . CYS A 1 328 ? 9.403 2.324 -5.334 1.00 95.75 328 CYS A C 1
ATOM 2645 O O . CYS A 1 328 ? 10.160 2.442 -6.299 1.00 95.75 328 CYS A O 1
ATOM 2647 N N . LEU A 1 329 ? 9.508 3.111 -4.256 1.00 95.94 329 LEU A N 1
ATOM 2648 C CA . LEU A 1 329 ? 10.506 4.175 -4.118 1.00 95.94 329 LEU A CA 1
ATOM 2649 C C . LEU A 1 329 ? 11.930 3.616 -4.091 1.00 95.94 329 LEU A C 1
ATOM 2651 O O . LEU A 1 329 ? 12.816 4.177 -4.736 1.00 95.94 329 LEU A O 1
ATOM 2655 N N . GLU A 1 330 ? 12.165 2.498 -3.398 1.00 94.81 330 GLU A N 1
ATOM 2656 C CA . GLU A 1 330 ? 13.466 1.833 -3.417 1.00 94.81 330 GLU A CA 1
ATOM 2657 C C . GLU A 1 330 ? 13.835 1.360 -4.827 1.00 94.81 330 GLU A C 1
ATOM 2659 O O . GLU A 1 330 ? 14.958 1.616 -5.263 1.00 94.81 330 GLU A O 1
ATOM 2664 N N . GLN A 1 331 ? 12.920 0.736 -5.574 1.00 93.88 331 GLN A N 1
ATOM 2665 C CA . GLN A 1 331 ? 13.200 0.288 -6.946 1.00 93.88 331 GLN A CA 1
ATOM 2666 C C . GLN A 1 331 ? 13.458 1.458 -7.902 1.00 93.88 331 GLN A C 1
ATOM 2668 O O . GLN A 1 331 ? 14.466 1.449 -8.611 1.00 93.88 331 GLN A O 1
ATOM 2673 N N . ASN A 1 332 ? 12.629 2.506 -7.864 1.00 93.06 332 ASN A N 1
ATOM 2674 C CA . ASN A 1 332 ? 12.824 3.712 -8.673 1.00 93.06 332 ASN A CA 1
ATOM 2675 C C . ASN A 1 332 ? 14.166 4.393 -8.375 1.00 93.06 332 ASN A C 1
ATOM 2677 O O . ASN A 1 332 ? 14.876 4.803 -9.294 1.00 93.06 332 ASN A O 1
ATOM 2681 N N . LYS A 1 333 ? 14.563 4.447 -7.100 1.00 94.56 333 LYS A N 1
ATOM 2682 C CA . LYS A 1 333 ? 15.857 4.979 -6.667 1.00 94.56 333 LYS A CA 1
ATOM 2683 C C . LYS A 1 333 ? 17.043 4.134 -7.160 1.00 94.56 333 LYS A C 1
ATOM 2685 O O . LYS A 1 333 ? 18.065 4.702 -7.547 1.00 94.56 333 LYS A O 1
ATOM 2690 N N . HIS A 1 334 ? 16.931 2.802 -7.173 1.00 93.44 334 HIS A N 1
ATOM 2691 C CA . HIS A 1 334 ? 17.957 1.936 -7.773 1.00 93.44 334 HIS A CA 1
ATOM 2692 C C . HIS A 1 334 ? 18.043 2.158 -9.292 1.00 93.44 334 HIS A C 1
ATOM 2694 O O . HIS A 1 334 ? 19.132 2.403 -9.801 1.00 93.44 334 HIS A O 1
ATOM 2700 N N . ALA A 1 335 ? 16.910 2.216 -9.997 1.00 92.81 335 ALA A N 1
ATOM 2701 C CA . ALA A 1 335 ? 16.880 2.502 -11.433 1.00 92.81 335 ALA A CA 1
ATOM 2702 C C . ALA A 1 335 ? 17.454 3.892 -11.786 1.00 92.81 335 ALA A C 1
ATOM 2704 O O . ALA A 1 335 ? 18.084 4.057 -12.829 1.00 92.81 335 ALA A O 1
ATOM 2705 N N . LEU A 1 336 ? 17.271 4.897 -10.921 1.00 94.19 336 LEU A N 1
ATOM 2706 C CA . LEU A 1 336 ? 17.923 6.211 -11.020 1.00 94.19 336 LEU A CA 1
ATOM 2707 C C . LEU A 1 336 ? 19.448 6.103 -10.907 1.00 94.19 336 LEU A C 1
ATOM 2709 O O . LEU A 1 336 ? 20.166 6.647 -11.744 1.00 94.19 336 LEU A O 1
ATOM 2713 N N . LYS A 1 337 ? 19.943 5.346 -9.923 1.00 94.00 337 LYS A N 1
ATOM 2714 C CA . LYS A 1 337 ? 21.377 5.093 -9.742 1.00 94.00 337 LYS A CA 1
ATOM 2715 C C . LYS A 1 337 ? 21.989 4.373 -10.951 1.00 94.00 337 LYS A C 1
ATOM 2717 O O . LYS A 1 337 ? 23.053 4.777 -11.413 1.00 94.00 337 LYS A O 1
ATOM 2722 N N . ASP A 1 338 ? 21.308 3.366 -11.493 1.00 92.94 338 ASP A N 1
ATOM 2723 C CA . ASP A 1 338 ? 21.768 2.629 -12.676 1.00 92.94 338 ASP A CA 1
ATOM 2724 C C . ASP A 1 338 ? 21.804 3.541 -13.916 1.00 92.94 338 ASP A C 1
ATOM 2726 O O . ASP A 1 338 ? 22.794 3.556 -14.651 1.00 92.94 338 ASP A O 1
ATOM 2730 N N . LYS A 1 339 ? 20.780 4.393 -14.101 1.00 92.88 339 LYS A N 1
ATOM 2731 C CA . LYS A 1 339 ? 20.771 5.437 -15.144 1.00 92.88 339 LYS A CA 1
ATOM 2732 C C . LYS A 1 339 ? 21.980 6.363 -15.016 1.00 92.88 339 LYS A C 1
ATOM 2734 O O . LYS A 1 339 ? 22.673 6.554 -16.012 1.00 92.88 339 LYS A O 1
ATOM 2739 N N . MET A 1 340 ? 22.265 6.879 -13.816 1.00 92.44 340 MET A N 1
ATOM 2740 C CA . MET A 1 340 ? 23.430 7.739 -13.551 1.00 92.44 340 MET A CA 1
ATOM 2741 C C . MET A 1 340 ? 24.757 7.040 -13.882 1.00 92.44 340 MET A C 1
ATOM 2743 O O . MET A 1 340 ? 25.632 7.656 -14.481 1.00 92.44 340 MET A O 1
ATOM 2747 N N . GLN A 1 341 ? 24.902 5.754 -13.544 1.00 91.12 341 GLN A N 1
ATOM 2748 C CA . GLN A 1 341 ? 26.104 4.966 -13.853 1.00 91.12 341 GLN A CA 1
ATOM 2749 C C . GLN A 1 341 ? 26.259 4.653 -15.351 1.00 91.12 341 GLN A C 1
ATOM 2751 O O . GLN A 1 341 ? 27.379 4.513 -15.833 1.00 91.12 341 GLN A O 1
ATOM 2756 N N . SER A 1 342 ? 25.150 4.564 -16.092 1.00 90.88 342 SER A N 1
ATOM 2757 C CA . SER A 1 342 ? 25.131 4.292 -17.538 1.00 90.88 342 SER A CA 1
ATOM 2758 C C . SER A 1 342 ? 25.302 5.528 -18.438 1.00 90.88 342 SER A C 1
ATOM 2760 O O . SER A 1 342 ? 25.313 5.393 -19.664 1.00 90.88 342 SER A O 1
ATOM 2762 N N . LEU A 1 343 ? 25.413 6.734 -17.864 1.00 90.75 343 LEU A N 1
ATOM 2763 C CA . LEU A 1 343 ? 25.566 7.977 -18.626 1.00 90.75 343 LEU A CA 1
ATOM 2764 C C . LEU A 1 343 ? 26.868 7.977 -19.438 1.00 90.75 343 LEU A C 1
ATOM 2766 O O . LEU A 1 343 ? 27.968 7.931 -18.892 1.00 90.75 343 LEU A O 1
ATOM 2770 N N . GLN A 1 344 ? 26.734 8.103 -20.756 1.00 86.38 344 GLN A N 1
ATOM 2771 C CA . GLN A 1 344 ? 27.863 8.297 -21.662 1.00 86.38 344 GLN A CA 1
ATOM 2772 C C . GLN A 1 344 ? 28.317 9.763 -21.666 1.00 86.38 344 GLN A C 1
ATOM 2774 O O . GLN A 1 344 ? 27.510 10.682 -21.500 1.00 86.38 344 GLN A O 1
ATOM 2779 N N . SER A 1 345 ? 29.610 9.991 -21.895 1.00 81.75 345 SER A N 1
ATOM 2780 C CA . SER A 1 345 ? 30.186 11.325 -22.047 1.00 81.75 345 SER A CA 1
ATOM 2781 C C . SER A 1 345 ? 29.695 11.998 -23.335 1.00 81.75 345 SER A C 1
ATOM 2783 O O . SER A 1 345 ? 29.973 11.557 -24.446 1.00 81.75 345 SER A O 1
ATOM 2785 N N . GLY A 1 346 ? 28.979 13.108 -23.177 1.00 80.81 346 GLY A N 1
ATOM 2786 C CA . GLY A 1 346 ? 28.473 13.947 -24.262 1.00 80.81 346 GLY A CA 1
ATOM 2787 C C . GLY A 1 346 ? 28.196 15.363 -23.761 1.00 80.81 346 GLY A C 1
ATOM 2788 O O . GLY A 1 346 ? 28.234 15.609 -22.555 1.00 80.81 346 GLY A O 1
ATOM 2789 N N . THR A 1 347 ? 27.900 16.297 -24.667 1.00 79.44 347 THR A N 1
ATOM 2790 C CA . THR A 1 347 ? 27.713 17.729 -24.345 1.00 79.44 347 THR A CA 1
ATOM 2791 C C . THR A 1 347 ? 26.660 17.974 -23.259 1.00 79.44 347 THR A C 1
ATOM 2793 O O . THR A 1 347 ? 26.856 18.810 -22.382 1.00 79.44 347 THR A O 1
ATOM 2796 N N . ASP A 1 348 ? 25.584 17.186 -23.265 1.00 85.44 348 ASP A N 1
ATOM 2797 C CA . ASP A 1 348 ? 24.476 17.285 -22.306 1.00 85.44 348 ASP A CA 1
ATOM 2798 C C . ASP A 1 348 ? 24.666 16.429 -21.042 1.00 85.44 348 ASP A C 1
ATOM 2800 O O . ASP A 1 348 ? 23.808 16.452 -20.157 1.00 85.44 348 ASP A O 1
ATOM 2804 N N . ALA A 1 349 ? 25.729 15.620 -20.950 1.00 86.81 349 ALA A N 1
ATOM 2805 C CA . ALA A 1 349 ? 25.854 14.597 -19.908 1.00 86.81 349 ALA A CA 1
ATOM 2806 C C . ALA A 1 349 ? 25.844 15.199 -18.495 1.00 86.81 349 ALA A C 1
ATOM 2808 O O . ALA A 1 349 ? 25.179 14.668 -17.610 1.00 86.81 349 ALA A O 1
ATOM 2809 N N . ILE A 1 350 ? 26.489 16.356 -18.312 1.00 85.12 350 ILE A N 1
ATOM 2810 C CA . ILE A 1 350 ? 26.525 17.088 -17.036 1.00 85.12 350 ILE A CA 1
ATOM 2811 C C . ILE A 1 350 ? 25.120 17.582 -16.656 1.00 85.12 350 ILE A C 1
ATOM 2813 O O . ILE A 1 350 ? 24.657 17.343 -15.545 1.00 85.12 350 ILE A O 1
ATOM 2817 N N . ALA A 1 351 ? 24.389 18.200 -17.590 1.00 87.12 351 ALA A N 1
ATOM 2818 C CA . ALA A 1 351 ? 23.027 18.680 -17.340 1.00 87.12 351 ALA A CA 1
ATOM 2819 C C . ALA A 1 351 ? 22.029 17.534 -17.084 1.00 87.12 351 ALA A C 1
ATOM 2821 O O . ALA A 1 351 ? 21.060 17.701 -16.344 1.00 87.12 351 ALA A O 1
ATOM 2822 N N . ARG A 1 352 ? 22.253 16.357 -17.685 1.00 88.94 352 ARG A N 1
ATOM 2823 C CA . ARG A 1 352 ? 21.482 15.134 -17.405 1.00 88.94 352 ARG A CA 1
ATOM 2824 C C . ARG A 1 352 ? 21.815 14.558 -16.029 1.00 88.94 352 ARG A C 1
ATOM 2826 O O . ARG A 1 352 ? 20.889 14.170 -15.325 1.00 88.94 352 ARG A O 1
ATOM 2833 N N . LEU A 1 353 ? 23.092 14.545 -15.643 1.00 90.50 353 LEU A N 1
ATOM 2834 C CA . LEU A 1 353 ? 23.543 14.085 -14.329 1.00 90.50 353 LEU A CA 1
ATOM 2835 C C . LEU A 1 353 ? 22.939 14.937 -13.207 1.00 90.50 353 LEU A C 1
ATOM 2837 O O . LEU A 1 353 ? 22.291 14.375 -12.337 1.00 90.50 353 LEU A O 1
ATOM 2841 N N . VAL A 1 354 ? 23.034 16.269 -13.285 1.00 88.88 354 VAL A N 1
ATOM 2842 C CA . VAL A 1 354 ? 22.472 17.187 -12.270 1.00 88.88 354 VAL A CA 1
ATOM 2843 C C . VAL A 1 354 ? 20.960 16.989 -12.085 1.00 88.88 354 VAL A C 1
ATOM 2845 O O . VAL A 1 354 ? 20.463 17.025 -10.959 1.00 88.88 354 VAL A O 1
ATOM 2848 N N . ARG A 1 355 ? 20.210 16.715 -13.165 1.00 91.50 355 ARG A N 1
ATOM 2849 C CA . ARG A 1 355 ? 18.778 16.372 -13.061 1.00 91.50 355 ARG A CA 1
ATOM 2850 C C . ARG A 1 355 ? 18.558 15.044 -12.336 1.00 91.50 355 ARG A C 1
ATOM 2852 O O . ARG A 1 355 ? 17.780 15.010 -11.394 1.00 91.50 355 ARG A O 1
ATOM 2859 N N . LEU A 1 356 ? 19.280 13.988 -12.715 1.00 93.69 356 LEU A N 1
ATOM 2860 C CA . LEU A 1 356 ? 19.166 12.672 -12.073 1.00 93.69 356 LEU A CA 1
ATOM 2861 C C . LEU A 1 356 ? 19.627 12.686 -10.604 1.00 93.69 356 LEU A C 1
ATOM 2863 O O . LEU A 1 356 ? 19.058 11.975 -9.783 1.00 93.69 356 LEU A O 1
ATOM 2867 N N . GLU A 1 357 ? 20.618 13.508 -10.251 1.00 91.81 357 GLU A N 1
ATOM 2868 C CA . GLU A 1 357 ? 21.000 13.769 -8.859 1.00 91.81 357 GLU A CA 1
ATOM 2869 C C . GLU A 1 357 ? 19.848 14.429 -8.094 1.00 91.81 357 GLU A C 1
ATOM 2871 O O . GLU A 1 357 ? 19.480 13.943 -7.026 1.00 91.81 357 GLU A O 1
ATOM 2876 N N . THR A 1 358 ? 19.222 15.466 -8.665 1.00 92.75 358 THR A N 1
ATOM 2877 C CA . THR A 1 358 ? 18.040 16.129 -8.080 1.00 92.75 358 THR A CA 1
ATOM 2878 C C . THR A 1 358 ? 16.898 15.132 -7.851 1.00 92.75 358 THR A C 1
ATOM 2880 O O . THR A 1 358 ? 16.430 14.984 -6.722 1.00 92.75 358 THR A O 1
ATOM 2883 N N . ASP A 1 359 ? 16.526 14.366 -8.883 1.00 94.25 359 ASP A N 1
ATOM 2884 C CA . ASP A 1 359 ? 15.491 13.327 -8.811 1.00 94.25 359 ASP A CA 1
ATOM 2885 C C . ASP A 1 359 ? 15.812 12.278 -7.723 1.00 94.25 359 ASP A C 1
ATOM 2887 O O . ASP A 1 359 ? 14.935 11.827 -6.983 1.00 94.25 359 ASP A O 1
ATOM 2891 N N . TYR A 1 360 ? 17.086 11.887 -7.591 1.00 94.44 360 TYR A N 1
ATOM 2892 C CA . TYR A 1 360 ? 17.549 10.947 -6.569 1.00 94.44 360 TYR A CA 1
ATOM 2893 C C . TYR A 1 360 ? 17.452 11.529 -5.147 1.00 94.44 360 TYR A C 1
ATOM 2895 O O . TYR A 1 360 ? 17.081 10.799 -4.220 1.00 94.44 360 TYR A O 1
ATOM 2903 N N . TYR A 1 361 ? 17.743 12.821 -4.953 1.00 93.62 361 TYR A N 1
ATOM 2904 C CA . TYR A 1 361 ? 17.549 13.504 -3.668 1.00 93.62 361 TYR A CA 1
ATOM 2905 C C . TYR A 1 361 ? 16.068 13.590 -3.285 1.00 93.62 361 TYR A C 1
ATOM 2907 O O . TYR A 1 361 ? 15.723 13.245 -2.152 1.00 93.62 361 TYR A O 1
ATOM 2915 N N . ASP A 1 362 ? 15.185 13.951 -4.216 1.00 94.81 362 ASP A N 1
ATOM 2916 C CA . ASP A 1 362 ? 13.741 14.017 -3.961 1.00 94.81 362 ASP A CA 1
ATOM 2917 C C . ASP A 1 362 ? 13.169 12.637 -3.597 1.00 94.81 362 ASP A C 1
ATOM 2919 O O . ASP A 1 362 ? 12.480 12.490 -2.582 1.00 94.81 362 ASP A O 1
ATOM 2923 N N . MET A 1 363 ? 13.548 11.586 -4.334 1.00 94.62 363 MET A N 1
ATOM 2924 C CA . MET A 1 363 ? 13.194 10.196 -4.003 1.00 94.62 363 MET A CA 1
ATOM 2925 C C . MET A 1 363 ? 13.748 9.765 -2.634 1.00 94.62 363 MET A C 1
ATOM 2927 O O . MET A 1 363 ? 13.087 9.039 -1.888 1.00 94.62 363 MET A O 1
ATOM 2931 N N . GLN A 1 364 ? 14.943 10.227 -2.253 1.00 95.75 364 GLN A N 1
ATOM 2932 C CA . GLN A 1 364 ? 15.528 9.944 -0.941 1.00 95.75 364 GLN A CA 1
ATOM 2933 C C . GLN A 1 364 ? 14.775 10.644 0.206 1.00 95.75 364 GLN A C 1
ATOM 2935 O O . GLN A 1 364 ? 14.657 10.064 1.292 1.00 95.75 364 GLN A O 1
ATOM 2940 N N . LEU A 1 365 ? 14.250 11.853 -0.012 1.00 95.94 365 LEU A N 1
ATOM 2941 C CA . LEU A 1 365 ? 13.413 12.553 0.966 1.00 95.94 365 LEU A CA 1
ATOM 2942 C C . LEU A 1 365 ? 12.046 11.873 1.121 1.00 95.94 365 LEU A C 1
ATOM 2944 O O . LEU A 1 365 ? 11.635 11.622 2.256 1.00 95.94 365 LEU A O 1
ATOM 2948 N N . GLN A 1 366 ? 11.400 11.490 0.014 1.00 96.62 366 GLN A N 1
ATOM 2949 C CA . GLN A 1 366 ? 10.147 10.723 0.029 1.00 96.62 366 GLN A CA 1
ATOM 2950 C C . GLN A 1 366 ? 10.314 9.378 0.755 1.00 96.62 366 GLN A C 1
ATOM 2952 O O . GLN A 1 366 ? 9.485 9.013 1.589 1.00 96.62 366 GLN A O 1
ATOM 2957 N N . LEU A 1 367 ? 11.426 8.669 0.527 1.00 96.75 367 LEU A N 1
ATOM 2958 C CA . LEU A 1 367 ? 11.722 7.417 1.229 1.00 96.75 367 LEU A CA 1
ATOM 2959 C C . LEU A 1 367 ? 11.831 7.620 2.752 1.00 96.75 367 LEU A C 1
ATOM 2961 O O . LEU A 1 367 ? 11.323 6.799 3.513 1.00 96.75 367 LEU A O 1
ATOM 2965 N N . TYR A 1 368 ? 12.427 8.725 3.222 1.00 97.50 368 TYR A N 1
ATOM 2966 C CA . TYR A 1 368 ? 12.460 9.041 4.657 1.00 97.50 368 TYR A CA 1
ATOM 2967 C C . TYR A 1 368 ? 11.079 9.373 5.236 1.00 97.50 368 TYR A C 1
ATOM 2969 O O . TYR A 1 368 ? 10.818 9.039 6.393 1.00 97.50 368 TYR A O 1
ATOM 2977 N N . GLU A 1 369 ? 10.195 10.012 4.467 1.00 97.69 369 GLU A N 1
ATOM 2978 C CA . GLU A 1 369 ? 8.812 10.285 4.883 1.00 97.69 369 GLU A CA 1
ATOM 2979 C C . GLU A 1 369 ? 8.002 8.994 5.015 1.00 97.69 369 GLU A C 1
ATOM 2981 O O . GLU A 1 369 ? 7.404 8.748 6.064 1.00 97.69 369 GLU A O 1
ATOM 2986 N N . VAL A 1 370 ? 8.062 8.126 4.003 1.00 97.94 370 VAL A N 1
ATOM 2987 C CA . VAL A 1 370 ? 7.403 6.813 4.010 1.00 97.94 370 VAL A CA 1
ATOM 2988 C C . VAL A 1 370 ? 7.931 5.946 5.159 1.00 97.94 370 VAL A C 1
ATOM 2990 O O . VAL A 1 370 ? 7.141 5.421 5.943 1.00 97.94 370 VAL A O 1
ATOM 2993 N N . GLN A 1 371 ? 9.251 5.874 5.360 1.00 98.12 371 GLN A N 1
ATOM 2994 C CA . GLN A 1 371 ? 9.858 5.155 6.491 1.00 98.12 371 GLN A CA 1
ATOM 2995 C C . GLN A 1 371 ? 9.455 5.725 7.858 1.00 98.12 371 GLN A C 1
ATOM 2997 O O . GLN A 1 371 ? 9.285 4.975 8.825 1.00 98.12 371 GLN A O 1
ATOM 3002 N N . PHE A 1 372 ? 9.273 7.041 7.967 1.00 98.25 372 PHE A N 1
ATOM 3003 C CA . PHE A 1 372 ? 8.788 7.665 9.195 1.00 98.25 372 PHE A CA 1
ATOM 3004 C C . PHE A 1 372 ? 7.316 7.316 9.477 1.00 98.25 372 PHE A C 1
ATOM 3006 O O . PHE A 1 372 ? 6.979 6.979 10.617 1.00 98.25 372 PHE A O 1
ATOM 3013 N N . GLU A 1 373 ? 6.453 7.342 8.459 1.00 98.06 373 GLU A N 1
ATOM 3014 C CA . GLU A 1 373 ? 5.038 6.969 8.580 1.00 98.06 373 GLU A CA 1
ATOM 3015 C C . GLU A 1 373 ? 4.850 5.464 8.855 1.00 98.06 373 GLU A C 1
ATOM 3017 O O . GLU A 1 373 ? 4.026 5.107 9.699 1.00 98.06 373 GLU A O 1
ATOM 3022 N N . ILE A 1 374 ? 5.687 4.587 8.283 1.00 98.38 374 ILE A N 1
ATOM 3023 C CA . ILE A 1 374 ? 5.785 3.161 8.659 1.00 98.38 374 ILE A CA 1
ATOM 3024 C C . ILE A 1 374 ? 6.021 3.020 10.164 1.00 98.38 374 ILE A C 1
ATOM 3026 O O . ILE A 1 374 ? 5.233 2.386 10.867 1.00 98.38 374 ILE A O 1
ATOM 3030 N N . LEU A 1 375 ? 7.078 3.649 10.691 1.00 98.31 375 LEU A N 1
ATOM 3031 C CA . LEU A 1 375 ? 7.421 3.557 12.113 1.00 98.31 375 LEU A CA 1
ATOM 3032 C C . LEU A 1 375 ? 6.334 4.157 13.019 1.00 98.31 375 LEU A C 1
ATOM 3034 O O . LEU A 1 375 ? 6.157 3.718 14.154 1.00 98.31 375 LEU A O 1
ATOM 3038 N N . LYS A 1 376 ? 5.606 5.170 12.548 1.00 97.81 376 LYS A N 1
ATOM 3039 C CA . LYS A 1 376 ? 4.469 5.771 13.257 1.00 97.81 376 LYS A CA 1
ATOM 3040 C C . LYS A 1 376 ? 3.279 4.809 13.315 1.00 97.81 376 LYS A C 1
ATOM 3042 O O . LYS A 1 376 ? 2.691 4.670 14.385 1.00 97.81 376 LYS A O 1
ATOM 3047 N N . CYS A 1 377 ? 2.980 4.095 12.231 1.00 98.12 377 CYS A N 1
ATOM 3048 C CA . CYS A 1 377 ? 1.958 3.047 12.222 1.00 98.12 377 CYS A CA 1
ATOM 3049 C C . CYS A 1 377 ? 2.360 1.858 13.112 1.00 98.12 377 CYS A C 1
ATOM 3051 O O . CYS A 1 377 ? 1.566 1.424 13.944 1.00 98.12 377 CYS A O 1
ATOM 3053 N N . GLU A 1 378 ? 3.615 1.395 13.042 1.00 97.38 378 GLU A N 1
ATOM 3054 C CA . GLU A 1 378 ? 4.137 0.350 13.939 1.00 97.38 378 GLU A CA 1
ATOM 3055 C C . GLU A 1 378 ? 4.040 0.749 15.426 1.00 97.38 378 GLU A C 1
ATOM 3057 O O . GLU A 1 378 ? 3.662 -0.068 16.266 1.00 97.38 378 GLU A O 1
ATOM 3062 N N . GLU A 1 379 ? 4.336 2.007 15.775 1.00 96.94 379 GLU A N 1
ATOM 3063 C CA . GLU A 1 379 ? 4.200 2.513 17.149 1.00 96.94 379 GLU A CA 1
ATOM 3064 C C . GLU A 1 379 ? 2.737 2.547 17.624 1.00 96.94 379 GLU A C 1
ATOM 3066 O O . GLU A 1 379 ? 2.463 2.214 18.781 1.00 96.94 379 GLU A O 1
ATOM 3071 N N . LEU A 1 380 ? 1.795 2.910 16.744 1.00 96.00 380 LEU A N 1
ATOM 3072 C CA . LEU A 1 380 ? 0.357 2.896 17.034 1.00 96.00 380 LEU A CA 1
ATOM 3073 C C . LEU A 1 380 ? -0.155 1.471 17.275 1.00 96.00 380 LEU A C 1
ATOM 3075 O O . LEU A 1 380 ? -0.825 1.235 18.280 1.00 96.00 380 LEU A O 1
ATOM 3079 N N . LEU A 1 381 ? 0.220 0.514 16.421 1.00 96.25 381 LEU A N 1
ATOM 3080 C CA . LEU A 1 381 ? -0.155 -0.898 16.567 1.00 96.25 381 LEU A CA 1
ATOM 3081 C C . LEU A 1 381 ? 0.404 -1.506 17.866 1.00 96.25 381 LEU A C 1
ATOM 3083 O O . LEU A 1 381 ? -0.318 -2.190 18.592 1.00 96.25 381 LEU A O 1
ATOM 3087 N N . LEU A 1 382 ? 1.661 -1.206 18.217 1.00 96.00 382 LEU A N 1
ATOM 3088 C CA . LEU A 1 382 ? 2.245 -1.616 19.503 1.00 96.00 382 LEU A CA 1
ATOM 3089 C C . LEU A 1 382 ? 1.565 -0.947 20.701 1.00 96.00 382 LEU A C 1
ATOM 3091 O O . LEU A 1 382 ? 1.486 -1.544 21.772 1.00 96.00 382 LEU A O 1
ATOM 3095 N N . THR A 1 383 ? 1.080 0.285 20.540 1.00 95.31 383 THR A N 1
ATOM 3096 C CA . THR A 1 383 ? 0.362 1.001 21.600 1.00 95.31 383 THR A CA 1
ATOM 3097 C C . THR A 1 383 ? -1.010 0.373 21.851 1.00 95.31 383 THR A C 1
ATOM 3099 O O . THR A 1 383 ? -1.318 0.097 23.005 1.00 95.31 383 THR A O 1
ATOM 3102 N N . ALA A 1 384 ? -1.757 0.007 20.804 1.00 92.88 384 ALA A N 1
ATOM 3103 C CA . ALA A 1 384 ? -3.010 -0.743 20.940 1.00 92.88 384 ALA A CA 1
ATOM 3104 C C . ALA A 1 384 ? -2.798 -2.127 21.596 1.00 92.88 384 ALA A C 1
ATOM 3106 O O . ALA A 1 384 ? -3.546 -2.524 22.490 1.00 92.88 384 ALA A O 1
ATOM 3107 N N . GLN A 1 385 ? -1.728 -2.847 21.229 1.00 93.44 385 GLN A N 1
ATOM 3108 C CA . GLN A 1 385 ? -1.358 -4.112 21.889 1.00 93.44 385 GLN A CA 1
ATOM 3109 C C . GLN A 1 385 ? -1.016 -3.926 23.377 1.00 93.44 385 GLN A C 1
ATOM 3111 O O . GLN A 1 385 ? -1.359 -4.774 24.201 1.00 93.44 385 GLN A O 1
ATOM 3116 N N . LEU A 1 386 ? -0.349 -2.824 23.734 1.00 94.94 386 LEU A N 1
ATOM 3117 C CA . LEU A 1 386 ? -0.053 -2.476 25.125 1.00 94.94 386 LEU A CA 1
ATOM 3118 C C . LEU A 1 386 ? -1.308 -2.103 25.916 1.00 94.94 386 LEU A C 1
ATOM 3120 O O . LEU A 1 386 ? -1.422 -2.505 27.068 1.00 94.94 386 LEU A O 1
ATOM 3124 N N . GLU A 1 387 ? -2.234 -1.356 25.318 1.00 92.75 387 GLU A N 1
ATOM 3125 C CA . GLU A 1 387 ? -3.525 -0.999 25.918 1.00 92.75 387 GLU A CA 1
ATOM 3126 C C . GLU A 1 387 ? -4.348 -2.270 26.215 1.00 92.75 387 GLU A C 1
ATOM 3128 O O . GLU A 1 387 ? -4.797 -2.456 27.347 1.00 92.75 387 GLU A O 1
ATOM 3133 N N . SER A 1 388 ? -4.424 -3.209 25.263 1.00 91.19 388 SER A N 1
ATOM 3134 C CA . SER A 1 388 ? -5.066 -4.523 25.442 1.00 91.19 388 SER A CA 1
ATOM 3135 C C . SER A 1 388 ? -4.426 -5.365 26.559 1.00 91.19 388 SER A C 1
ATOM 3137 O O . SER A 1 388 ? -5.129 -5.841 27.449 1.00 91.19 388 SER A O 1
ATOM 3139 N N . ILE A 1 389 ? -3.094 -5.510 26.578 1.00 93.50 389 ILE A N 1
ATOM 3140 C CA . ILE A 1 389 ? -2.407 -6.291 27.625 1.00 93.50 389 ILE A CA 1
ATOM 3141 C C . ILE A 1 389 ? -2.554 -5.637 29.002 1.00 93.50 389 ILE A C 1
ATOM 3143 O O . ILE A 1 389 ? -2.666 -6.347 29.997 1.00 93.50 389 ILE A O 1
ATOM 3147 N N . LYS A 1 390 ? -2.581 -4.302 29.083 1.00 93.75 390 LYS A N 1
ATOM 3148 C CA . LYS A 1 390 ? -2.795 -3.595 30.353 1.00 93.75 390 LYS A CA 1
ATOM 3149 C C . LYS A 1 390 ? -4.197 -3.830 30.907 1.00 93.75 390 LYS A C 1
ATOM 3151 O O . LYS A 1 390 ? -4.295 -4.082 32.101 1.00 93.75 390 LYS A O 1
ATOM 3156 N N . ARG A 1 391 ? -5.233 -3.847 30.057 1.00 91.00 391 ARG A N 1
ATOM 3157 C CA . ARG A 1 391 ? -6.598 -4.236 30.463 1.00 91.00 391 ARG A CA 1
ATOM 3158 C C . ARG A 1 391 ? -6.670 -5.671 30.975 1.00 91.00 391 ARG A C 1
ATOM 3160 O O . ARG A 1 391 ? -7.243 -5.899 32.029 1.00 91.00 391 ARG A O 1
ATOM 3167 N N . LEU A 1 392 ? -6.028 -6.615 30.285 1.00 91.25 392 LEU A N 1
ATOM 3168 C CA . LEU A 1 392 ? -5.998 -8.012 30.730 1.00 91.25 392 LEU A CA 1
ATOM 3169 C C . LEU A 1 392 ? -5.241 -8.178 32.062 1.00 91.25 392 LEU A C 1
ATOM 3171 O O . LEU A 1 392 ? -5.610 -9.006 32.887 1.00 91.25 392 LEU A O 1
ATOM 3175 N N . ILE A 1 393 ? -4.195 -7.377 32.304 1.00 92.31 393 ILE A N 1
ATOM 3176 C CA . ILE A 1 393 ? -3.498 -7.347 33.599 1.00 92.31 393 ILE A CA 1
ATOM 3177 C C . ILE A 1 393 ? -4.403 -6.788 34.705 1.00 92.31 393 ILE A C 1
ATOM 3179 O O . ILE A 1 393 ? -4.394 -7.360 35.790 1.00 92.31 393 ILE A O 1
ATOM 3183 N N . THR A 1 394 ? -5.165 -5.713 34.463 1.00 92.19 394 THR A N 1
ATOM 3184 C CA . THR A 1 394 ? -6.090 -5.165 35.474 1.00 92.19 394 THR A CA 1
ATOM 3185 C C . THR A 1 394 ? -7.251 -6.117 35.745 1.00 92.19 394 THR A C 1
ATOM 3187 O O . THR A 1 394 ? -7.501 -6.428 36.898 1.00 92.19 394 THR A O 1
ATOM 3190 N N . GLU A 1 395 ? -7.867 -6.691 34.709 1.00 89.25 395 GLU A N 1
ATOM 3191 C CA . GLU A 1 395 ? -8.935 -7.697 34.827 1.00 89.25 395 GLU A CA 1
ATOM 3192 C C . GLU A 1 395 ? -8.497 -8.899 35.685 1.00 89.25 395 GLU A C 1
ATOM 3194 O O . GLU A 1 395 ? -9.173 -9.268 36.639 1.00 89.25 395 GLU A O 1
ATOM 3199 N N . LYS A 1 396 ? -7.299 -9.440 35.428 1.00 86.56 396 LYS A N 1
ATOM 3200 C CA . LYS A 1 396 ? -6.697 -10.537 36.209 1.00 86.56 396 LYS A CA 1
ATOM 3201 C C . LYS A 1 396 ? -6.209 -10.135 37.610 1.00 86.56 396 LYS A C 1
ATOM 3203 O O . LYS A 1 396 ? -5.866 -11.007 38.403 1.00 86.56 396 LYS A O 1
ATOM 3208 N N . GLN A 1 397 ? -6.111 -8.840 37.913 1.00 85.56 397 GLN A N 1
ATOM 3209 C CA . GLN A 1 397 ? -5.790 -8.318 39.251 1.00 85.56 397 GLN A CA 1
ATOM 3210 C C . GLN A 1 397 ? -7.048 -7.974 40.058 1.00 85.56 397 GLN A C 1
ATOM 3212 O O . GLN A 1 397 ? -7.009 -8.013 41.285 1.00 85.56 397 GLN A O 1
ATOM 3217 N N . GLU A 1 398 ? -8.142 -7.656 39.370 1.00 84.19 398 GLU A N 1
ATOM 3218 C CA . GLU A 1 398 ? -9.457 -7.317 39.920 1.00 84.19 398 GLU A CA 1
ATOM 3219 C C . GLU A 1 398 ? -10.384 -8.551 40.021 1.00 84.19 398 GLU A C 1
ATOM 3221 O O . GLU A 1 398 ? -11.511 -8.437 40.497 1.00 84.19 398 GLU A O 1
ATOM 3226 N N . GLU A 1 399 ? -9.905 -9.741 39.633 1.00 78.38 399 GLU A N 1
ATOM 3227 C CA . GLU A 1 399 ? -10.600 -11.031 39.752 1.00 78.38 399 GLU A CA 1
ATOM 3228 C C . GLU A 1 399 ? -10.875 -11.379 41.237 1.00 78.38 399 GLU A C 1
ATOM 3230 O O . GLU A 1 399 ? -10.003 -11.851 41.972 1.00 78.38 399 GLU A O 1
ATOM 3235 N N . VAL A 1 400 ? -12.102 -11.110 41.704 1.00 69.94 400 VAL A N 1
ATOM 3236 C CA . VAL A 1 400 ? -12.512 -11.305 43.107 1.00 69.94 400 VAL A CA 1
ATOM 3237 C C . VAL A 1 400 ? -12.742 -12.788 43.411 1.00 69.94 400 VAL A C 1
ATOM 3239 O O . VAL A 1 400 ? -13.756 -13.368 43.025 1.00 69.94 400 VAL A O 1
ATOM 3242 N N . VAL A 1 401 ? -11.829 -13.391 44.174 1.00 69.81 401 VAL A N 1
ATOM 3243 C CA . VAL A 1 401 ? -11.974 -14.767 44.675 1.00 69.81 401 VAL A CA 1
ATOM 3244 C C . VAL A 1 401 ? -12.818 -14.779 45.952 1.00 69.81 401 VAL A C 1
ATOM 3246 O O . VAL A 1 401 ? -12.370 -14.330 47.009 1.00 69.81 401 VAL A O 1
ATOM 3249 N N . TYR A 1 402 ? -14.029 -15.330 45.864 1.00 70.38 402 TYR A N 1
ATOM 3250 C CA . TYR A 1 402 ? -14.867 -15.633 47.024 1.00 70.38 402 TYR A CA 1
ATOM 3251 C C . TYR A 1 402 ? -14.426 -16.957 47.661 1.00 70.38 402 TYR A C 1
ATOM 3253 O O . TYR A 1 402 ? -14.332 -17.976 46.979 1.00 70.38 402 TYR A O 1
ATOM 3261 N N . TYR A 1 403 ? -14.173 -16.943 48.970 1.00 66.50 403 TYR A N 1
ATOM 3262 C CA . TYR A 1 403 ? -13.877 -18.143 49.754 1.00 66.50 403 TYR A CA 1
ATOM 3263 C C . TYR A 1 403 ? -15.092 -18.494 50.607 1.00 66.50 403 TYR A C 1
ATOM 3265 O O . TYR A 1 403 ? -15.456 -17.720 51.493 1.00 66.50 403 TYR A O 1
ATOM 3273 N N . ASP A 1 404 ? -15.694 -19.651 50.345 1.00 78.19 404 ASP A N 1
ATOM 3274 C CA . ASP A 1 404 ? -16.757 -20.198 51.188 1.00 78.19 404 ASP A CA 1
ATOM 3275 C C . ASP A 1 404 ? -16.174 -20.910 52.425 1.00 78.19 404 ASP A C 1
ATOM 3277 O O . ASP A 1 404 ? -14.994 -21.285 52.459 1.00 78.19 404 ASP A O 1
ATOM 3281 N N . THR A 1 405 ? -16.980 -21.079 53.471 1.00 68.50 405 THR A N 1
ATOM 3282 C CA . THR A 1 405 ? -16.560 -21.749 54.710 1.00 68.50 405 THR A CA 1
ATOM 3283 C C . THR A 1 405 ? -16.626 -23.272 54.580 1.00 68.50 405 THR A C 1
ATOM 3285 O O . THR A 1 405 ? -17.629 -23.825 54.153 1.00 68.50 405 THR A O 1
ATOM 3288 N N . TYR A 1 406 ? -15.549 -23.963 54.964 1.00 57.59 406 TYR A N 1
ATOM 3289 C CA . TYR A 1 406 ? -15.383 -25.409 54.758 1.00 57.59 406 TYR A CA 1
ATOM 3290 C C . TYR A 1 406 ? -16.388 -26.268 55.547 1.00 57.59 406 TYR A C 1
ATOM 3292 O O . TYR A 1 406 ? -16.385 -26.237 56.778 1.00 57.59 406 TYR A O 1
ATOM 3300 N N . GLU A 1 407 ? -17.140 -27.124 54.846 1.00 63.81 407 GLU A N 1
ATOM 3301 C CA . GLU A 1 407 ? -18.074 -28.090 55.456 1.00 63.81 407 GLU A CA 1
ATOM 3302 C C . GLU A 1 407 ? -17.587 -29.560 55.431 1.00 63.81 407 GLU A C 1
ATOM 3304 O O . GLU A 1 407 ? -18.118 -30.388 56.170 1.00 63.81 407 GLU A O 1
ATOM 3309 N N . SER A 1 408 ? -16.573 -29.923 54.625 1.00 74.25 408 SER A N 1
ATOM 3310 C CA . SER A 1 408 ? -16.143 -31.328 54.445 1.00 74.25 408 SER A CA 1
ATOM 3311 C C . SER A 1 408 ? -14.629 -31.529 54.231 1.00 74.25 408 SER A C 1
ATOM 3313 O O . SER A 1 408 ? -13.866 -30.579 54.055 1.00 74.25 408 SER A O 1
ATOM 3315 N N . MET A 1 409 ? -14.179 -32.794 54.224 1.00 65.44 409 MET A N 1
ATOM 3316 C CA . MET A 1 409 ? -12.792 -33.165 53.887 1.00 65.44 409 MET A CA 1
ATOM 3317 C C . MET A 1 409 ? -12.477 -32.964 52.392 1.00 65.44 409 MET A C 1
ATOM 3319 O O . MET A 1 409 ? -11.358 -32.585 52.056 1.00 65.44 409 MET A O 1
ATOM 3323 N N . GLU A 1 410 ? -13.456 -33.135 51.500 1.00 64.00 410 GLU A N 1
ATOM 3324 C CA . GLU A 1 410 ? -13.308 -32.834 50.065 1.00 64.00 410 GLU A CA 1
ATOM 3325 C C . GLU A 1 410 ? -13.087 -31.332 49.838 1.00 64.00 410 GLU A C 1
ATOM 3327 O O . GLU A 1 410 ? -12.249 -30.944 49.025 1.00 64.00 410 GLU A O 1
ATOM 3332 N N . ALA A 1 411 ? -13.718 -30.469 50.646 1.00 65.00 411 ALA A N 1
ATOM 3333 C CA . ALA A 1 411 ? -13.454 -29.030 50.620 1.00 65.00 411 ALA A CA 1
ATOM 3334 C C . ALA A 1 411 ? -11.990 -28.683 50.990 1.00 65.00 411 ALA A C 1
ATOM 3336 O O . ALA A 1 411 ? -11.475 -27.646 50.569 1.00 65.00 411 ALA A O 1
ATOM 3337 N N . MET A 1 412 ? -11.278 -29.551 51.724 1.00 64.19 412 MET A N 1
ATOM 3338 C CA . MET A 1 412 ? -9.838 -29.392 51.971 1.00 64.19 412 MET A CA 1
ATOM 3339 C C . MET A 1 412 ? -8.988 -29.752 50.743 1.00 64.19 412 MET A C 1
ATOM 3341 O O . MET A 1 412 ? -7.964 -29.112 50.527 1.00 64.19 412 MET A O 1
ATOM 3345 N N . GLN A 1 413 ? -9.406 -30.718 49.920 1.00 63.94 413 GLN A N 1
ATOM 3346 C CA . GLN A 1 413 ? -8.720 -31.056 48.663 1.00 63.94 413 GLN A CA 1
ATOM 3347 C C . GLN A 1 413 ? -8.986 -29.998 47.583 1.00 63.94 413 GLN A C 1
ATOM 3349 O O . GLN A 1 413 ? -8.051 -29.546 46.923 1.00 63.94 413 GLN A O 1
ATOM 3354 N N . ALA A 1 414 ? -10.216 -29.476 47.509 1.00 64.06 414 ALA A N 1
ATOM 3355 C CA . ALA A 1 414 ? -10.554 -28.327 46.664 1.00 64.06 414 ALA A CA 1
ATOM 3356 C C . ALA A 1 414 ? -9.663 -27.100 46.954 1.00 64.06 414 ALA A C 1
ATOM 3358 O O . ALA A 1 414 ? -9.316 -26.346 46.048 1.00 64.06 414 ALA A O 1
ATOM 3359 N N . LYS A 1 415 ? -9.210 -26.914 48.203 1.00 64.81 415 LYS A N 1
ATOM 3360 C CA . LYS A 1 415 ? -8.240 -25.867 48.570 1.00 64.81 415 LYS A CA 1
ATOM 3361 C C . LYS A 1 415 ? -6.889 -26.030 47.867 1.00 64.81 415 LYS A C 1
ATOM 3363 O O . LYS A 1 415 ? -6.249 -25.028 47.554 1.00 64.81 415 LYS A O 1
ATOM 3368 N N . GLU A 1 416 ? -6.440 -27.262 47.650 1.00 67.69 416 GLU A N 1
ATOM 3369 C CA . GLU A 1 416 ? -5.169 -27.565 46.988 1.00 67.69 416 GLU A CA 1
ATOM 3370 C C . GLU A 1 416 ? -5.278 -27.288 45.478 1.00 67.69 416 GLU A C 1
ATOM 3372 O O . GLU A 1 416 ? -4.414 -26.620 44.908 1.00 67.69 416 GLU A O 1
ATOM 3377 N N . GLU A 1 417 ? -6.413 -27.632 44.862 1.00 66.94 417 GLU A N 1
ATOM 3378 C CA . GLU A 1 417 ? -6.742 -27.260 43.478 1.00 66.94 417 GLU A CA 1
ATOM 3379 C C . GLU A 1 417 ? -6.883 -25.735 43.291 1.00 66.94 417 GLU A C 1
ATOM 3381 O O . GLU A 1 417 ? -6.324 -25.166 42.350 1.00 66.94 417 GLU A O 1
ATOM 3386 N N . ILE A 1 418 ? -7.540 -25.032 44.222 1.00 69.75 418 ILE A N 1
ATOM 3387 C CA . ILE A 1 418 ? -7.638 -23.559 44.232 1.00 69.75 418 ILE A CA 1
ATOM 3388 C C . ILE A 1 418 ? -6.250 -22.916 44.431 1.00 69.75 418 ILE A C 1
ATOM 3390 O O . ILE A 1 418 ? -5.929 -21.904 43.799 1.00 69.75 418 ILE A O 1
ATOM 3394 N N . ALA A 1 419 ? -5.379 -23.505 45.256 1.00 73.94 419 ALA A N 1
ATOM 3395 C CA . ALA A 1 419 ? -3.996 -23.052 45.418 1.00 73.94 419 ALA A CA 1
ATOM 3396 C C . ALA A 1 419 ? -3.162 -23.259 44.138 1.00 73.94 419 ALA A C 1
ATOM 3398 O O . ALA A 1 419 ? -2.369 -22.387 43.768 1.00 73.94 419 ALA A O 1
ATOM 3399 N N . MET A 1 420 ? -3.369 -24.365 43.416 1.00 75.12 420 MET A N 1
ATOM 3400 C CA . MET A 1 420 ? -2.755 -24.600 42.105 1.00 75.12 420 MET A CA 1
ATOM 3401 C C . MET A 1 420 ? -3.276 -23.611 41.051 1.00 75.12 420 MET A C 1
ATOM 3403 O O . MET A 1 420 ? -2.472 -23.003 40.341 1.00 75.12 420 MET A O 1
ATOM 3407 N N . SER A 1 421 ? -4.590 -23.371 41.003 1.00 76.00 421 SER A N 1
ATOM 3408 C CA . SER A 1 421 ? -5.232 -22.406 40.098 1.00 76.00 421 SER A CA 1
ATOM 3409 C C . SER A 1 421 ? -4.723 -20.976 40.322 1.00 76.00 421 SER A C 1
ATOM 3411 O O . SER A 1 421 ? -4.189 -20.348 39.405 1.00 76.00 421 SER A O 1
ATOM 3413 N N . THR A 1 422 ? -4.748 -20.483 41.564 1.00 77.12 422 THR A N 1
ATOM 3414 C CA . THR A 1 422 ? -4.234 -19.141 41.901 1.00 77.12 422 THR A CA 1
ATOM 3415 C C . THR A 1 422 ? -2.724 -19.001 41.666 1.00 77.12 422 THR A C 1
ATOM 3417 O O . THR A 1 422 ? -2.235 -17.908 41.366 1.00 77.12 422 THR A O 1
ATOM 3420 N N . THR A 1 423 ? -1.956 -20.093 41.744 1.00 81.19 423 THR A N 1
ATOM 3421 C CA . THR A 1 423 ? -0.533 -20.106 41.361 1.00 81.19 423 THR A CA 1
ATOM 3422 C C . THR A 1 423 ? -0.357 -20.025 39.841 1.00 81.19 423 THR A C 1
ATOM 3424 O O . THR A 1 423 ? 0.500 -19.273 39.364 1.00 81.19 423 THR A O 1
ATOM 3427 N N . ALA A 1 424 ? -1.199 -20.713 39.064 1.00 83.50 424 ALA A N 1
ATOM 3428 C CA . ALA A 1 424 ? -1.215 -20.618 37.605 1.00 83.50 424 ALA A CA 1
ATOM 3429 C C . ALA A 1 424 ? -1.608 -19.207 37.120 1.00 83.50 424 ALA A C 1
ATOM 3431 O O . ALA A 1 424 ? -0.914 -18.647 36.270 1.00 83.50 424 ALA A O 1
ATOM 3432 N N . GLN A 1 425 ? -2.631 -18.588 37.722 1.00 82.38 425 GLN A N 1
ATOM 3433 C CA . GLN A 1 425 ? -3.033 -17.197 37.457 1.00 82.38 425 GLN A CA 1
ATOM 3434 C C . GLN A 1 425 ? -1.894 -16.201 37.738 1.00 82.38 425 GLN A C 1
ATOM 3436 O O . GLN A 1 425 ? -1.596 -15.333 36.916 1.00 82.38 425 GLN A O 1
ATOM 3441 N N . LYS A 1 426 ? -1.175 -16.354 38.861 1.00 85.00 426 LYS A N 1
ATOM 3442 C CA . LYS A 1 426 ? 0.011 -15.531 39.168 1.00 85.00 426 LYS A CA 1
ATOM 3443 C C . LYS A 1 426 ? 1.123 -15.712 38.130 1.00 85.00 426 LYS A C 1
ATOM 3445 O O . LYS A 1 426 ? 1.747 -14.730 37.727 1.00 85.00 426 LYS A O 1
ATOM 3450 N N . ALA A 1 427 ? 1.358 -16.937 37.659 1.00 89.19 427 ALA A N 1
ATOM 3451 C CA . ALA A 1 427 ? 2.325 -17.199 36.593 1.00 89.19 427 ALA A CA 1
ATOM 3452 C C . ALA A 1 427 ? 1.895 -16.583 35.244 1.00 89.19 427 ALA A C 1
ATOM 3454 O O . ALA A 1 427 ? 2.743 -16.090 34.497 1.00 89.19 427 ALA A O 1
ATOM 3455 N N . GLU A 1 428 ? 0.596 -16.565 34.934 1.00 90.00 428 GLU A N 1
ATOM 3456 C CA . GLU A 1 428 ? 0.032 -15.874 33.767 1.00 90.00 428 GLU A CA 1
ATOM 3457 C C . GLU A 1 428 ? 0.227 -14.351 33.859 1.00 90.00 428 GLU A C 1
ATOM 3459 O O . GLU A 1 428 ? 0.776 -13.745 32.935 1.00 90.00 428 GLU A O 1
ATOM 3464 N N . LEU A 1 429 ? -0.102 -13.739 35.001 1.00 92.06 429 LEU A N 1
ATOM 3465 C CA . LEU A 1 429 ? 0.130 -12.314 35.266 1.00 92.06 429 LEU A CA 1
ATOM 3466 C C . LEU A 1 429 ? 1.599 -11.910 35.065 1.00 92.06 429 LEU A C 1
ATOM 3468 O O . LEU A 1 429 ? 1.877 -10.892 34.426 1.00 92.06 429 LEU A O 1
ATOM 3472 N N . VAL A 1 430 ? 2.554 -12.715 35.545 1.00 93.31 430 VAL A N 1
ATOM 3473 C CA . VAL A 1 430 ? 3.992 -12.461 35.335 1.00 93.31 430 VAL A CA 1
ATOM 3474 C C . VAL A 1 430 ? 4.361 -12.516 33.845 1.00 93.31 430 VAL A C 1
ATOM 3476 O O . VAL A 1 430 ? 5.085 -11.637 33.367 1.00 93.31 430 VAL A O 1
ATOM 3479 N N . LYS A 1 431 ? 3.823 -13.477 33.076 1.00 95.50 431 LYS A N 1
ATOM 3480 C CA . LYS A 1 431 ? 4.021 -13.550 31.613 1.00 95.50 431 LYS A CA 1
ATOM 3481 C C . LYS A 1 431 ? 3.453 -12.316 30.901 1.00 95.50 431 LYS A C 1
ATOM 3483 O O . LYS A 1 431 ? 4.119 -11.756 30.028 1.00 95.50 431 LYS A O 1
ATOM 3488 N N . LEU A 1 432 ? 2.261 -11.850 31.284 1.00 95.19 432 LEU A N 1
ATOM 3489 C CA . LEU A 1 432 ? 1.640 -10.647 30.715 1.00 95.19 432 LEU A CA 1
ATOM 3490 C C . LEU A 1 432 ? 2.451 -9.381 31.028 1.00 95.19 432 LEU A C 1
ATOM 3492 O O . LEU A 1 432 ? 2.727 -8.588 30.126 1.00 95.19 432 LEU A O 1
ATOM 3496 N N . GLN A 1 433 ? 2.919 -9.221 32.269 1.00 95.25 433 GLN A N 1
ATOM 3497 C CA . GLN A 1 433 ? 3.805 -8.117 32.654 1.00 95.25 433 GLN A CA 1
ATOM 3498 C C . GLN A 1 433 ? 5.131 -8.146 31.877 1.00 95.25 433 GLN A C 1
ATOM 3500 O O . GLN A 1 433 ? 5.598 -7.102 31.410 1.00 95.25 433 GLN A O 1
ATOM 3505 N N . GLN A 1 434 ? 5.727 -9.327 31.679 1.00 96.56 434 GLN A N 1
ATOM 3506 C CA . GLN A 1 434 ? 6.929 -9.490 30.859 1.00 96.56 434 GLN A CA 1
ATOM 3507 C C . GLN A 1 434 ? 6.670 -9.087 29.397 1.00 96.56 434 GLN A C 1
ATOM 3509 O O . GLN A 1 434 ? 7.454 -8.322 28.828 1.00 96.56 434 GLN A O 1
ATOM 3514 N N . LYS A 1 435 ? 5.548 -9.523 28.808 1.00 96.19 435 LYS A N 1
ATOM 3515 C CA . LYS A 1 435 ? 5.127 -9.155 27.446 1.00 96.19 435 LYS A CA 1
ATOM 3516 C C . LYS A 1 435 ? 4.897 -7.643 27.307 1.00 96.19 435 LYS A C 1
ATOM 3518 O O . LYS A 1 435 ? 5.373 -7.047 26.342 1.00 96.19 435 LYS A O 1
ATOM 3523 N N . SER A 1 436 ? 4.266 -6.999 28.295 1.00 96.75 436 SER A N 1
ATOM 3524 C CA . SER A 1 436 ? 4.107 -5.536 28.337 1.00 96.75 436 SER A CA 1
ATOM 3525 C C . SER A 1 436 ? 5.463 -4.821 28.318 1.00 96.75 436 SER A C 1
ATOM 3527 O O . SER A 1 436 ? 5.691 -3.955 27.473 1.00 96.75 436 SER A O 1
ATOM 3529 N N . ARG A 1 437 ? 6.412 -5.223 29.177 1.00 96.75 437 ARG A N 1
ATOM 3530 C CA . ARG A 1 437 ? 7.768 -4.636 29.213 1.00 96.75 437 ARG A CA 1
ATOM 3531 C C . ARG A 1 437 ? 8.515 -4.814 27.883 1.00 96.75 437 ARG A C 1
ATOM 3533 O O . ARG A 1 437 ? 9.177 -3.888 27.418 1.00 96.75 437 ARG A O 1
ATOM 3540 N N . GLN A 1 438 ? 8.388 -5.976 27.236 1.00 96.88 438 GLN A N 1
ATOM 3541 C CA . GLN A 1 438 ? 8.990 -6.241 25.920 1.00 96.88 438 GLN A CA 1
ATOM 3542 C C . GLN A 1 438 ? 8.411 -5.342 24.815 1.00 96.88 438 GLN A C 1
ATOM 3544 O O . GLN A 1 438 ? 9.165 -4.809 23.993 1.00 96.88 438 GLN A O 1
ATOM 3549 N N . LEU A 1 439 ? 7.089 -5.149 24.798 1.00 96.81 439 LEU A N 1
ATOM 3550 C CA . LEU A 1 439 ? 6.412 -4.277 23.838 1.00 96.81 439 LEU A CA 1
ATOM 3551 C C . LEU A 1 439 ? 6.740 -2.796 24.085 1.00 96.81 439 LEU A C 1
ATOM 3553 O O . LEU A 1 439 ? 7.011 -2.080 23.123 1.00 96.81 439 LEU A O 1
ATOM 3557 N N . GLU A 1 440 ? 6.836 -2.344 25.339 1.00 96.81 440 GLU A N 1
ATOM 3558 C CA . GLU A 1 440 ? 7.306 -0.988 25.672 1.00 96.81 440 GLU A CA 1
ATOM 3559 C C . GLU A 1 440 ? 8.758 -0.759 25.229 1.00 96.81 440 GLU A C 1
ATOM 3561 O O . GLU A 1 440 ? 9.058 0.267 24.615 1.00 96.81 440 GLU A O 1
ATOM 3566 N N . ALA A 1 441 ? 9.646 -1.741 25.420 1.00 97.62 441 ALA A N 1
ATOM 3567 C CA . ALA A 1 441 ? 11.020 -1.686 24.915 1.00 97.62 441 ALA A CA 1
ATOM 3568 C C . ALA A 1 441 ? 11.101 -1.729 23.373 1.00 97.62 441 ALA A C 1
ATOM 3570 O O . ALA A 1 441 ? 12.023 -1.167 22.773 1.00 97.62 441 ALA A O 1
ATOM 3571 N N . ARG A 1 442 ? 10.156 -2.386 22.683 1.00 97.56 442 ARG A N 1
ATOM 3572 C CA . ARG A 1 442 ? 10.036 -2.315 21.213 1.00 97.56 442 ARG A CA 1
ATOM 3573 C C . ARG A 1 442 ? 9.529 -0.942 20.763 1.00 97.56 442 ARG A C 1
ATOM 3575 O O . ARG A 1 442 ? 10.117 -0.367 19.849 1.00 97.56 442 ARG A O 1
ATOM 3582 N N . ARG A 1 443 ? 8.517 -0.391 21.441 1.00 97.69 443 ARG A N 1
ATOM 3583 C CA . ARG A 1 443 ? 7.982 0.955 21.193 1.00 97.69 443 ARG A CA 1
ATOM 3584 C C . ARG A 1 443 ? 9.076 2.013 21.352 1.00 97.69 443 ARG A C 1
ATOM 3586 O O . ARG A 1 443 ? 9.303 2.774 20.423 1.00 97.69 443 ARG A O 1
ATOM 3593 N N . GLY A 1 444 ? 9.838 1.984 22.449 1.00 97.56 444 GLY A N 1
ATOM 3594 C CA . GLY A 1 444 ? 10.955 2.909 22.684 1.00 97.56 444 GLY A CA 1
ATOM 3595 C C . GLY A 1 444 ? 12.040 2.860 21.598 1.00 97.56 444 GLY A C 1
ATOM 3596 O O . GLY A 1 444 ? 12.511 3.905 21.150 1.00 97.56 444 GLY A O 1
ATOM 3597 N N . ARG A 1 445 ? 12.378 1.663 21.089 1.00 98.06 445 ARG A N 1
ATOM 3598 C CA . ARG A 1 445 ? 13.286 1.509 19.933 1.00 98.06 445 ARG A CA 1
ATOM 3599 C C . ARG A 1 445 ? 12.729 2.159 18.662 1.00 98.06 445 ARG A C 1
ATOM 3601 O O . ARG A 1 445 ? 13.490 2.770 17.915 1.00 98.06 445 ARG A O 1
ATOM 3608 N N . ILE A 1 446 ? 11.423 2.061 18.417 1.00 97.81 446 ILE A N 1
ATOM 3609 C CA . ILE A 1 446 ? 10.758 2.725 17.285 1.00 97.81 446 ILE A CA 1
ATOM 3610 C C . ILE A 1 446 ? 10.737 4.248 17.469 1.00 97.81 446 ILE A C 1
ATOM 3612 O O . ILE A 1 446 ? 11.093 4.971 16.538 1.00 97.81 446 ILE A O 1
ATOM 3616 N N . SER A 1 447 ? 10.426 4.755 18.665 1.00 97.38 447 SER A N 1
ATOM 3617 C CA . SER A 1 447 ? 10.462 6.193 18.957 1.00 97.38 447 SER A CA 1
ATOM 3618 C C . SER A 1 447 ? 11.869 6.783 18.746 1.00 97.38 447 SER A C 1
ATOM 3620 O O . SER A 1 447 ? 12.004 7.850 18.143 1.00 97.38 447 SER A O 1
ATOM 3622 N N . ALA A 1 448 ? 12.923 6.054 19.138 1.00 97.88 448 ALA A N 1
ATOM 3623 C CA . ALA A 1 448 ? 14.315 6.420 18.861 1.00 97.88 448 ALA A CA 1
ATOM 3624 C C . ALA A 1 448 ? 14.636 6.414 17.352 1.00 97.88 448 ALA A C 1
ATOM 3626 O O . ALA A 1 448 ? 15.180 7.393 16.839 1.00 97.88 448 ALA A O 1
ATOM 3627 N N . LYS A 1 449 ? 14.228 5.372 16.606 1.00 98.00 449 LYS A N 1
ATOM 3628 C CA . LYS A 1 449 ? 14.373 5.329 15.136 1.00 98.00 449 LYS A CA 1
ATOM 3629 C C . LYS A 1 449 ? 13.660 6.498 14.440 1.00 98.00 449 LYS A C 1
ATOM 3631 O O . LYS A 1 449 ? 14.225 7.082 13.522 1.00 98.00 449 LYS A O 1
ATOM 3636 N N . LYS A 1 450 ? 12.471 6.901 14.902 1.00 97.75 450 LYS A N 1
ATOM 3637 C CA . LYS A 1 450 ? 11.747 8.082 14.388 1.00 97.75 450 LYS A CA 1
ATOM 3638 C C . LYS A 1 450 ? 12.444 9.408 14.690 1.00 97.75 450 LYS A C 1
ATOM 3640 O O . LYS A 1 450 ? 12.306 10.357 13.922 1.00 97.75 450 LYS A O 1
ATOM 3645 N N . ALA A 1 451 ? 13.147 9.527 15.816 1.00 97.25 451 ALA A N 1
ATOM 3646 C CA . ALA A 1 451 ? 13.981 10.698 16.095 1.00 97.25 451 ALA A CA 1
ATOM 3647 C C . ALA A 1 451 ? 15.210 10.731 15.173 1.00 97.25 451 ALA A C 1
ATOM 3649 O O . ALA A 1 451 ? 15.490 11.762 14.566 1.00 97.25 451 ALA A O 1
ATOM 3650 N N . TYR A 1 452 ? 15.865 9.581 14.991 1.00 97.44 452 TYR A N 1
ATOM 3651 C CA . TYR A 1 452 ? 16.981 9.420 14.061 1.00 97.44 452 TYR A CA 1
ATOM 3652 C C . TYR A 1 452 ? 16.591 9.740 12.607 1.00 97.44 452 TYR A C 1
ATOM 3654 O O . TYR A 1 452 ? 17.282 10.529 11.972 1.00 97.44 452 TYR A O 1
ATOM 3662 N N . LEU A 1 453 ? 15.472 9.213 12.090 1.00 97.19 453 LEU A N 1
ATOM 3663 C CA . LEU A 1 453 ? 15.022 9.504 10.720 1.00 97.19 453 LEU A CA 1
ATOM 3664 C C . LEU A 1 453 ? 14.691 10.984 10.500 1.00 97.19 453 LEU A C 1
ATOM 3666 O O . LEU A 1 453 ? 15.043 11.517 9.455 1.00 97.19 453 LEU A O 1
ATOM 3670 N N . ARG A 1 454 ? 14.075 11.668 11.476 1.00 96.75 454 ARG A N 1
ATOM 3671 C CA . ARG A 1 454 ? 13.830 13.120 11.376 1.00 96.75 454 ARG A CA 1
ATOM 3672 C C . ARG A 1 454 ? 15.134 13.907 11.267 1.00 96.75 454 ARG A C 1
ATOM 3674 O O . ARG A 1 454 ? 15.258 14.726 10.369 1.00 96.75 454 ARG A O 1
ATOM 3681 N N . ASN A 1 455 ? 16.115 13.604 12.119 1.00 96.69 455 ASN A N 1
ATOM 3682 C CA . ASN A 1 455 ? 17.444 14.216 12.046 1.00 96.69 455 ASN A CA 1
ATOM 3683 C C . ASN A 1 455 ? 18.128 13.900 10.699 1.00 96.69 455 ASN A C 1
ATOM 3685 O O . ASN A 1 455 ? 18.617 14.792 10.017 1.00 96.69 455 ASN A O 1
ATOM 3689 N N . LYS A 1 456 ? 18.068 12.642 10.243 1.00 96.62 456 LYS A N 1
ATOM 3690 C CA . LYS A 1 456 ? 18.642 12.223 8.957 1.00 96.62 456 LYS A CA 1
ATOM 3691 C C . LYS A 1 456 ? 17.991 12.919 7.752 1.00 96.62 456 LYS A C 1
ATOM 3693 O O . LYS A 1 456 ? 18.699 13.251 6.805 1.00 96.62 456 LYS A O 1
ATOM 3698 N N . LYS A 1 457 ? 16.674 13.156 7.789 1.00 96.69 457 LYS A N 1
ATOM 3699 C CA . LYS A 1 457 ? 15.956 13.942 6.775 1.00 96.69 457 LYS A CA 1
ATOM 3700 C C . LYS A 1 457 ? 16.415 15.400 6.793 1.00 96.69 457 LYS A C 1
ATOM 3702 O O . LYS A 1 457 ? 16.743 15.924 5.738 1.00 96.69 457 LYS A O 1
ATOM 3707 N N . GLU A 1 458 ? 16.507 16.014 7.972 1.00 96.31 458 GLU A N 1
ATOM 3708 C CA . GLU A 1 458 ? 16.962 17.402 8.131 1.00 96.31 458 GLU A CA 1
ATOM 3709 C C . GLU A 1 458 ? 18.387 17.603 7.590 1.00 96.31 458 GLU A C 1
ATOM 3711 O O . GLU A 1 458 ? 18.615 18.469 6.752 1.00 96.31 458 GLU A O 1
ATOM 3716 N N . ILE A 1 459 ? 19.327 16.727 7.970 1.00 95.50 459 ILE A N 1
ATOM 3717 C CA . ILE A 1 459 ? 20.702 16.727 7.442 1.00 95.50 459 ILE A CA 1
ATOM 3718 C C . ILE A 1 459 ? 20.705 16.588 5.913 1.00 95.50 459 ILE A C 1
ATOM 3720 O O . ILE A 1 459 ? 21.494 17.244 5.240 1.00 95.50 459 ILE A O 1
ATOM 3724 N N . CYS A 1 460 ? 19.827 15.751 5.352 1.00 94.75 460 CYS A N 1
ATOM 3725 C CA . CYS A 1 460 ? 19.716 15.565 3.906 1.00 94.75 460 CYS A CA 1
ATOM 3726 C C . CYS A 1 460 ? 19.225 16.836 3.194 1.00 94.75 460 CYS A C 1
ATOM 3728 O O . CYS A 1 460 ? 19.751 17.172 2.136 1.00 94.75 460 CYS A O 1
ATOM 3730 N N . ILE A 1 461 ? 18.256 17.550 3.779 1.00 95.25 461 ILE A N 1
ATOM 3731 C CA . ILE A 1 461 ? 17.744 18.824 3.254 1.00 95.25 461 ILE A CA 1
ATOM 3732 C C . ILE A 1 461 ? 18.847 19.888 3.289 1.00 95.25 461 ILE A C 1
ATOM 3734 O O . ILE A 1 461 ? 19.144 20.474 2.250 1.00 95.25 461 ILE A O 1
ATOM 3738 N N . VAL A 1 462 ? 19.495 20.083 4.445 1.00 95.56 462 VAL A N 1
ATOM 3739 C CA . VAL A 1 462 ? 20.568 21.080 4.619 1.00 95.56 462 VAL A CA 1
ATOM 3740 C C . VAL A 1 462 ? 21.747 20.787 3.687 1.00 95.56 462 VAL A C 1
ATOM 3742 O O . VAL A 1 462 ? 22.177 21.662 2.942 1.00 95.56 462 VAL A O 1
ATOM 3745 N N . SER A 1 463 ? 22.214 19.535 3.635 1.00 93.00 463 SER A N 1
ATOM 3746 C CA . SER A 1 463 ? 23.322 19.137 2.758 1.00 93.00 463 SER A CA 1
ATOM 3747 C C . SER A 1 463 ? 23.017 19.373 1.275 1.00 93.00 463 SER A C 1
ATOM 3749 O O . SER A 1 463 ? 23.920 19.753 0.532 1.00 93.00 463 SER A O 1
ATOM 3751 N N . HIS A 1 464 ? 21.774 19.152 0.835 1.00 92.00 464 HIS A N 1
ATOM 3752 C CA . HIS A 1 464 ? 21.372 19.404 -0.549 1.00 92.00 464 HIS A CA 1
ATOM 3753 C C . HIS A 1 464 ? 21.238 20.908 -0.835 1.00 92.00 464 HIS A C 1
ATOM 3755 O O . HIS A 1 464 ? 21.700 21.379 -1.875 1.00 92.00 464 HIS A O 1
ATOM 3761 N N . SER A 1 465 ? 20.687 21.696 0.100 1.00 91.69 465 SER A N 1
ATOM 3762 C CA . SER A 1 465 ? 20.631 23.155 -0.055 1.00 91.69 465 SER A CA 1
ATOM 3763 C C . SER A 1 465 ? 22.020 23.792 -0.091 1.00 91.69 465 SER A C 1
ATOM 3765 O O . SER A 1 465 ? 22.247 24.683 -0.908 1.00 91.69 465 SER A O 1
ATOM 3767 N N . ASP A 1 466 ? 22.956 23.305 0.725 1.00 92.44 466 ASP A N 1
ATOM 3768 C CA . ASP A 1 466 ? 24.341 23.779 0.753 1.00 92.44 466 ASP A CA 1
ATOM 3769 C C . ASP A 1 466 ? 25.063 23.436 -0.557 1.00 92.44 466 ASP A C 1
ATOM 3771 O O . ASP A 1 466 ? 25.740 24.289 -1.129 1.00 92.44 466 ASP A O 1
ATOM 3775 N N . GLN A 1 467 ? 24.862 22.226 -1.092 1.00 89.06 467 GLN A N 1
ATOM 3776 C CA . GLN A 1 467 ? 25.402 21.822 -2.393 1.00 89.06 467 GLN A CA 1
ATOM 3777 C C . GLN A 1 467 ? 24.855 22.699 -3.535 1.00 89.06 467 GLN A C 1
ATOM 3779 O O . GLN A 1 467 ? 25.629 23.196 -4.354 1.00 89.06 467 GLN A O 1
ATOM 3784 N N . ILE A 1 468 ? 23.544 22.972 -3.564 1.00 87.31 468 ILE A N 1
ATOM 3785 C CA . ILE A 1 468 ? 22.931 23.885 -4.547 1.00 87.31 468 ILE A CA 1
ATOM 3786 C C . ILE A 1 468 ? 23.492 25.311 -4.417 1.00 87.31 468 ILE A C 1
ATOM 3788 O O . ILE A 1 468 ? 23.736 25.970 -5.430 1.00 87.31 468 ILE A O 1
ATOM 3792 N N . GLN A 1 469 ? 23.701 25.809 -3.194 1.00 89.56 469 GLN A N 1
ATOM 3793 C CA . GLN A 1 469 ? 24.305 27.126 -2.966 1.00 89.56 469 GLN A CA 1
ATOM 3794 C C . GLN A 1 469 ? 25.761 27.173 -3.445 1.00 89.56 469 GLN A C 1
ATOM 3796 O O . GLN A 1 469 ? 26.139 28.126 -4.123 1.00 89.56 469 GLN A O 1
ATOM 3801 N N . GLN A 1 470 ? 26.559 26.138 -3.170 1.00 88.38 470 GLN A N 1
ATOM 3802 C CA . GLN A 1 470 ? 27.935 26.031 -3.664 1.00 88.38 470 GLN A CA 1
ATOM 3803 C C . GLN A 1 470 ? 27.989 26.006 -5.196 1.00 88.38 470 GLN A C 1
ATOM 3805 O O . GLN A 1 470 ? 28.799 26.730 -5.774 1.00 88.38 470 GLN A O 1
ATOM 3810 N N . TYR A 1 471 ? 27.093 25.267 -5.865 1.00 85.19 471 TYR A N 1
ATOM 3811 C CA . TYR A 1 471 ? 27.003 25.302 -7.327 1.00 85.19 471 TYR A CA 1
ATOM 3812 C C . TYR A 1 471 ? 26.696 26.709 -7.848 1.00 85.19 471 TYR A C 1
ATOM 3814 O O . TYR A 1 471 ? 27.432 27.194 -8.705 1.00 85.19 471 TYR A O 1
ATOM 3822 N N . LYS A 1 472 ? 25.690 27.401 -7.293 1.00 86.56 472 LYS A N 1
ATOM 3823 C CA . LYS A 1 472 ? 25.352 28.785 -7.685 1.00 86.56 472 LYS A CA 1
ATOM 3824 C C . LYS A 1 472 ? 26.522 29.749 -7.494 1.00 86.56 472 LYS A C 1
ATOM 3826 O O . LYS A 1 472 ? 26.861 30.467 -8.426 1.00 86.56 472 LYS A O 1
ATOM 3831 N N . LEU A 1 473 ? 27.187 29.713 -6.339 1.00 90.31 473 LEU A N 1
ATOM 3832 C CA . LEU A 1 473 ? 28.357 30.553 -6.063 1.00 90.31 473 LEU A CA 1
ATOM 3833 C C . LEU A 1 473 ? 29.529 30.234 -7.004 1.00 90.31 473 LEU A C 1
ATOM 3835 O O . LEU A 1 473 ? 30.215 31.149 -7.457 1.00 90.31 473 LEU A O 1
ATOM 3839 N N . SER A 1 474 ? 29.743 28.957 -7.341 1.00 85.06 474 SER A N 1
ATOM 3840 C CA . SER A 1 474 ? 30.764 28.565 -8.319 1.00 85.06 474 SER A CA 1
ATOM 3841 C C . SER A 1 474 ? 30.419 29.060 -9.729 1.00 85.06 474 SER A C 1
ATOM 3843 O O . SER A 1 474 ? 31.278 29.619 -10.405 1.00 85.06 474 SER A O 1
ATOM 3845 N N . GLU A 1 475 ? 29.156 28.958 -10.154 1.00 84.69 475 GLU A N 1
ATOM 3846 C CA . GLU A 1 475 ? 28.692 29.456 -11.449 1.00 84.69 475 GLU A CA 1
ATOM 3847 C C . GLU A 1 475 ? 28.770 30.989 -11.534 1.00 84.69 475 GLU A C 1
ATOM 3849 O O . GLU A 1 475 ? 29.235 31.528 -12.537 1.00 84.69 475 GLU A O 1
ATOM 3854 N N . GLU A 1 476 ? 28.378 31.708 -10.481 1.00 87.06 476 GLU A N 1
ATOM 3855 C CA . GLU A 1 476 ? 28.522 33.163 -10.375 1.00 87.06 476 GLU A CA 1
ATOM 3856 C C . GLU A 1 476 ? 29.994 33.590 -10.420 1.00 87.06 476 GLU A C 1
ATOM 3858 O O . GLU A 1 476 ? 30.330 34.525 -11.149 1.00 87.06 476 GLU A O 1
ATOM 3863 N N . ALA A 1 477 ? 30.889 32.872 -9.733 1.00 86.06 477 ALA A N 1
ATOM 3864 C CA . ALA A 1 477 ? 32.329 33.101 -9.813 1.00 86.06 477 ALA A CA 1
ATOM 3865 C C . ALA A 1 477 ? 32.869 32.845 -11.231 1.00 86.06 477 ALA A C 1
ATOM 3867 O O . ALA A 1 477 ? 33.590 33.686 -11.769 1.00 86.06 477 ALA A O 1
ATOM 3868 N N . HIS A 1 478 ? 32.483 31.744 -11.885 1.00 81.94 478 HIS A N 1
ATOM 3869 C CA . HIS A 1 478 ? 32.855 31.464 -13.276 1.00 81.94 478 HIS A CA 1
ATOM 3870 C C . HIS A 1 478 ? 32.341 32.552 -14.231 1.00 81.94 478 HIS A C 1
ATOM 3872 O O . HIS A 1 478 ? 33.121 33.090 -15.018 1.00 81.94 478 HIS A O 1
ATOM 3878 N N . ARG A 1 479 ? 31.066 32.947 -14.130 1.00 84.94 479 ARG A N 1
ATOM 3879 C CA . ARG A 1 479 ? 30.472 34.041 -14.919 1.00 84.94 479 ARG A CA 1
ATOM 3880 C C . ARG A 1 479 ? 31.177 35.377 -14.668 1.00 84.94 479 ARG A C 1
ATOM 3882 O O . ARG A 1 479 ? 31.402 36.120 -15.619 1.00 84.94 479 ARG A O 1
ATOM 3889 N N . ALA A 1 480 ? 31.568 35.677 -13.429 1.00 85.19 480 ALA A N 1
ATOM 3890 C CA . ALA A 1 480 ? 32.329 36.878 -13.090 1.00 85.19 480 ALA A CA 1
ATOM 3891 C C . ALA A 1 480 ? 33.752 36.842 -13.673 1.00 85.19 480 ALA A C 1
ATOM 3893 O O . ALA A 1 480 ? 34.182 37.821 -14.281 1.00 85.19 480 ALA A O 1
ATOM 3894 N N . HIS A 1 481 ? 34.464 35.717 -13.563 1.00 81.19 481 HIS A N 1
ATOM 3895 C CA . HIS A 1 481 ? 35.792 35.543 -14.156 1.00 81.19 481 HIS A CA 1
ATOM 3896 C C . HIS A 1 481 ? 35.758 35.650 -15.686 1.00 81.19 481 HIS A C 1
ATOM 3898 O O . HIS A 1 481 ? 36.548 36.407 -16.250 1.00 81.19 481 HIS A O 1
ATOM 3904 N N . HIS A 1 482 ? 34.809 34.984 -16.353 1.00 75.00 482 HIS A N 1
ATOM 3905 C CA . HIS A 1 482 ? 34.611 35.123 -17.797 1.00 75.00 482 HIS A CA 1
ATOM 3906 C C . HIS A 1 482 ? 34.227 36.557 -18.181 1.00 75.00 482 HIS A C 1
ATOM 3908 O O . HIS A 1 482 ? 34.855 37.128 -19.064 1.00 75.00 482 HIS A O 1
ATOM 3914 N N . GLY A 1 483 ? 33.279 37.180 -17.474 1.00 76.50 483 GLY A N 1
ATOM 3915 C CA . GLY A 1 483 ? 32.851 38.556 -17.735 1.00 76.50 483 GLY A CA 1
ATOM 3916 C C . GLY A 1 483 ? 33.939 39.613 -17.503 1.00 76.50 483 GLY A C 1
ATOM 3917 O O . GLY A 1 483 ? 33.904 40.670 -18.129 1.00 76.50 483 GLY A O 1
ATOM 3918 N N . VAL A 1 484 ? 34.913 39.347 -16.625 1.00 73.06 484 VAL A N 1
ATOM 3919 C CA . VAL A 1 484 ? 36.112 40.181 -16.443 1.00 73.06 484 VAL A CA 1
ATOM 3920 C C . VAL A 1 484 ? 37.131 39.928 -17.556 1.00 73.06 484 VAL A C 1
ATOM 3922 O O . VAL A 1 484 ? 37.695 40.889 -18.074 1.00 73.06 484 VAL A O 1
ATOM 3925 N N . GLN A 1 485 ? 37.340 38.673 -17.963 1.00 66.88 485 GLN A N 1
ATOM 3926 C CA . GLN A 1 485 ? 38.224 38.322 -19.080 1.00 66.88 485 GLN A CA 1
ATOM 3927 C C . GLN A 1 485 ? 37.755 38.988 -20.387 1.00 66.88 485 GLN A C 1
ATOM 3929 O O . GLN A 1 485 ? 38.511 39.744 -20.993 1.00 66.88 485 GLN A O 1
ATOM 3934 N N . THR A 1 486 ? 36.475 38.834 -20.744 1.00 66.06 486 THR A N 1
ATOM 3935 C CA . THR A 1 486 ? 35.879 39.411 -21.966 1.00 66.06 486 THR A CA 1
ATOM 3936 C C . THR A 1 486 ? 35.779 40.938 -21.959 1.00 66.06 486 THR A C 1
ATOM 3938 O O . THR A 1 486 ? 35.478 41.526 -22.992 1.00 66.06 486 THR A O 1
ATOM 3941 N N . LYS A 1 487 ? 35.963 41.598 -20.806 1.00 68.31 487 LYS A N 1
ATOM 3942 C CA . LYS A 1 487 ? 36.022 43.069 -20.705 1.00 68.31 487 LYS A CA 1
ATOM 3943 C C . LYS A 1 487 ? 37.447 43.608 -20.778 1.00 68.31 487 LYS A C 1
ATOM 3945 O O . LYS A 1 487 ? 37.646 44.690 -21.308 1.00 68.31 487 LYS A O 1
ATOM 3950 N N . ARG A 1 488 ? 38.436 42.852 -20.293 1.00 66.06 488 ARG A N 1
ATOM 3951 C CA . ARG A 1 488 ? 39.852 43.238 -20.388 1.00 66.06 488 ARG A CA 1
ATOM 3952 C C . ARG A 1 488 ? 40.384 43.165 -21.813 1.00 66.06 488 ARG A C 1
ATOM 3954 O O . ARG A 1 488 ? 41.183 44.010 -22.180 1.00 66.06 488 ARG A O 1
ATOM 3961 N N . GLU A 1 489 ? 39.936 42.193 -22.604 1.00 62.62 489 GLU A N 1
ATOM 3962 C CA . GLU A 1 489 ? 40.350 42.049 -24.007 1.00 62.62 489 GLU A CA 1
ATOM 3963 C C . GLU A 1 489 ? 40.077 43.311 -24.861 1.00 62.62 489 GLU A C 1
ATOM 3965 O O . GLU A 1 489 ? 41.041 43.834 -25.421 1.00 62.62 489 GLU A O 1
ATOM 3970 N N . PRO A 1 490 ? 38.852 43.881 -24.919 1.00 65.50 490 PRO A N 1
ATOM 3971 C CA . PRO A 1 490 ? 38.606 45.112 -25.674 1.00 65.50 490 PRO A CA 1
ATOM 3972 C C . PRO A 1 490 ? 39.285 46.353 -25.071 1.00 65.50 490 PRO A C 1
ATOM 3974 O O . PRO A 1 490 ? 39.797 47.170 -25.834 1.00 65.50 490 PRO A O 1
ATOM 3977 N N . ASP A 1 491 ? 39.351 46.487 -23.738 1.00 66.56 491 ASP A N 1
ATOM 3978 C CA . ASP A 1 491 ? 40.038 47.616 -23.086 1.00 66.56 491 ASP A CA 1
ATOM 3979 C C . ASP A 1 491 ? 41.552 47.609 -23.410 1.00 66.56 491 ASP A C 1
ATOM 3981 O O . ASP A 1 491 ? 42.121 48.642 -23.776 1.00 66.56 491 ASP A O 1
ATOM 3985 N N . ASP A 1 492 ? 42.208 46.441 -23.349 1.00 71.19 492 ASP A N 1
ATOM 3986 C CA . ASP A 1 492 ? 43.621 46.272 -23.720 1.00 71.19 492 ASP A CA 1
ATOM 3987 C C . ASP A 1 492 ? 43.855 46.531 -25.222 1.00 71.19 492 ASP A C 1
ATOM 3989 O O . ASP A 1 492 ? 44.893 47.084 -25.603 1.00 71.19 492 ASP A O 1
ATOM 3993 N N . GLU A 1 493 ? 42.927 46.133 -26.099 1.00 70.69 493 GLU A N 1
ATOM 3994 C CA . GLU A 1 493 ? 43.009 46.396 -27.541 1.00 70.69 493 GLU A CA 1
ATOM 3995 C C . GLU A 1 493 ? 42.824 47.886 -27.879 1.00 70.69 493 GLU A C 1
ATOM 3997 O O . GLU A 1 493 ? 43.610 48.442 -28.659 1.00 70.69 493 GLU A O 1
ATOM 4002 N N . GLU A 1 494 ? 41.857 48.566 -27.256 1.00 75.62 494 GLU A N 1
ATOM 4003 C CA . GLU A 1 494 ? 41.627 50.004 -27.434 1.00 75.62 494 GLU A CA 1
ATOM 4004 C C . GLU A 1 494 ? 42.801 50.836 -26.889 1.00 75.62 494 GLU A C 1
ATOM 4006 O O . GLU A 1 494 ? 43.250 51.793 -27.537 1.00 75.62 494 GLU A O 1
ATOM 4011 N N . GLU A 1 495 ? 43.381 50.441 -25.751 1.00 76.88 495 GLU A N 1
ATOM 4012 C CA . GLU A 1 495 ? 44.554 51.111 -25.189 1.00 76.88 495 GLU A CA 1
ATOM 4013 C C . GLU A 1 495 ? 45.803 50.905 -26.071 1.00 76.88 495 GLU A C 1
ATOM 4015 O O . GLU A 1 495 ? 46.563 51.853 -26.307 1.00 76.88 495 GLU A O 1
ATOM 4020 N N . ARG A 1 496 ? 46.005 49.704 -26.639 1.00 78.88 496 ARG A N 1
ATOM 4021 C CA . ARG A 1 496 ? 47.081 49.427 -27.616 1.00 78.88 496 ARG A CA 1
ATOM 4022 C C . ARG A 1 496 ? 46.918 50.254 -28.892 1.00 78.88 496 ARG A C 1
ATOM 4024 O O . ARG A 1 496 ? 47.894 50.854 -29.351 1.00 78.88 496 ARG A O 1
ATOM 4031 N N . SER A 1 497 ? 45.701 50.341 -29.427 1.00 77.75 497 SER A N 1
ATOM 4032 C CA . SER A 1 497 ? 45.370 51.181 -30.585 1.00 77.75 497 SER A CA 1
ATOM 4033 C C . SER A 1 497 ? 45.656 52.664 -30.301 1.00 77.75 497 SER A C 1
ATOM 4035 O O . SER A 1 497 ? 46.382 53.327 -31.047 1.00 77.75 497 SER A O 1
ATOM 4037 N N . SER A 1 498 ? 45.209 53.172 -29.150 1.00 83.25 498 SER A N 1
ATOM 4038 C CA . SER A 1 498 ? 45.430 54.560 -28.716 1.00 83.25 498 SER A CA 1
ATOM 4039 C C . SER A 1 498 ? 46.912 54.899 -28.497 1.00 83.25 498 SER A C 1
ATOM 4041 O O . SER A 1 498 ? 47.376 55.985 -28.875 1.00 83.25 498 SER A O 1
ATOM 4043 N N . LYS A 1 499 ? 47.690 53.956 -27.948 1.00 87.31 499 LYS A N 1
ATOM 4044 C CA . LYS A 1 499 ? 49.153 54.061 -27.810 1.00 87.31 499 LYS A CA 1
ATOM 4045 C C . LYS A 1 499 ? 49.841 54.112 -29.177 1.00 87.31 499 LYS A C 1
ATOM 4047 O O . LYS A 1 499 ? 50.708 54.966 -29.378 1.00 87.31 499 LYS A O 1
ATOM 4052 N N . TRP A 1 500 ? 49.425 53.277 -30.132 1.00 87.62 500 TRP A N 1
ATOM 4053 C CA . TRP A 1 500 ? 49.945 53.278 -31.505 1.00 87.62 500 TRP A CA 1
ATOM 4054 C C . TRP A 1 500 ? 49.663 54.604 -32.232 1.00 87.62 500 TRP A C 1
ATOM 4056 O O . TRP A 1 500 ? 50.595 55.233 -32.744 1.00 87.62 500 TRP A O 1
ATOM 4066 N N . VAL A 1 501 ? 48.417 55.097 -32.192 1.00 88.62 501 VAL A N 1
ATOM 4067 C CA . VAL A 1 501 ? 48.029 56.397 -32.780 1.00 88.62 501 VAL A CA 1
ATOM 4068 C C . VAL A 1 501 ? 48.848 57.543 -32.177 1.00 88.62 501 VAL A C 1
ATOM 4070 O O . VAL A 1 501 ? 49.365 58.398 -32.902 1.00 88.62 501 VAL A O 1
ATOM 4073 N N . SER A 1 502 ? 49.019 57.548 -30.853 1.00 87.38 502 SER A N 1
ATOM 4074 C CA . SER A 1 502 ? 49.820 58.558 -30.151 1.00 87.38 502 SER A CA 1
ATOM 4075 C C . SER A 1 502 ? 51.295 58.514 -30.559 1.00 87.38 502 SER A C 1
ATOM 4077 O O . SER A 1 502 ? 51.905 59.564 -30.773 1.00 87.38 502 SER A O 1
ATOM 4079 N N . GLN A 1 503 ? 51.862 57.317 -30.735 1.00 89.75 503 GLN A N 1
ATOM 4080 C CA . GLN A 1 503 ? 53.243 57.140 -31.179 1.00 89.75 503 GLN A CA 1
ATOM 4081 C C . GLN A 1 503 ? 53.450 57.635 -32.622 1.00 89.75 503 GLN A C 1
ATOM 4083 O O . GLN A 1 503 ? 54.439 58.316 -32.898 1.00 89.75 503 GLN A O 1
ATOM 4088 N N . GLU A 1 504 ? 52.525 57.355 -33.544 1.00 90.31 504 GLU A N 1
ATOM 4089 C CA . GLU A 1 504 ? 52.639 57.806 -34.939 1.00 90.31 504 GLU A CA 1
ATOM 4090 C C . GLU A 1 504 ? 52.395 59.322 -35.080 1.00 90.31 504 GLU A C 1
ATOM 4092 O O . GLU A 1 504 ? 53.094 60.011 -35.836 1.00 90.31 504 GLU A O 1
ATOM 4097 N N . ARG A 1 505 ? 51.497 59.888 -34.260 1.00 88.62 505 ARG A N 1
ATOM 4098 C CA . ARG A 1 505 ? 51.357 61.343 -34.090 1.00 88.62 505 ARG A CA 1
ATOM 4099 C C . ARG A 1 505 ? 52.658 61.971 -33.589 1.00 88.62 505 ARG A C 1
ATOM 4101 O O . ARG A 1 505 ? 53.072 62.997 -34.129 1.00 88.62 505 ARG A O 1
ATOM 4108 N N . GLN A 1 506 ? 53.329 61.355 -32.615 1.00 89.75 506 GLN A N 1
ATOM 4109 C CA . GLN A 1 506 ? 54.599 61.851 -32.083 1.00 89.75 506 GLN A CA 1
ATOM 4110 C C . GLN A 1 506 ? 55.711 61.823 -33.145 1.00 89.75 506 GLN A C 1
ATOM 4112 O O . GLN A 1 506 ? 56.319 62.861 -33.402 1.00 89.75 506 GLN A O 1
ATOM 4117 N N . LYS A 1 507 ? 55.890 60.704 -33.868 1.00 90.88 507 LYS A N 1
ATOM 4118 C CA . LYS A 1 507 ? 56.817 60.621 -35.019 1.00 90.88 507 LYS A CA 1
ATOM 4119 C C . LYS A 1 507 ? 56.527 61.700 -36.068 1.00 90.88 507 LYS A C 1
ATOM 4121 O O . LYS A 1 507 ? 57.452 62.267 -36.644 1.00 90.88 507 LYS A O 1
ATOM 4126 N N . THR A 1 508 ? 55.254 62.007 -36.314 1.00 87.38 508 THR A N 1
ATOM 4127 C CA . THR A 1 508 ? 54.843 63.053 -37.263 1.00 87.38 508 THR A CA 1
ATOM 4128 C C . THR A 1 508 ? 55.201 64.455 -36.762 1.00 87.38 508 THR A C 1
ATOM 4130 O O . THR A 1 508 ? 55.762 65.247 -37.518 1.00 87.38 508 THR A O 1
ATOM 4133 N N . LEU A 1 509 ? 54.960 64.757 -35.482 1.00 87.81 509 LEU A N 1
ATOM 4134 C CA . LEU A 1 509 ? 55.387 66.013 -34.855 1.00 87.81 509 LEU A CA 1
ATOM 4135 C C . LEU A 1 509 ? 56.914 66.163 -34.845 1.00 87.81 509 LEU A C 1
ATOM 4137 O O . LEU A 1 509 ? 57.418 67.268 -35.046 1.00 87.81 509 LEU A O 1
ATOM 4141 N N . ASP A 1 510 ? 57.654 65.070 -34.675 1.00 86.88 510 ASP A N 1
ATOM 4142 C CA . ASP A 1 510 ? 59.116 65.082 -34.704 1.00 86.88 510 ASP A CA 1
ATOM 4143 C C . ASP A 1 510 ? 59.662 65.259 -36.119 1.00 86.88 510 ASP A C 1
ATOM 4145 O O . ASP A 1 510 ? 60.520 66.115 -36.316 1.00 86.88 510 ASP A O 1
ATOM 4149 N N . ARG A 1 511 ? 59.079 64.603 -37.133 1.00 86.12 511 ARG 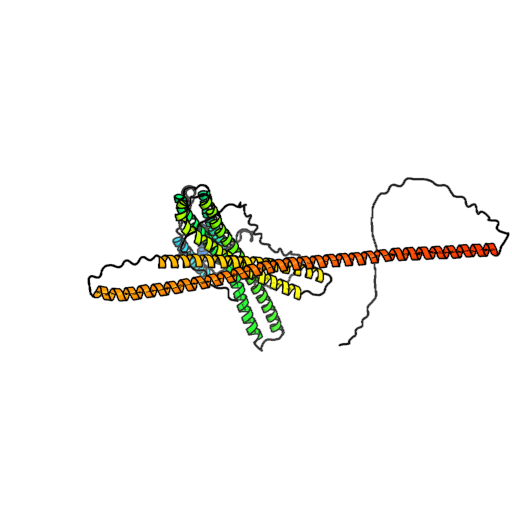A N 1
ATOM 4150 C CA . ARG A 1 511 ? 59.345 64.907 -38.553 1.00 86.12 511 ARG A CA 1
ATOM 4151 C C . ARG A 1 511 ? 59.100 66.389 -38.865 1.00 86.12 511 ARG A C 1
ATOM 4153 O O . ARG A 1 511 ? 59.930 67.012 -39.523 1.00 86.12 511 ARG A O 1
ATOM 4160 N N . LEU A 1 512 ? 58.007 66.976 -38.366 1.00 82.50 512 LEU A N 1
ATOM 4161 C CA . LEU A 1 512 ? 57.693 68.401 -38.547 1.00 82.50 512 LEU A CA 1
ATOM 4162 C C . LEU A 1 512 ? 58.675 69.326 -37.807 1.00 82.50 512 LEU A C 1
ATOM 4164 O O . LEU A 1 512 ? 59.087 70.343 -38.369 1.00 82.50 512 LEU A O 1
ATOM 4168 N N . ARG A 1 513 ? 59.105 68.976 -36.585 1.00 83.81 513 ARG A N 1
ATOM 4169 C CA . ARG A 1 513 ? 60.164 69.702 -35.860 1.00 83.81 513 ARG A CA 1
ATOM 4170 C C . ARG A 1 513 ? 61.499 69.623 -36.598 1.00 83.81 513 ARG A C 1
ATOM 4172 O O . ARG A 1 513 ? 62.107 70.663 -36.831 1.00 83.81 513 ARG A O 1
ATOM 4179 N N . SER A 1 514 ? 61.913 68.435 -37.043 1.00 79.69 514 SER A N 1
ATOM 4180 C CA . SER A 1 514 ? 63.124 68.233 -37.848 1.00 79.69 514 SER A CA 1
ATOM 4181 C C . SER A 1 514 ? 63.078 69.006 -39.167 1.00 79.69 514 SER A C 1
ATOM 4183 O O . SER A 1 514 ? 64.074 69.611 -39.556 1.00 79.69 514 SER A O 1
ATOM 4185 N N . PHE A 1 515 ? 61.926 69.036 -39.843 1.00 74.62 515 PHE A N 1
ATOM 4186 C CA . PHE A 1 515 ? 61.724 69.819 -41.063 1.00 74.62 515 PHE A CA 1
ATOM 4187 C C . PHE A 1 515 ? 61.872 71.324 -40.795 1.00 74.62 515 PHE A C 1
ATOM 4189 O O . PHE A 1 515 ? 62.651 71.995 -41.470 1.00 74.62 515 PHE A O 1
ATOM 4196 N N . LYS A 1 516 ? 61.210 71.843 -39.751 1.00 72.31 516 LYS A N 1
ATOM 4197 C CA . LYS A 1 516 ? 61.316 73.251 -39.333 1.00 72.31 516 LYS A CA 1
ATOM 4198 C C . LYS A 1 516 ? 62.738 73.637 -38.897 1.00 72.31 516 LYS A C 1
ATOM 4200 O O . LYS A 1 516 ? 63.149 74.770 -39.119 1.00 72.31 516 LYS A O 1
ATOM 4205 N N . GLN A 1 517 ? 63.488 72.705 -38.306 1.00 73.25 517 GLN A N 1
ATOM 4206 C CA . GLN A 1 517 ? 64.880 72.903 -37.892 1.00 73.25 517 GLN A CA 1
ATOM 4207 C C . GLN A 1 517 ? 65.869 72.840 -39.070 1.00 73.25 517 GLN A C 1
ATOM 4209 O O . GLN A 1 517 ? 66.874 73.542 -39.046 1.00 73.25 517 GLN A O 1
ATOM 4214 N N . ARG A 1 518 ? 65.589 72.036 -40.108 1.00 68.81 518 ARG A N 1
ATOM 4215 C CA . ARG A 1 518 ? 66.401 71.971 -41.340 1.00 68.81 518 ARG A CA 1
ATOM 4216 C C . ARG A 1 518 ? 66.137 73.124 -42.314 1.00 68.81 518 ARG A C 1
ATOM 4218 O O . ARG A 1 518 ? 67.028 73.446 -43.091 1.00 68.81 518 ARG A O 1
ATOM 4225 N N . TYR A 1 519 ? 64.961 73.755 -42.256 1.00 62.22 519 TYR A N 1
ATOM 4226 C CA . TYR A 1 519 ? 64.590 74.890 -43.113 1.00 62.22 519 TYR A CA 1
ATOM 4227 C C . TYR A 1 519 ? 64.115 76.118 -42.305 1.00 62.22 519 TYR A C 1
ATOM 4229 O O . TYR A 1 519 ? 62.949 76.520 -42.403 1.00 62.22 519 TYR A O 1
ATOM 4237 N N . PRO A 1 520 ? 64.995 76.750 -41.504 1.00 56.28 520 PRO A N 1
ATOM 4238 C CA . PRO A 1 520 ? 64.658 77.973 -40.787 1.00 56.28 520 PRO A CA 1
ATOM 4239 C C . PRO A 1 520 ? 64.543 79.154 -41.766 1.00 56.28 520 PRO A C 1
ATOM 4241 O O . PRO A 1 520 ? 65.543 79.734 -42.175 1.00 56.28 520 PRO A O 1
ATOM 4244 N N . GLY A 1 521 ? 63.312 79.530 -42.132 1.00 62.12 521 GLY A N 1
ATOM 4245 C CA . GLY A 1 521 ? 63.028 80.803 -42.817 1.00 62.12 521 GLY A CA 1
ATOM 4246 C C . GLY A 1 521 ? 62.291 80.737 -44.159 1.00 62.12 521 GLY A C 1
ATOM 4247 O O . GLY A 1 521 ? 61.952 81.790 -44.688 1.00 62.12 521 GLY A O 1
ATOM 4248 N N . GLN A 1 522 ? 61.981 79.555 -44.707 1.00 63.56 522 GLN A N 1
ATOM 4249 C CA . GLN A 1 522 ? 61.171 79.443 -45.934 1.00 63.56 522 GLN A CA 1
ATOM 4250 C C . GLN A 1 522 ? 60.041 78.416 -45.804 1.00 63.56 522 GLN A C 1
ATOM 4252 O O . GLN A 1 522 ? 60.196 77.246 -46.139 1.00 63.56 522 GLN A O 1
ATOM 4257 N N . VAL A 1 523 ? 58.862 78.883 -45.381 1.00 53.44 523 VAL A N 1
ATOM 4258 C CA . VAL A 1 523 ? 57.595 78.159 -45.570 1.00 53.44 523 VAL A CA 1
ATOM 4259 C C . VAL A 1 523 ? 56.514 79.146 -46.013 1.00 53.44 523 VAL A C 1
ATOM 4261 O O . VAL A 1 523 ? 55.787 79.709 -45.197 1.00 53.44 523 VAL A O 1
ATOM 4264 N N . ILE A 1 524 ? 56.379 79.335 -47.327 1.00 50.97 524 ILE A N 1
ATOM 4265 C CA . ILE A 1 524 ? 55.144 79.877 -47.905 1.00 50.97 524 ILE A CA 1
ATOM 4266 C C . ILE A 1 524 ? 54.173 78.702 -48.029 1.00 50.97 524 ILE A C 1
ATOM 4268 O O . ILE A 1 524 ? 54.296 77.881 -48.939 1.00 50.97 524 ILE A O 1
ATOM 4272 N N . LEU A 1 525 ? 53.201 78.618 -47.118 1.00 55.03 525 LEU A N 1
ATOM 4273 C CA . LEU A 1 525 ? 52.068 77.704 -47.266 1.00 55.03 525 LEU A CA 1
ATOM 4274 C C . LEU A 1 525 ? 51.232 78.148 -48.473 1.00 55.03 525 LEU A C 1
ATOM 4276 O O . LEU A 1 525 ? 50.368 79.016 -48.357 1.00 55.03 525 LEU A O 1
ATOM 4280 N N . LYS A 1 526 ? 51.476 77.542 -49.642 1.00 46.34 526 LYS A N 1
ATOM 4281 C CA . LYS A 1 526 ? 50.562 77.650 -50.783 1.00 46.34 526 LYS A CA 1
ATOM 4282 C C . LYS A 1 526 ? 49.243 76.985 -50.400 1.00 46.34 526 LYS A C 1
ATOM 4284 O O . LYS A 1 526 ? 49.132 75.762 -50.382 1.00 46.34 526 LYS A O 1
ATOM 4289 N N . SER A 1 527 ? 48.243 77.798 -50.085 1.00 41.06 527 SER A N 1
ATOM 4290 C CA . SER A 1 527 ? 46.888 77.336 -49.822 1.00 41.06 527 SER A CA 1
ATOM 4291 C C . SER A 1 527 ? 46.247 76.839 -51.120 1.00 41.06 527 SER A C 1
ATOM 4293 O O . SER A 1 527 ? 45.758 77.619 -51.940 1.00 41.06 527 SER A O 1
ATOM 4295 N N . THR A 1 528 ? 46.205 75.518 -51.310 1.00 41.81 528 THR A N 1
ATOM 4296 C CA . THR A 1 528 ? 45.347 74.911 -52.335 1.00 41.81 528 THR A CA 1
ATOM 4297 C C . THR A 1 528 ? 43.894 75.153 -51.943 1.00 41.81 528 THR A C 1
ATOM 4299 O O . THR A 1 528 ? 43.297 74.417 -51.159 1.00 41.81 528 THR A O 1
ATOM 4302 N N . ARG A 1 529 ? 43.320 76.233 -52.480 1.00 41.94 529 ARG A N 1
ATOM 4303 C CA . ARG A 1 529 ? 41.931 76.655 -52.266 1.00 41.94 529 ARG A CA 1
ATOM 4304 C C . ARG A 1 529 ? 40.969 75.758 -53.053 1.00 41.94 529 ARG A C 1
ATOM 4306 O O . ARG A 1 529 ? 40.296 76.221 -53.977 1.00 41.94 529 ARG A O 1
ATOM 4313 N N . GLN A 1 530 ? 40.900 74.477 -52.698 1.00 39.94 530 GLN A N 1
ATOM 4314 C CA . GLN A 1 530 ? 39.915 73.566 -53.271 1.00 39.94 530 GLN A CA 1
ATOM 4315 C C . GLN A 1 530 ? 38.530 73.942 -52.730 1.00 39.94 530 GLN A C 1
ATOM 4317 O O . GLN A 1 530 ? 38.294 73.999 -51.523 1.00 39.94 530 GLN A O 1
ATOM 4322 N N . ARG A 1 531 ? 37.633 74.331 -53.640 1.00 39.16 531 ARG A N 1
ATOM 4323 C CA . ARG A 1 531 ? 36.327 74.902 -53.295 1.00 39.16 531 ARG A CA 1
ATOM 4324 C C . ARG A 1 531 ? 35.415 73.806 -52.743 1.00 39.16 531 ARG A C 1
ATOM 4326 O O . ARG A 1 531 ? 35.118 72.854 -53.458 1.00 39.16 531 ARG A O 1
ATOM 4333 N N . PHE A 1 532 ? 34.895 73.990 -51.531 1.00 37.22 532 PHE A N 1
ATOM 4334 C CA . PHE A 1 532 ? 33.768 73.192 -51.048 1.00 37.22 532 PHE A CA 1
ATOM 4335 C C . PHE A 1 532 ? 32.519 73.484 -51.890 1.00 37.22 532 PHE A C 1
ATOM 4337 O O . PHE A 1 532 ? 31.954 74.579 -51.839 1.00 37.22 532 PHE A O 1
ATOM 4344 N N . GLY A 1 533 ? 32.090 72.485 -52.663 1.00 37.53 533 GLY A N 1
ATOM 4345 C CA . GLY A 1 533 ? 30.796 72.469 -53.333 1.00 37.53 533 GLY A CA 1
ATOM 4346 C C . GLY A 1 533 ? 29.678 72.258 -52.315 1.00 37.53 533 GLY A C 1
ATOM 4347 O O . GLY A 1 533 ? 29.571 71.208 -51.692 1.00 37.53 533 GLY A O 1
ATOM 4348 N N . ARG A 1 534 ? 28.840 73.277 -52.143 1.00 37.97 534 ARG A N 1
ATOM 4349 C CA . ARG A 1 534 ? 27.699 73.298 -51.223 1.00 37.97 534 ARG A CA 1
ATOM 4350 C C . ARG A 1 534 ? 26.589 72.355 -51.718 1.00 37.97 534 ARG A C 1
ATOM 4352 O O . ARG A 1 534 ? 25.995 72.646 -52.753 1.00 37.97 534 ARG A O 1
ATOM 4359 N N . ARG A 1 535 ? 26.209 71.327 -50.948 1.00 35.81 535 ARG A N 1
ATOM 4360 C CA . ARG A 1 535 ? 24.822 70.808 -50.920 1.00 35.81 535 ARG A CA 1
ATOM 4361 C C . ARG A 1 535 ? 24.403 70.482 -49.486 1.00 35.81 535 ARG A C 1
ATOM 4363 O O . ARG A 1 535 ? 25.153 69.879 -48.731 1.00 35.81 535 ARG A O 1
ATOM 4370 N N . LYS A 1 536 ? 23.211 70.958 -49.123 1.00 38.97 536 LYS A N 1
ATOM 4371 C CA . LYS A 1 536 ? 22.515 70.761 -47.844 1.00 38.97 536 LYS A CA 1
ATOM 4372 C C . LYS A 1 536 ? 21.088 70.323 -48.201 1.00 38.97 536 LYS A C 1
ATOM 4374 O O . LYS A 1 536 ? 20.551 70.833 -49.182 1.00 38.97 536 LYS A O 1
ATOM 4379 N N . GLY A 1 537 ? 20.517 69.405 -47.431 1.00 34.22 537 GLY A N 1
ATOM 4380 C CA . GLY A 1 537 ? 19.285 68.666 -47.741 1.00 34.22 537 GLY A CA 1
ATOM 4381 C C . GLY A 1 537 ? 19.498 67.239 -47.234 1.00 34.22 537 GLY A C 1
ATOM 4382 O O . GLY A 1 537 ? 20.256 66.515 -47.864 1.00 34.22 537 GLY A O 1
ATOM 4383 N N . THR A 1 538 ? 19.126 66.854 -46.010 1.00 36.50 538 THR A N 1
ATOM 4384 C CA . THR A 1 538 ? 17.839 67.002 -45.292 1.00 36.50 538 THR A CA 1
ATOM 4385 C C . THR A 1 538 ? 16.747 66.124 -45.905 1.00 36.50 538 THR A C 1
ATOM 4387 O O . THR A 1 538 ? 16.499 66.237 -47.097 1.00 36.50 538 THR A O 1
ATOM 4390 N N . THR A 1 539 ? 16.073 65.370 -45.024 1.00 33.88 539 THR A N 1
ATOM 4391 C CA . THR A 1 539 ? 15.014 64.356 -45.236 1.00 33.88 539 THR A CA 1
ATOM 4392 C C . THR A 1 539 ? 15.486 62.982 -45.736 1.00 33.88 539 THR A C 1
ATOM 4394 O O . THR A 1 539 ? 16.418 62.864 -46.523 1.00 33.88 539 THR A O 1
ATOM 4397 N N . GLY A 1 540 ? 14.864 61.928 -45.192 1.00 33.47 540 GLY A N 1
ATOM 4398 C CA . GLY A 1 540 ? 15.241 60.524 -45.399 1.00 33.47 540 GLY A CA 1
ATOM 4399 C C . GLY A 1 540 ? 14.790 59.654 -44.223 1.00 33.47 540 GLY A C 1
ATOM 4400 O O . GLY A 1 540 ? 15.592 59.326 -43.355 1.00 33.47 540 GLY A O 1
ATOM 4401 N N . SER A 1 541 ? 13.487 59.365 -44.154 1.00 33.53 541 SER A N 1
ATOM 4402 C CA . SER A 1 541 ? 12.891 58.530 -43.100 1.00 33.53 541 SER A CA 1
ATOM 4403 C C . SER A 1 541 ? 13.377 57.081 -43.187 1.00 33.53 541 SER A C 1
ATOM 4405 O O . SER A 1 541 ? 13.587 56.565 -44.282 1.00 33.53 541 SER A O 1
ATOM 4407 N N . VAL A 1 542 ? 13.501 56.411 -42.041 1.00 38.44 542 VAL A N 1
ATOM 4408 C CA . VAL A 1 542 ? 13.810 54.976 -41.972 1.00 38.44 542 VAL A CA 1
ATOM 4409 C C . VAL A 1 542 ? 12.564 54.164 -42.316 1.00 38.44 542 VAL A C 1
ATOM 4411 O O . VAL A 1 542 ? 11.567 54.292 -41.610 1.00 38.44 542 VAL A O 1
ATOM 4414 N N . THR A 1 543 ? 12.646 53.280 -43.316 1.00 31.81 543 THR A N 1
ATOM 4415 C CA . THR A 1 543 ? 11.733 52.131 -43.453 1.00 31.81 543 THR A CA 1
ATOM 4416 C C . THR A 1 543 ? 12.320 50.983 -44.295 1.00 31.81 543 THR A C 1
ATOM 4418 O O . THR A 1 543 ? 12.615 51.148 -45.471 1.00 31.81 543 THR A O 1
ATOM 4421 N N . PHE A 1 544 ? 12.330 49.801 -43.668 1.00 30.44 544 PHE A N 1
ATOM 4422 C CA . PHE A 1 544 ? 11.970 48.476 -44.205 1.00 30.44 544 PHE A CA 1
ATOM 4423 C C . PHE A 1 544 ? 12.875 47.572 -45.084 1.00 30.44 544 PHE A C 1
ATOM 4425 O O . PHE A 1 544 ? 13.470 47.952 -46.084 1.00 30.44 544 PHE A O 1
ATOM 4432 N N . THR A 1 545 ? 12.740 46.286 -44.710 1.00 31.16 545 THR A N 1
ATOM 4433 C CA . THR A 1 545 ? 12.710 45.022 -45.485 1.00 31.16 545 THR A CA 1
ATOM 4434 C C . THR A 1 545 ? 13.964 44.426 -46.126 1.00 31.16 545 THR A C 1
ATOM 4436 O O . THR A 1 545 ? 14.484 44.909 -47.124 1.00 31.16 545 THR A O 1
ATOM 4439 N N . SER A 1 546 ? 14.286 43.222 -45.637 1.00 33.31 546 SER A N 1
ATOM 4440 C CA . SER A 1 546 ? 14.974 42.143 -46.354 1.00 33.31 546 SER A CA 1
ATOM 4441 C C . SER A 1 546 ? 14.076 41.455 -47.394 1.00 33.31 546 SER A C 1
ATOM 4443 O O . SER A 1 546 ? 12.898 41.233 -47.115 1.00 33.31 546 SER A O 1
ATOM 4445 N N . LYS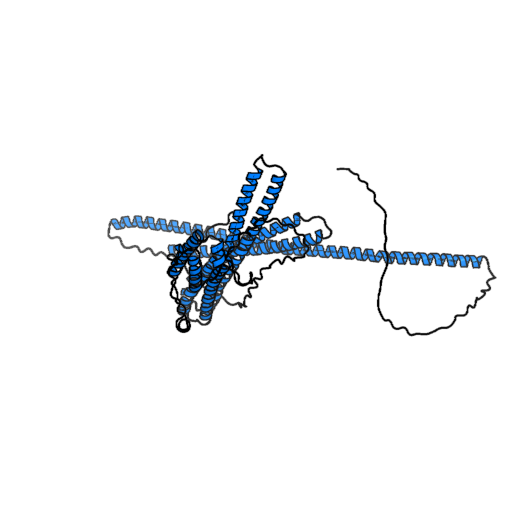 A 1 547 ? 14.678 41.055 -48.524 1.00 34.09 547 LYS A N 1
ATOM 4446 C CA . LYS A 1 547 ? 14.351 39.985 -49.508 1.00 34.09 547 LYS A CA 1
ATOM 4447 C C . LYS A 1 547 ? 15.288 40.231 -50.721 1.00 34.09 547 LYS A C 1
ATOM 4449 O O . LYS A 1 547 ? 15.609 41.385 -50.971 1.00 34.09 547 LYS A O 1
ATOM 4454 N N . GLU A 1 548 ? 15.805 39.278 -51.500 1.00 30.00 548 GLU A N 1
ATOM 4455 C CA . GLU A 1 548 ? 15.752 37.808 -51.492 1.00 30.00 548 GLU A CA 1
ATOM 4456 C C . GLU A 1 548 ? 16.980 37.240 -52.278 1.00 30.00 548 GLU A C 1
ATOM 4458 O O . GLU A 1 548 ? 17.796 38.001 -52.790 1.00 30.00 548 GLU A O 1
ATOM 4463 N N . GLN A 1 549 ? 17.104 35.908 -52.316 1.00 31.97 549 GLN A N 1
ATOM 4464 C CA . GLN A 1 549 ? 18.076 34.984 -52.974 1.00 31.97 549 GLN A CA 1
ATOM 4465 C C . GLN A 1 549 ? 18.272 35.137 -54.528 1.00 31.97 549 GLN A C 1
ATOM 4467 O O . GLN A 1 549 ? 17.659 36.052 -55.075 1.00 31.97 549 GLN A O 1
ATOM 4472 N N . PRO A 1 550 ? 18.976 34.240 -55.305 1.00 50.22 550 PRO A N 1
ATOM 4473 C CA . PRO A 1 550 ? 19.777 33.014 -54.997 1.00 50.22 550 PRO A CA 1
ATOM 4474 C C . PRO A 1 550 ? 21.093 32.792 -55.841 1.00 50.22 550 PRO A C 1
ATOM 4476 O O . PRO A 1 550 ? 21.513 33.669 -56.586 1.00 50.22 550 PRO A O 1
ATOM 4479 N N . GLN A 1 551 ? 21.634 31.546 -55.802 1.00 30.19 551 GLN A N 1
ATOM 4480 C CA . GLN A 1 551 ? 22.580 30.858 -56.741 1.00 30.19 551 GLN A CA 1
ATOM 4481 C C . GLN A 1 551 ? 24.101 31.072 -56.483 1.00 30.19 551 GLN A C 1
ATOM 4483 O O . GLN A 1 551 ? 24.500 32.176 -56.141 1.00 30.19 551 GLN A O 1
ATOM 4488 N N . SER A 1 552 ? 25.022 30.088 -56.590 1.00 30.27 552 SER A N 1
ATOM 4489 C CA . SER A 1 552 ? 24.980 28.652 -56.993 1.00 30.27 552 SER A CA 1
ATOM 4490 C C . SER A 1 552 ? 26.177 27.824 -56.429 1.00 30.27 552 SER A C 1
ATOM 4492 O O . SER A 1 552 ? 27.194 28.394 -56.046 1.00 30.27 552 SER A O 1
ATOM 4494 N N . LEU A 1 553 ? 26.070 26.480 -56.418 1.00 33.00 553 LEU A N 1
ATOM 4495 C CA . LEU A 1 553 ? 27.152 25.468 -56.206 1.00 33.00 553 LEU A CA 1
ATOM 4496 C C . LEU A 1 553 ? 28.049 25.307 -57.472 1.00 33.00 553 LEU A C 1
ATOM 4498 O O . LEU A 1 553 ? 27.697 25.954 -58.464 1.00 33.00 553 LEU A O 1
ATOM 4502 N N . PRO A 1 554 ? 29.113 24.448 -57.554 1.00 43.62 554 PRO A N 1
ATOM 4503 C CA . PRO A 1 554 ? 29.761 23.491 -56.607 1.00 43.62 554 PRO A CA 1
ATOM 4504 C C . PRO A 1 554 ? 31.282 23.807 -56.381 1.00 43.62 554 PRO A C 1
ATOM 4506 O O . PRO A 1 554 ? 31.737 24.855 -56.818 1.00 43.62 554 PRO A O 1
ATOM 4509 N N . GLY A 1 555 ? 32.187 23.051 -55.725 1.00 27.94 555 GLY A N 1
ATOM 4510 C CA . GLY A 1 555 ? 32.210 21.722 -55.078 1.00 27.94 555 GLY A CA 1
ATOM 4511 C C . GLY A 1 555 ? 33.214 20.742 -55.741 1.00 27.94 555 GLY A C 1
ATOM 4512 O O . GLY A 1 555 ? 32.971 20.400 -56.892 1.00 27.94 555 GLY A O 1
ATOM 4513 N N . ALA A 1 556 ? 34.292 20.295 -55.049 1.00 28.22 556 ALA A N 1
ATOM 4514 C CA . ALA A 1 556 ? 35.064 19.031 -55.265 1.00 28.22 556 ALA A CA 1
ATOM 4515 C C . ALA A 1 556 ? 36.398 18.934 -54.451 1.00 28.22 556 ALA A C 1
ATOM 4517 O O . ALA A 1 556 ? 36.923 19.954 -54.016 1.00 28.22 556 ALA A O 1
ATOM 4518 N N . PHE A 1 557 ? 36.960 17.705 -54.375 1.00 29.31 557 PHE A N 1
ATOM 4519 C CA . PHE A 1 557 ? 38.300 17.260 -53.886 1.00 29.31 557 PHE A CA 1
ATOM 4520 C C . PHE A 1 557 ? 38.489 17.089 -52.356 1.00 29.31 557 PHE A C 1
ATOM 4522 O O . PHE A 1 557 ? 38.475 18.053 -51.603 1.00 29.31 557 PHE A O 1
ATOM 4529 N N . GLN A 1 558 ? 38.427 15.842 -51.846 1.00 30.11 558 GLN A N 1
ATOM 4530 C CA . GLN A 1 558 ? 39.509 14.831 -51.638 1.00 30.11 558 GLN A CA 1
ATOM 4531 C C . GLN A 1 558 ? 40.286 15.063 -50.315 1.00 30.11 558 GLN A C 1
ATOM 4533 O O . GLN A 1 558 ? 40.870 16.120 -50.138 1.00 30.11 558 GLN A O 1
ATOM 4538 N N . ALA A 1 559 ? 40.189 14.223 -49.271 1.00 32.12 559 ALA A N 1
ATOM 4539 C CA . ALA A 1 559 ? 40.529 12.790 -49.109 1.00 32.12 559 ALA A CA 1
ATOM 4540 C C . ALA A 1 559 ? 42.029 12.524 -48.831 1.00 32.12 559 ALA A C 1
ATOM 4542 O O . ALA A 1 559 ? 42.845 12.813 -49.695 1.00 32.12 559 ALA A O 1
ATOM 4543 N N . LEU A 1 560 ? 42.333 11.959 -47.643 1.00 31.50 560 LEU A N 1
ATOM 4544 C CA . LEU A 1 560 ? 43.510 11.169 -47.172 1.00 31.50 560 LEU A CA 1
ATOM 4545 C C . LEU A 1 560 ? 43.465 11.190 -45.615 1.00 31.50 560 LEU A C 1
ATOM 4547 O O . LEU A 1 560 ? 43.371 12.266 -45.038 1.00 31.50 560 LEU A O 1
ATOM 4551 N N . HIS A 1 561 ? 43.217 10.092 -44.888 1.00 30.25 561 HIS A N 1
ATOM 4552 C CA . HIS A 1 561 ? 44.098 8.957 -44.529 1.00 30.25 561 HIS A CA 1
ATOM 4553 C C . HIS A 1 561 ? 45.357 9.297 -43.708 1.00 30.25 561 HIS A C 1
ATOM 4555 O O . HIS A 1 561 ? 46.226 9.983 -44.227 1.00 30.25 561 HIS A O 1
ATOM 4561 N N . THR A 1 562 ? 45.417 8.708 -42.495 1.00 31.89 562 THR A N 1
ATOM 4562 C CA . THR A 1 562 ? 46.527 8.087 -41.703 1.00 31.89 562 THR A CA 1
ATOM 4563 C C . THR A 1 562 ? 46.306 8.399 -40.210 1.00 31.89 562 THR A C 1
ATOM 4565 O O . THR A 1 562 ? 46.261 9.575 -39.866 1.00 31.89 562 THR A O 1
ATOM 4568 N N . THR A 1 563 ? 45.908 7.481 -39.316 1.00 32.00 563 THR A N 1
ATOM 4569 C CA . THR A 1 563 ? 46.560 6.251 -38.780 1.00 32.00 563 THR A CA 1
ATOM 4570 C C . THR A 1 563 ? 47.731 6.501 -37.821 1.00 32.00 563 THR A C 1
ATOM 4572 O O . THR A 1 563 ? 48.593 7.317 -38.122 1.00 32.00 563 THR A O 1
ATOM 4575 N N . GLU A 1 564 ? 47.761 5.689 -36.751 1.00 33.69 564 GLU A N 1
ATOM 4576 C CA . GLU A 1 564 ? 48.875 5.419 -35.813 1.00 33.69 564 GLU A CA 1
ATOM 4577 C C . GLU A 1 564 ? 49.289 6.513 -34.795 1.00 33.69 564 GLU A C 1
ATOM 4579 O O . GLU A 1 564 ? 49.190 7.705 -35.063 1.00 33.69 564 GLU A O 1
ATOM 4584 N N . ASP A 1 565 ? 49.838 6.179 -33.614 1.00 35.12 565 ASP A N 1
ATOM 4585 C CA . ASP A 1 565 ? 49.490 5.099 -32.661 1.00 35.12 565 ASP A CA 1
ATOM 4586 C C . ASP A 1 565 ? 50.201 5.314 -31.295 1.00 35.12 565 ASP A C 1
ATOM 4588 O O . ASP A 1 565 ? 51.132 6.109 -31.205 1.00 35.12 565 ASP A O 1
ATOM 4592 N N . ILE A 1 566 ? 49.792 4.550 -30.270 1.00 37.06 566 ILE A N 1
ATOM 4593 C CA . ILE A 1 566 ? 50.588 4.041 -29.114 1.00 37.06 566 ILE A CA 1
ATOM 4594 C C . ILE A 1 566 ? 51.499 5.004 -28.299 1.00 37.06 566 ILE A C 1
ATOM 4596 O O . ILE A 1 566 ? 52.524 5.487 -28.769 1.00 37.06 566 ILE A O 1
ATOM 4600 N N . SER A 1 567 ? 51.245 5.084 -26.978 1.00 33.47 567 SER A N 1
ATOM 4601 C CA . SER A 1 567 ? 52.159 4.639 -25.883 1.00 33.47 567 SER A CA 1
ATOM 4602 C C . SER A 1 567 ? 51.689 5.222 -24.530 1.00 33.47 567 SER A C 1
ATOM 4604 O O . SER A 1 567 ? 51.834 6.412 -24.272 1.00 33.47 567 SER A O 1
ATOM 4606 N N . ALA A 1 568 ? 50.915 4.499 -23.718 1.00 41.72 568 ALA A N 1
ATOM 4607 C CA . ALA A 1 568 ? 51.359 3.479 -22.755 1.00 41.72 568 ALA A CA 1
ATOM 4608 C C . ALA A 1 568 ? 52.103 4.018 -21.509 1.00 41.72 568 ALA A C 1
ATOM 4610 O O . ALA A 1 568 ? 53.329 4.153 -21.500 1.00 41.72 568 ALA A O 1
ATOM 4611 N N . ARG A 1 569 ? 51.356 4.179 -20.406 1.00 42.31 569 ARG A N 1
ATOM 4612 C CA . ARG A 1 569 ? 51.739 3.681 -19.074 1.00 42.31 569 ARG A CA 1
ATOM 4613 C C . ARG A 1 569 ? 50.533 3.528 -18.155 1.00 42.31 569 ARG A C 1
ATOM 4615 O O . ARG A 1 569 ? 49.582 4.315 -18.333 1.00 42.31 569 ARG A O 1
#